Protein AF-0000000082725271 (afdb_homodimer)

Secondary structure (DSSP, 8-state):
-------------------EEEEEEEETT--EE-SS--SSEEEEEETTEEEEEEETTEEEE--GGGTTTEEE-TTT--EEE-S--GGG-EEEEEEE-SSS-EEEEEEEEEEPPPPPPEEEEEEE-SSEEEEEEEEEEEEEEEEEETTEE-S--EEEEEEEEEEEEGGGTTS-EEEEEE-SS-EEEEEE-HHHHSGGGG--------HHHHHHHHHHHHHHHHHHHHHHHHHHHHHHHHHHHGGGGGGG---------SS--/-------------------EEEEEEEETT--EE-SS--SSEEEEEETTEEEEEEETTEEEE--GGGTTTEEE-TTT--EEE-S--GGG-EEEEEEE-SSS-EEEEEEEEEEPPPPPPEEEEEEE-SSEEEEEEEEEEEEEEEEEETTEE-S--EEEEEEEEEEEEGGGTTS-EEEEEE-SS-EEEEEE-HHHHSGGGG--------HHHHHHHHHHHHHHHHHHHHHHHHHHHHHHHHHGGGTTS----------------

Radius of gyration: 61.78 Å; Cα contacts (8 Å, |Δi|>4): 944; chains: 2; bounding box: 122×246×111 Å

pLDDT: mean 82.09, std 22.72, range [20.94, 98.81]

InterPro domains:
  IPR007110 Immunoglobulin-like domain [PS50835] (128-193)
  IPR013783 Immunoglobulin-like fold [G3DSA:2.60.40.10] (15-120)
  IPR013783 Immunoglobulin-like fold [G3DSA:2.60.40.10] (121-195)
  IPR015631 CD2/SLAM family receptor [PTHR12080] (22-233)
  IPR036179 Immunoglobulin-like domain superfamily [SSF48726] (123-191)

Organism: NCBI:txid210632

Nearest PDB structures (foldseek):
  2ptv-assembly1_A  TM=8.432E-01  e=8.365E-06  Mus musculus
  2ptu-assembly4_D  TM=8.005E-01  e=1.359E-05  Mus musculus
  2edo-assembly1_A  TM=7.174E-01  e=5.737E-06  Homo sapiens
  2ptu-assembly3_C  TM=7.765E-01  e=5.820E-05  Mus musculus
  2ptu-assembly1_A  TM=7.687E-01  e=9.452E-05  Mus musculus

Structure (mmCIF, N/CA/C/O backbone):
data_AF-0000000082725271-model_v1
#
loop_
_entity.id
_entity.type
_entity.pdbx_description
1 polymer 'SLAM family member 7 isoform X3'
#
loop_
_atom_site.group_PDB
_atom_site.id
_atom_site.type_symbol
_atom_site.label_atom_id
_atom_site.label_alt_id
_atom_site.label_comp_id
_atom_site.label_asym_id
_atom_site.label_entity_id
_atom_site.label_seq_id
_atom_site.pdbx_PDB_ins_code
_atom_site.Cartn_x
_atom_site.Cartn_y
_atom_site.Cartn_z
_atom_site.occupancy
_atom_site.B_iso_or_equiv
_atom_site.auth_seq_id
_atom_site.auth_comp_id
_atom_site.auth_asym_id
_atom_site.auth_atom_id
_atom_site.pdbx_PDB_model_num
ATOM 1 N N . MET A 1 1 ? 41.562 20.375 -14.125 1 37.78 1 MET A N 1
ATOM 2 C CA . MET A 1 1 ? 40.469 19.5 -14.547 1 37.78 1 MET A CA 1
ATOM 3 C C . MET A 1 1 ? 39.656 19.047 -13.336 1 37.78 1 MET A C 1
ATOM 5 O O . MET A 1 1 ? 40.031 18.078 -12.672 1 37.78 1 MET A O 1
ATOM 9 N N . GLU A 1 2 ? 39.031 20 -12.602 1 44.66 2 GLU A N 1
ATOM 10 C CA . GLU A 1 2 ? 38.219 19.797 -11.398 1 44.66 2 GLU A CA 1
ATOM 11 C C . GLU A 1 2 ? 36.969 18.969 -11.711 1 44.66 2 GLU A C 1
ATOM 13 O O . GLU A 1 2 ? 36.188 19.328 -12.594 1 44.66 2 GLU A O 1
ATOM 18 N N . ALA A 1 3 ? 37 17.656 -11.531 1 45.19 3 ALA A N 1
ATOM 19 C CA . ALA A 1 3 ? 35.906 16.672 -11.562 1 45.19 3 ALA A CA 1
ATOM 20 C C . ALA A 1 3 ? 34.812 17.078 -10.602 1 45.19 3 ALA A C 1
ATOM 22 O O . ALA A 1 3 ? 35.031 17.234 -9.398 1 45.19 3 ALA A O 1
ATOM 23 N N . ARG A 1 4 ? 33.812 17.891 -11.062 1 49.19 4 ARG A N 1
ATOM 24 C CA . ARG A 1 4 ? 32.562 18.109 -10.328 1 49.19 4 ARG A CA 1
ATOM 25 C C . ARG A 1 4 ? 31.875 16.781 -10.023 1 49.19 4 ARG A C 1
ATOM 27 O O . ARG A 1 4 ? 31.562 16.016 -10.93 1 49.19 4 ARG A O 1
ATOM 34 N N . ILE A 1 5 ? 32.094 16.219 -8.828 1 44.34 5 ILE A N 1
ATOM 35 C CA . ILE A 1 5 ? 31.375 15.055 -8.312 1 44.34 5 ILE A CA 1
ATOM 36 C C . ILE A 1 5 ? 29.891 15.391 -8.156 1 44.34 5 ILE A C 1
ATOM 38 O O . ILE A 1 5 ? 29.531 16.312 -7.422 1 44.34 5 ILE A O 1
ATOM 42 N N . PHE A 1 6 ? 29.016 15.156 -9.133 1 45.38 6 PHE A N 1
ATOM 43 C CA . PHE A 1 6 ? 27.562 15.156 -9.008 1 45.38 6 PHE A CA 1
ATOM 44 C C . PHE A 1 6 ? 27.094 14.047 -8.07 1 45.38 6 PHE A C 1
ATOM 46 O O . PHE A 1 6 ? 27.266 12.867 -8.367 1 45.38 6 PHE A O 1
ATOM 53 N N . ILE A 1 7 ? 27 14.352 -6.766 1 43.16 7 ILE A N 1
ATOM 54 C CA . ILE A 1 7 ? 26.344 13.461 -5.809 1 43.16 7 ILE A CA 1
ATOM 55 C C . ILE A 1 7 ? 24.844 13.406 -6.086 1 43.16 7 ILE A C 1
ATOM 57 O O . ILE A 1 7 ? 24.156 14.414 -5.949 1 43.16 7 ILE A O 1
ATOM 61 N N . ILE A 1 8 ? 24.406 12.547 -6.926 1 43.41 8 ILE A N 1
ATOM 62 C CA . ILE A 1 8 ? 22.984 12.219 -7.066 1 43.41 8 ILE A CA 1
ATOM 63 C C . ILE A 1 8 ? 22.469 11.617 -5.766 1 43.41 8 ILE A C 1
ATOM 65 O O . ILE A 1 8 ? 22.875 10.516 -5.379 1 43.41 8 ILE A O 1
ATOM 69 N N . CYS A 1 9 ? 22.109 12.422 -4.77 1 40.38 9 CYS A N 1
ATOM 70 C CA . CYS A 1 9 ? 21.359 11.93 -3.615 1 40.38 9 CYS A CA 1
ATOM 71 C C . CYS A 1 9 ? 20.016 11.344 -4.039 1 40.38 9 CYS A C 1
ATOM 73 O O . CYS A 1 9 ? 19.109 12.078 -4.426 1 40.38 9 CYS A O 1
ATOM 75 N N . VAL A 1 10 ? 20.031 10.141 -4.52 1 41.25 10 VAL A N 1
ATOM 76 C CA . VAL A 1 10 ? 18.797 9.391 -4.703 1 41.25 10 VAL A CA 1
ATOM 77 C C . VAL A 1 10 ? 18.031 9.32 -3.381 1 41.25 10 VAL A C 1
ATOM 79 O O . VAL A 1 10 ? 18.5 8.695 -2.426 1 41.25 10 VAL A O 1
ATOM 82 N N . LEU A 1 11 ? 17.328 10.336 -2.984 1 36.19 11 LEU A N 1
ATOM 83 C CA . LEU A 1 11 ? 16.312 10.188 -1.947 1 36.19 11 LEU A CA 1
ATOM 84 C C . LEU A 1 11 ? 15.461 8.945 -2.191 1 36.19 11 LEU A C 1
ATOM 86 O O . LEU A 1 11 ? 14.633 8.922 -3.105 1 36.19 11 LEU A O 1
ATOM 90 N N . VAL A 1 12 ? 15.992 7.82 -1.857 1 39.41 12 VAL A N 1
ATOM 91 C CA . VAL A 1 12 ? 15.164 6.625 -1.754 1 39.41 12 VAL A CA 1
ATOM 92 C C . VAL A 1 12 ? 13.977 6.895 -0.828 1 39.41 12 VAL A C 1
ATOM 94 O O . VAL A 1 12 ? 14.156 7.137 0.367 1 39.41 12 VAL A O 1
ATOM 97 N N . MET A 1 13 ? 12.953 7.578 -1.275 1 37.12 13 MET A N 1
ATOM 98 C CA . MET A 1 13 ? 11.695 7.512 -0.536 1 37.12 13 MET A CA 1
ATOM 99 C C . MET A 1 13 ? 11.492 6.129 0.067 1 37.12 13 MET A C 1
ATOM 101 O O . MET A 1 13 ? 11.438 5.133 -0.657 1 37.12 13 MET A O 1
ATOM 105 N N . ARG A 1 14 ? 11.969 5.918 1.236 1 35.62 14 ARG A N 1
ATOM 106 C CA . ARG A 1 14 ? 11.562 4.734 1.989 1 35.62 14 ARG A CA 1
ATOM 107 C C . ARG A 1 14 ? 10.055 4.52 1.899 1 35.62 14 ARG A C 1
ATOM 109 O O . ARG A 1 14 ? 9.273 5.297 2.455 1 35.62 14 ARG A O 1
ATOM 116 N N . LEU A 1 15 ? 9.43 4.125 0.831 1 38.91 15 LEU A N 1
ATOM 117 C CA . LEU A 1 15 ? 8.125 3.496 0.996 1 38.91 15 LEU A CA 1
ATOM 118 C C . LEU A 1 15 ? 8.109 2.594 2.225 1 38.91 15 LEU A C 1
ATOM 120 O O . LEU A 1 15 ? 8.945 1.699 2.355 1 38.91 15 LEU A O 1
ATOM 124 N N . SER A 1 16 ? 7.859 3.09 3.326 1 41.34 16 SER A N 1
ATOM 125 C CA . SER A 1 16 ? 7.559 2.174 4.422 1 41.34 16 SER A CA 1
ATOM 126 C C . SER A 1 16 ? 6.871 0.911 3.914 1 41.34 16 SER A C 1
ATOM 128 O O . SER A 1 16 ? 5.734 0.967 3.439 1 41.34 16 SER A O 1
ATOM 130 N N . ALA A 1 17 ? 7.488 0.034 3.184 1 43.59 17 ALA A N 1
ATOM 131 C CA . ALA A 1 17 ? 7.051 -1.338 2.939 1 43.59 17 ALA A CA 1
ATOM 132 C C . ALA A 1 17 ? 6.422 -1.945 4.191 1 43.59 17 ALA A C 1
ATOM 134 O O . ALA A 1 17 ? 6.996 -1.865 5.281 1 43.59 17 ALA A O 1
ATOM 135 N N . GLU A 1 18 ? 5.137 -1.836 4.398 1 53.56 18 GLU A N 1
ATOM 136 C CA . GLU A 1 18 ? 4.637 -2.799 5.375 1 53.56 18 GLU A CA 1
ATOM 137 C C . GLU A 1 18 ? 5.523 -4.039 5.434 1 53.56 18 GLU A C 1
ATOM 139 O O . GLU A 1 18 ? 6.043 -4.484 4.406 1 53.56 18 GLU A O 1
ATOM 144 N N . ASP A 1 19 ? 6.285 -4.156 6.402 1 60.12 19 ASP A N 1
ATOM 145 C CA . ASP A 1 19 ? 7.145 -5.316 6.609 1 60.12 19 ASP A CA 1
ATOM 146 C C . ASP A 1 19 ? 6.527 -6.57 5.996 1 60.12 19 ASP A C 1
ATOM 148 O O . ASP A 1 19 ? 5.547 -7.109 6.516 1 60.12 19 ASP A O 1
ATOM 152 N N . LEU A 1 20 ? 6.551 -6.531 4.738 1 68.69 20 LEU A N 1
ATOM 153 C CA . LEU A 1 20 ? 6.168 -7.746 4.023 1 68.69 20 LEU A CA 1
ATOM 154 C C . LEU A 1 20 ? 6.867 -8.969 4.613 1 68.69 20 LEU A C 1
ATOM 156 O O . LEU A 1 20 ? 8.094 -8.992 4.715 1 68.69 20 LEU A O 1
ATOM 160 N N . LYS A 1 21 ? 6.121 -9.719 5.418 1 72.81 21 LYS A N 1
ATOM 161 C CA . LYS A 1 21 ? 6.691 -10.891 6.074 1 72.81 21 LYS A CA 1
ATOM 162 C C . LYS A 1 21 ? 7.211 -11.898 5.047 1 72.81 21 LYS A C 1
ATOM 164 O O . LYS A 1 21 ? 8.344 -12.375 5.156 1 72.81 21 LYS A O 1
ATOM 169 N N . GLU A 1 22 ? 6.387 -12.281 4.07 1 85.12 22 GLU A N 1
ATOM 170 C CA . GLU A 1 22 ? 6.762 -13.422 3.238 1 85.12 22 GLU A CA 1
ATOM 171 C C . GLU A 1 22 ? 6.219 -13.273 1.819 1 85.12 22 GLU A C 1
ATOM 173 O O . GLU A 1 22 ? 5.176 -12.648 1.612 1 85.12 22 GLU A O 1
ATOM 178 N N . LYS A 1 23 ? 7.016 -13.719 0.932 1 94.81 23 LYS A N 1
ATOM 179 C CA . LYS A 1 23 ? 6.578 -13.836 -0.456 1 94.81 23 LYS A CA 1
ATOM 180 C C . LYS A 1 23 ? 5.969 -15.211 -0.725 1 94.81 23 LYS A C 1
ATOM 182 O O . LYS A 1 23 ? 6.555 -16.234 -0.37 1 94.81 23 LYS A O 1
ATOM 187 N N . LEU A 1 24 ? 4.82 -15.148 -1.251 1 97.5 24 LEU A N 1
ATOM 188 C CA . LEU A 1 24 ? 4.117 -16.375 -1.607 1 97.5 24 LEU A CA 1
ATOM 189 C C . LEU A 1 24 ? 3.973 -16.5 -3.121 1 97.5 24 LEU A C 1
ATOM 191 O O . LEU A 1 24 ? 3.738 -15.508 -3.809 1 97.5 24 LEU A O 1
ATOM 195 N N . LYS A 1 25 ? 4.18 -17.703 -3.619 1 97.5 25 LYS A N 1
ATOM 196 C CA . LYS A 1 25 ? 4.055 -18 -5.047 1 97.5 25 LYS A CA 1
ATOM 197 C C . LYS A 1 25 ? 3.055 -19.125 -5.297 1 97.5 25 LYS A C 1
ATOM 199 O O . LYS A 1 25 ? 3.012 -20.094 -4.547 1 97.5 25 LYS A O 1
ATOM 204 N N . ALA A 1 26 ? 2.281 -18.922 -6.32 1 97.62 26 ALA A N 1
ATOM 205 C CA . ALA A 1 26 ? 1.303 -19.938 -6.699 1 97.62 26 ALA A CA 1
ATOM 206 C C . ALA A 1 26 ? 0.958 -19.828 -8.18 1 97.62 26 ALA A C 1
ATOM 208 O O . ALA A 1 26 ? 1.397 -18.906 -8.867 1 97.62 26 ALA A O 1
ATOM 209 N N . SER A 1 27 ? 0.262 -20.859 -8.703 1 96.38 27 SER A N 1
ATOM 210 C CA . SER A 1 27 ? -0.172 -20.875 -10.094 1 96.38 27 SER A CA 1
ATOM 211 C C . SER A 1 27 ? -1.684 -20.703 -10.203 1 96.38 27 SER A C 1
ATOM 213 O O . SER A 1 27 ? -2.426 -21.109 -9.305 1 96.38 27 SER A O 1
ATOM 215 N N . VAL A 1 28 ? -2.088 -20.25 -11.359 1 97.5 28 VAL A N 1
ATOM 216 C CA . VAL A 1 28 ? -3.51 -20.109 -11.656 1 97.5 28 VAL A CA 1
ATOM 217 C C . VAL A 1 28 ? -4.199 -21.469 -11.484 1 97.5 28 VAL A C 1
ATOM 219 O O . VAL A 1 28 ? -3.674 -22.5 -11.906 1 97.5 28 VAL A O 1
ATOM 222 N N . GLY A 1 29 ? -5.352 -21.391 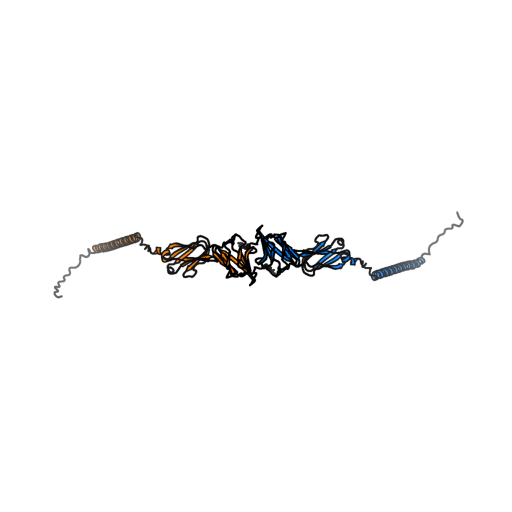-10.82 1 96.88 29 GLY A N 1
ATOM 223 C CA . GLY A 1 29 ? -6.113 -22.609 -10.594 1 96.88 29 GLY A CA 1
ATOM 224 C C . GLY A 1 29 ? -5.762 -23.297 -9.289 1 96.88 29 GLY A C 1
ATOM 225 O O . GLY A 1 29 ? -6.504 -24.156 -8.812 1 96.88 29 GLY A O 1
ATOM 226 N N . GLY A 1 30 ? -4.609 -22.938 -8.727 1 96.81 30 GLY A N 1
ATOM 227 C CA . GLY A 1 30 ? -4.184 -23.516 -7.465 1 96.81 30 GLY A CA 1
ATOM 228 C C . GLY A 1 30 ? -4.793 -22.828 -6.258 1 96.81 30 GLY A C 1
ATOM 229 O O . GLY A 1 30 ? -5.801 -22.125 -6.383 1 96.81 30 GLY A O 1
ATOM 230 N N . ASN A 1 31 ? -4.242 -23.141 -5.062 1 98 31 ASN A N 1
ATOM 231 C CA . ASN A 1 31 ? -4.672 -22.562 -3.797 1 98 31 ASN A CA 1
ATOM 232 C C . ASN A 1 31 ? -3.486 -22.078 -2.967 1 98 31 ASN A C 1
ATOM 234 O O . ASN A 1 31 ? -2.354 -22.516 -3.188 1 98 31 ASN A O 1
ATOM 238 N N . ILE A 1 32 ? -3.744 -21.172 -2.115 1 98 32 ILE A N 1
ATOM 239 C CA . ILE A 1 32 ? -2.721 -20.719 -1.181 1 98 32 ILE A CA 1
ATOM 240 C C . ILE A 1 32 ? -3.328 -20.562 0.21 1 98 32 ILE A C 1
ATOM 242 O O . ILE A 1 32 ? -4.48 -20.141 0.344 1 98 32 ILE A O 1
ATOM 246 N N . THR A 1 33 ? -2.594 -20.922 1.189 1 98.38 33 THR A N 1
ATOM 247 C CA . THR A 1 33 ? -2.965 -20.719 2.584 1 98.38 33 THR A CA 1
ATOM 248 C C . THR A 1 33 ? -2.029 -19.719 3.252 1 98.38 33 THR A C 1
ATOM 250 O O . THR A 1 33 ? -0.807 -19.875 3.193 1 98.38 33 THR A O 1
ATOM 253 N N . LEU A 1 34 ? -2.584 -18.703 3.812 1 97.81 34 LEU A N 1
ATOM 254 C CA . LEU A 1 34 ? -1.772 -17.703 4.5 1 97.81 34 LEU A CA 1
ATOM 255 C C . LEU A 1 34 ? -1.343 -18.203 5.875 1 97.81 34 LEU A C 1
ATOM 257 O O . LEU A 1 34 ? -2.164 -18.719 6.637 1 97.81 34 LEU A O 1
ATOM 261 N N . PRO A 1 35 ? -0.121 -18.062 6.242 1 95.75 35 PRO A N 1
ATOM 262 C CA . PRO A 1 35 ? 0.486 -18.797 7.348 1 95.75 35 PRO A CA 1
ATOM 263 C C . PRO A 1 35 ? 0.029 -18.297 8.719 1 95.75 35 PRO A C 1
ATOM 265 O O . PRO A 1 35 ? 0.138 -19.031 9.711 1 95.75 35 PRO A O 1
ATOM 268 N N . ASP A 1 36 ? -0.448 -17.141 8.93 1 96.56 36 ASP A N 1
ATOM 269 C CA . ASP A 1 36 ? -0.771 -16.625 10.258 1 96.56 36 ASP A CA 1
ATOM 270 C C . ASP A 1 36 ? -2.268 -16.734 10.547 1 96.56 36 ASP A C 1
ATOM 272 O O . ASP A 1 36 ? -3.092 -16.312 9.734 1 96.56 36 ASP A O 1
ATOM 276 N N . PRO A 1 37 ? -2.615 -17.266 11.711 1 97.38 37 PRO A N 1
ATOM 277 C CA . PRO A 1 37 ? -4.012 -17.609 11.992 1 97.38 37 PRO A CA 1
ATOM 278 C C . PRO A 1 37 ? -4.77 -16.469 12.664 1 97.38 37 PRO A C 1
ATOM 280 O O . PRO A 1 37 ? -4.18 -15.672 13.398 1 97.38 37 PRO A O 1
ATOM 283 N N . VAL A 1 38 ? -6.043 -16.359 12.375 1 98.06 38 VAL A N 1
ATOM 284 C CA . VAL A 1 38 ? -7.023 -15.594 13.125 1 98.06 38 VAL A CA 1
ATOM 285 C C . VAL A 1 38 ? -7.961 -16.547 13.875 1 98.06 38 VAL A C 1
ATOM 287 O O . VAL A 1 38 ? -8.773 -17.234 13.258 1 98.06 38 VAL A O 1
ATOM 290 N N . MET A 1 39 ? -7.91 -16.469 15.164 1 96.88 39 MET A N 1
ATOM 291 C CA . MET A 1 39 ? -8.641 -17.484 15.922 1 96.88 39 MET A CA 1
ATOM 292 C C . MET A 1 39 ? -10.016 -16.969 16.328 1 96.88 39 MET A C 1
ATOM 294 O O . MET A 1 39 ? -10.969 -17.734 16.422 1 96.88 39 MET A O 1
ATOM 298 N N . GLU A 1 40 ? -10.164 -15.719 16.562 1 96.62 40 GLU A N 1
ATOM 299 C CA . GLU A 1 40 ? -11.414 -15.219 17.141 1 96.62 40 GLU A CA 1
ATOM 300 C C . GLU A 1 40 ? -12.008 -14.102 16.297 1 96.62 40 GLU A C 1
ATOM 302 O O . GLU A 1 40 ? -13.133 -14.219 15.812 1 96.62 40 GLU A O 1
ATOM 307 N N . LEU A 1 41 ? -11.297 -13.062 16.203 1 98.25 41 LEU A N 1
ATOM 308 C CA . LEU A 1 41 ? -11.719 -11.883 15.461 1 98.25 41 LEU A CA 1
ATOM 309 C C . LEU A 1 41 ? -10.57 -11.344 14.609 1 98.25 41 LEU A C 1
ATOM 311 O O . LEU A 1 41 ? -9.461 -11.148 15.109 1 98.25 41 LEU A O 1
ATOM 315 N N . GLY A 1 42 ? -10.898 -11.172 13.344 1 98.56 42 GLY A N 1
ATOM 316 C CA . GLY A 1 42 ? -9.875 -10.609 12.469 1 98.56 42 GLY A CA 1
ATOM 317 C C . GLY A 1 42 ? -10.352 -10.422 11.047 1 98.56 42 GLY A C 1
ATOM 318 O O . GLY A 1 42 ? -11.523 -10.648 10.734 1 98.56 42 GLY A O 1
ATOM 319 N N . PHE A 1 43 ? -9.391 -9.906 10.266 1 98.81 43 PHE A N 1
ATOM 320 C CA . PHE A 1 43 ? -9.727 -9.5 8.906 1 98.81 43 PHE A CA 1
ATOM 321 C C . PHE A 1 43 ? -8.703 -10.039 7.914 1 98.81 43 PHE A C 1
ATOM 323 O O . PHE A 1 43 ? -7.555 -10.289 8.273 1 98.81 43 PHE A O 1
ATOM 330 N N . LEU A 1 44 ? -9.172 -10.359 6.746 1 98.81 44 LEU A N 1
ATOM 331 C CA . LEU A 1 44 ? -8.32 -10.531 5.574 1 98.81 44 LEU A CA 1
ATOM 332 C C . LEU A 1 44 ? -8.438 -9.336 4.641 1 98.81 44 LEU A C 1
ATOM 334 O O . LEU A 1 44 ? -9.531 -9.008 4.172 1 98.81 44 LEU A O 1
ATOM 338 N N . ASN A 1 45 ? -7.363 -8.695 4.402 1 98.69 45 ASN A N 1
ATOM 339 C CA . ASN A 1 45 ? -7.367 -7.492 3.58 1 98.69 45 ASN A CA 1
ATOM 340 C C . ASN A 1 45 ? -6.516 -7.664 2.324 1 98.69 45 ASN A C 1
ATOM 342 O O . ASN A 1 45 ? -5.473 -8.32 2.361 1 98.69 45 ASN A O 1
ATOM 346 N N . TYR A 1 46 ? -6.969 -7.188 1.276 1 97.94 46 TYR A N 1
ATOM 347 C CA . TYR A 1 46 ? -6.211 -7 0.042 1 97.94 46 TYR A CA 1
ATOM 348 C C . TYR A 1 46 ? -5.867 -5.527 -0.165 1 97.94 46 TYR A C 1
ATOM 350 O O . TYR A 1 46 ? -6.711 -4.738 -0.588 1 97.94 46 TYR A O 1
ATOM 358 N N . GLY A 1 47 ? -4.602 -5.242 0.068 1 95.81 47 GLY A N 1
ATOM 359 C CA . GLY A 1 47 ? -4.293 -3.826 0.176 1 95.81 47 GLY A CA 1
ATOM 360 C C . GLY A 1 47 ? -5.121 -3.113 1.229 1 95.81 47 GLY A C 1
ATOM 361 O O . GLY A 1 47 ? -5.172 -3.547 2.383 1 95.81 47 GLY A O 1
ATOM 362 N N . THR A 1 48 ? -5.75 -2.059 0.801 1 96.5 48 THR A N 1
ATOM 363 C CA . THR A 1 48 ? -6.559 -1.28 1.734 1 96.5 48 THR A CA 1
ATOM 364 C C . THR A 1 48 ? -8 -1.787 1.757 1 96.5 48 THR A C 1
ATOM 366 O O . THR A 1 48 ? -8.844 -1.229 2.455 1 96.5 48 THR A O 1
ATOM 369 N N . LYS A 1 49 ? -8.289 -2.713 1.008 1 97.81 49 LYS A N 1
ATOM 370 C CA . LYS A 1 49 ? -9.641 -3.252 0.885 1 97.81 49 LYS A CA 1
ATOM 371 C C . LYS A 1 49 ? -9.867 -4.387 1.879 1 97.81 49 LYS A C 1
ATOM 373 O O . LYS A 1 49 ? -9.062 -5.312 1.97 1 97.81 49 LYS A O 1
ATOM 378 N N . THR A 1 50 ? -10.883 -4.344 2.592 1 98.69 50 THR A N 1
ATOM 379 C CA . THR A 1 50 ? -11.273 -5.453 3.455 1 98.69 50 THR A CA 1
ATOM 380 C C . THR A 1 50 ? -12.039 -6.512 2.664 1 98.69 50 THR A C 1
ATOM 382 O O . THR A 1 50 ? -13.125 -6.242 2.15 1 98.69 50 THR A O 1
ATOM 385 N N . VAL A 1 51 ? -11.547 -7.664 2.635 1 98.5 51 VAL A N 1
ATOM 386 C CA . VAL A 1 51 ? -12.125 -8.703 1.792 1 98.5 51 VAL A CA 1
ATOM 387 C C . VAL A 1 51 ? -13 -9.633 2.637 1 98.5 51 VAL A C 1
ATOM 389 O O . VAL A 1 51 ? -14.062 -10.062 2.193 1 98.5 51 VAL A O 1
ATOM 392 N N . ALA A 1 52 ? -12.531 -9.906 3.902 1 98.69 52 ALA A N 1
ATOM 393 C CA . ALA A 1 52 ? -13.258 -10.836 4.754 1 98.69 52 ALA A CA 1
ATOM 394 C C . ALA A 1 52 ? -13.062 -10.5 6.23 1 98.69 52 ALA A C 1
ATOM 396 O O . ALA A 1 52 ? -12.086 -9.844 6.598 1 98.69 52 ALA A O 1
ATOM 397 N N . MET A 1 53 ? -13.969 -10.938 7.031 1 98.56 53 MET A N 1
ATOM 398 C CA . MET A 1 53 ? -13.906 -10.805 8.484 1 98.56 53 MET A CA 1
ATOM 399 C C . MET A 1 53 ? -14.297 -12.117 9.164 1 98.56 53 MET A C 1
ATOM 401 O O . MET A 1 53 ? -15.211 -12.805 8.711 1 98.56 53 MET A O 1
ATOM 405 N N . VAL A 1 54 ? -13.539 -12.406 10.125 1 98.38 54 VAL A N 1
ATOM 406 C CA . VAL A 1 54 ? -13.875 -13.523 11 1 98.38 54 VAL A CA 1
ATOM 407 C C . VAL A 1 54 ? -14.312 -13.008 12.367 1 98.38 54 VAL A C 1
ATOM 409 O O . VAL A 1 54 ? -13.641 -12.164 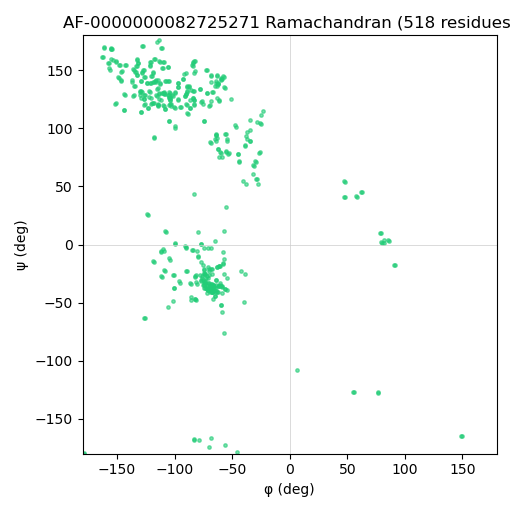12.961 1 98.38 54 VAL A O 1
ATOM 412 N N . ASN A 1 55 ? -15.398 -13.492 12.828 1 96.69 55 ASN A N 1
ATOM 413 C CA . ASN A 1 55 ? -15.922 -13.141 14.148 1 96.69 55 ASN A CA 1
ATOM 414 C C . ASN A 1 55 ? -16.75 -14.273 14.742 1 96.69 55 ASN A C 1
ATOM 416 O O . ASN A 1 55 ? -17.703 -14.742 14.125 1 96.69 55 ASN A O 1
ATOM 420 N N . ASN A 1 56 ? -16.312 -14.719 15.883 1 90.56 56 ASN A N 1
ATOM 421 C CA . ASN A 1 56 ? -17.062 -15.719 16.625 1 90.56 56 ASN A CA 1
ATOM 422 C C . ASN A 1 56 ? -17.281 -16.984 15.812 1 90.56 56 ASN A C 1
ATOM 424 O O . ASN A 1 56 ? -18.406 -17.484 15.727 1 90.56 56 ASN A O 1
ATOM 428 N N . GLY A 1 57 ? -16.312 -17.422 15.102 1 93.88 57 GLY A N 1
ATOM 429 C CA . GLY A 1 57 ? -16.344 -18.703 14.422 1 93.88 57 GLY A CA 1
ATOM 430 C C . GLY A 1 57 ? -16.984 -18.641 13.055 1 93.88 57 GLY A C 1
ATOM 431 O O . GLY A 1 57 ? -17.234 -19.672 12.43 1 93.88 57 GLY A O 1
ATOM 432 N N . LYS A 1 58 ? -17.359 -17.469 12.656 1 96.19 58 LYS A N 1
ATOM 433 C CA . LYS A 1 58 ? -17.984 -17.281 11.352 1 96.19 58 LYS A CA 1
ATOM 434 C C . LYS A 1 58 ? -17.156 -16.359 10.461 1 96.19 58 LYS A C 1
ATOM 436 O O . LYS A 1 58 ? -16.5 -15.445 10.961 1 96.19 58 LYS A O 1
ATOM 441 N N . ILE A 1 59 ? -17.25 -16.688 9.133 1 97.81 59 ILE A N 1
ATOM 442 C CA . ILE A 1 59 ? -16.547 -15.836 8.18 1 97.81 59 ILE A CA 1
ATOM 443 C C . ILE A 1 59 ? -17.547 -15.109 7.285 1 97.81 59 ILE A C 1
ATOM 445 O O . ILE A 1 59 ? -18.547 -15.695 6.855 1 97.81 59 ILE A O 1
ATOM 449 N N . ASP A 1 60 ? -17.344 -13.812 7.09 1 97.81 60 ASP A N 1
ATOM 450 C CA . ASP A 1 60 ? -18.078 -13.008 6.121 1 97.81 60 ASP A CA 1
ATOM 451 C C . ASP A 1 60 ? -17.172 -12.523 4.996 1 97.81 60 ASP A C 1
ATOM 453 O O . ASP A 1 60 ? -16.094 -11.977 5.258 1 97.81 60 ASP A O 1
ATOM 457 N N . ILE A 1 61 ? -17.625 -12.75 3.773 1 98.19 61 ILE A N 1
ATOM 458 C CA . ILE A 1 61 ? -16.891 -12.289 2.6 1 98.19 61 ILE A CA 1
ATOM 459 C C . ILE A 1 61 ? -17.562 -11.055 2.014 1 98.19 61 ILE A C 1
ATOM 461 O O . ILE A 1 61 ? -18.766 -11.07 1.748 1 98.19 61 ILE A O 1
ATOM 465 N N . TYR A 1 62 ? -16.812 -10.016 1.752 1 97.81 62 TYR A N 1
ATOM 466 C CA . TYR A 1 62 ? -17.406 -8.734 1.41 1 97.81 62 TYR A CA 1
ATOM 467 C C . TYR A 1 62 ? -17.188 -8.398 -0.059 1 97.81 62 TYR A C 1
ATOM 469 O O . TYR A 1 62 ? -17.672 -7.379 -0.553 1 97.81 62 TYR A O 1
ATOM 477 N N . VAL A 1 63 ? -16.469 -9.195 -0.698 1 96.5 63 VAL A N 1
ATOM 478 C CA . VAL A 1 63 ? -16.125 -8.961 -2.1 1 96.5 63 VAL A CA 1
ATOM 479 C C . VAL A 1 63 ? -16.625 -10.133 -2.947 1 96.5 63 VAL A C 1
ATOM 481 O O . VAL A 1 63 ? -16.203 -11.273 -2.746 1 96.5 63 VAL A O 1
ATOM 484 N N . ASP A 1 64 ? -17.344 -9.914 -3.91 1 95 64 ASP A N 1
ATOM 485 C CA . ASP A 1 64 ? -18.094 -10.922 -4.652 1 95 64 ASP A CA 1
ATOM 486 C C . ASP A 1 64 ? -17.156 -11.898 -5.355 1 95 64 ASP A C 1
ATOM 488 O O . ASP A 1 64 ? -17.406 -13.102 -5.383 1 95 64 ASP A O 1
ATOM 492 N N . ILE A 1 65 ? -16.141 -11.398 -5.965 1 95.12 65 ILE A N 1
ATOM 493 C CA . ILE A 1 65 ? -15.258 -12.242 -6.77 1 95.12 65 ILE A CA 1
ATOM 494 C C . ILE A 1 65 ? -14.617 -13.312 -5.891 1 95.12 65 ILE A C 1
ATOM 496 O O . ILE A 1 65 ? -14.117 -14.32 -6.395 1 95.12 65 ILE A O 1
ATOM 500 N N . TYR A 1 66 ? -14.641 -13.07 -4.598 1 97 66 TYR A N 1
ATOM 501 C CA . TYR A 1 66 ? -14 -14 -3.67 1 97 66 TYR A CA 1
ATOM 502 C C . TYR A 1 66 ? -15.023 -14.93 -3.033 1 97 66 TYR A C 1
ATOM 504 O O . TYR A 1 66 ? -14.664 -15.812 -2.244 1 97 66 TYR A O 1
ATOM 512 N N . ARG A 1 67 ? -16.203 -14.672 -3.488 1 94.19 67 ARG A N 1
ATOM 513 C CA . ARG A 1 67 ? -17.234 -15.523 -2.904 1 94.19 67 ARG A CA 1
ATOM 514 C C . ARG A 1 67 ? -16.969 -17 -3.225 1 94.19 67 ARG A C 1
ATOM 516 O O . ARG A 1 67 ? -16.719 -17.344 -4.379 1 94.19 67 ARG A O 1
ATOM 523 N N . ASN A 1 68 ? -16.859 -17.922 -2.379 1 96.06 68 ASN A N 1
ATOM 524 C CA . ASN A 1 68 ? -16.641 -19.359 -2.484 1 96.06 68 ASN A CA 1
ATOM 525 C C . ASN A 1 68 ? -15.172 -19.688 -2.744 1 96.06 68 ASN A C 1
ATOM 527 O O . ASN A 1 68 ? -14.828 -20.828 -3.078 1 96.06 68 ASN A O 1
ATOM 531 N N . ARG A 1 69 ? -14.375 -18.609 -2.781 1 98.38 69 ARG A N 1
ATOM 532 C CA . ARG A 1 69 ? -12.961 -18.859 -3.055 1 98.38 69 ARG A CA 1
ATOM 533 C C . ARG A 1 69 ? -12.109 -18.625 -1.81 1 98.38 69 ARG A C 1
ATOM 535 O O . ARG A 1 69 ? -10.961 -19.062 -1.741 1 98.38 69 ARG A O 1
ATOM 542 N N . ILE A 1 70 ? -12.609 -17.875 -0.918 1 98.69 70 ILE A N 1
ATOM 543 C CA . ILE A 1 70 ? -11.906 -17.672 0.345 1 98.69 70 ILE A CA 1
ATOM 544 C C . ILE A 1 70 ? -12.562 -18.516 1.438 1 98.69 70 ILE A C 1
ATOM 546 O O . ILE A 1 70 ? -13.781 -18.469 1.612 1 98.69 70 ILE A O 1
ATOM 550 N N . HIS A 1 71 ? -11.672 -19.234 2.074 1 98.44 71 HIS A N 1
ATOM 551 C CA . HIS A 1 71 ? -12.109 -20.094 3.162 1 98.44 71 HIS A CA 1
ATOM 552 C C . HIS A 1 71 ? -11.312 -19.844 4.434 1 98.44 71 HIS A C 1
ATOM 554 O O . HIS A 1 71 ? -10.156 -19.406 4.363 1 98.44 71 HIS A O 1
ATOM 560 N N . TRP A 1 72 ? -11.984 -20.078 5.531 1 98.56 72 TRP A N 1
ATOM 561 C CA . TRP A 1 72 ? -11.359 -20 6.848 1 98.56 72 TRP A CA 1
ATOM 562 C C . TRP A 1 72 ? -11.586 -21.281 7.641 1 98.56 72 TRP A C 1
ATOM 564 O O . TRP A 1 72 ? -12.719 -21.766 7.738 1 98.56 72 TRP A O 1
ATOM 574 N N . ASN A 1 73 ? -10.461 -21.812 8.062 1 98.06 73 ASN A N 1
ATOM 575 C CA . ASN A 1 73 ? -10.539 -23.031 8.859 1 98.06 73 ASN A CA 1
ATOM 576 C C . ASN A 1 73 ? -10.734 -22.719 10.336 1 98.06 73 ASN A C 1
ATOM 578 O O . ASN A 1 73 ? -9.859 -22.141 10.977 1 98.06 73 ASN A O 1
ATOM 582 N N . LYS A 1 74 ? -11.789 -23.125 10.891 1 96.62 74 LYS A N 1
ATOM 583 C CA . LYS A 1 74 ? -12.164 -22.797 12.266 1 96.62 74 LYS A CA 1
ATOM 584 C C . LYS A 1 74 ? -11.164 -23.375 13.266 1 96.62 74 LYS 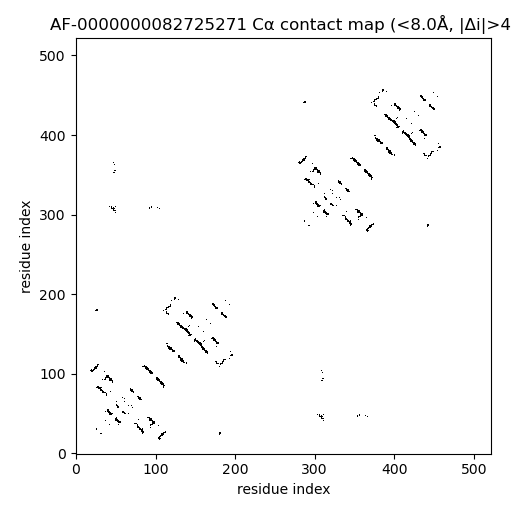A C 1
ATOM 586 O O . LYS A 1 74 ? -10.945 -22.797 14.328 1 96.62 74 LYS A O 1
ATOM 591 N N . ASN A 1 75 ? -10.57 -24.453 12.938 1 96.62 75 ASN A N 1
ATOM 592 C CA . ASN A 1 75 ? -9.641 -25.109 13.844 1 96.62 75 ASN A CA 1
ATOM 593 C C . ASN A 1 75 ? -8.25 -24.484 13.789 1 96.62 75 ASN A C 1
ATOM 595 O O . ASN A 1 75 ? -7.684 -24.125 14.82 1 96.62 75 ASN A O 1
ATOM 599 N N . SER A 1 76 ? -7.699 -24.234 12.602 1 96.81 76 SER A N 1
ATOM 600 C CA . SER A 1 76 ? -6.344 -23.703 12.461 1 96.81 76 SER A CA 1
ATOM 601 C C . SER A 1 76 ? -6.34 -22.188 12.445 1 96.81 76 SER A C 1
ATOM 603 O O . SER A 1 76 ? -5.316 -21.562 12.734 1 96.81 76 SER A O 1
ATOM 605 N N . GLY A 1 77 ? -7.469 -21.578 12.094 1 98.12 77 GLY A N 1
ATOM 606 C CA . GLY A 1 77 ? -7.566 -20.125 11.992 1 98.12 77 GLY A CA 1
ATOM 607 C C . GLY A 1 77 ? -6.973 -19.578 10.711 1 98.12 77 GLY A C 1
ATOM 608 O O . GLY A 1 77 ? -6.836 -18.359 10.555 1 98.12 77 GLY A O 1
ATOM 609 N N . LEU A 1 78 ? -6.617 -20.469 9.742 1 98.44 78 LEU A N 1
ATOM 610 C CA . LEU A 1 78 ? -5.883 -20.031 8.562 1 98.44 78 LEU A CA 1
ATOM 611 C C . LEU A 1 78 ? -6.836 -19.688 7.426 1 98.44 78 LEU A C 1
ATOM 613 O O . LEU A 1 78 ? -7.859 -20.344 7.246 1 98.44 78 LEU A O 1
ATOM 617 N N . PHE A 1 79 ? -6.512 -18.672 6.684 1 98.75 79 PHE A N 1
ATOM 618 C CA . PHE A 1 79 ? -7.223 -18.312 5.457 1 98.75 79 PHE A CA 1
ATOM 619 C C . PHE A 1 79 ? -6.645 -19.062 4.262 1 98.75 79 PHE A C 1
ATOM 621 O O . PHE A 1 79 ? -5.426 -19.172 4.121 1 98.75 79 PHE A O 1
ATOM 628 N N . THR A 1 80 ? -7.52 -19.578 3.406 1 98.75 80 THR A N 1
ATOM 629 C CA . THR A 1 80 ? -7.117 -20.219 2.158 1 98.75 80 THR A CA 1
ATOM 630 C C . THR A 1 80 ? -7.852 -19.594 0.973 1 98.75 80 THR A C 1
ATOM 632 O O . THR A 1 80 ? -9.07 -19.422 1.012 1 98.75 80 THR A O 1
ATOM 635 N N . ILE A 1 81 ? -7.172 -19.219 0.023 1 98.75 81 ILE A N 1
ATOM 636 C CA . ILE A 1 81 ? -7.738 -18.734 -1.233 1 98.75 81 ILE A CA 1
ATOM 637 C C . ILE A 1 81 ? -7.605 -19.812 -2.303 1 98.75 81 ILE A C 1
ATOM 639 O O . ILE A 1 81 ? -6.504 -20.297 -2.574 1 98.75 81 ILE A O 1
ATOM 643 N N . THR A 1 82 ? -8.648 -20.172 -2.871 1 98.62 82 THR A N 1
ATOM 644 C CA . THR A 1 82 ? -8.656 -21.25 -3.852 1 98.62 82 THR A CA 1
ATOM 645 C C . THR A 1 82 ? -8.945 -20.719 -5.25 1 98.62 82 THR A C 1
ATOM 647 O O . THR A 1 82 ? -9.289 -19.547 -5.41 1 98.62 82 THR A O 1
ATOM 650 N N . GLN A 1 83 ? -8.758 -21.562 -6.266 1 98.06 83 GLN A N 1
ATOM 651 C CA . GLN A 1 83 ? -9.016 -21.219 -7.656 1 98.06 83 GLN A CA 1
ATOM 652 C C . GLN A 1 83 ? -8.383 -19.859 -8.008 1 98.06 83 GLN A C 1
ATOM 654 O O . GLN A 1 83 ? -9.062 -18.969 -8.508 1 98.06 83 GLN A O 1
ATOM 659 N N . LEU A 1 84 ? -7.172 -19.797 -7.734 1 98.44 84 LEU A N 1
ATOM 660 C CA . LEU A 1 84 ? -6.426 -18.562 -7.891 1 98.44 84 LEU A CA 1
ATOM 661 C C . LEU A 1 84 ? -6.48 -18.062 -9.336 1 98.44 84 LEU A C 1
ATOM 663 O O . LEU A 1 84 ? -6.41 -18.875 -10.266 1 98.44 84 LEU A O 1
ATOM 667 N N . GLN A 1 85 ? -6.562 -16.766 -9.461 1 97.5 85 GLN A N 1
ATOM 668 C CA . GLN A 1 85 ? -6.469 -16.062 -10.742 1 97.5 85 GLN A CA 1
ATOM 669 C C . GLN A 1 85 ? -5.25 -15.141 -10.773 1 97.5 85 GLN A C 1
ATOM 671 O O . GLN A 1 85 ? -4.719 -14.773 -9.727 1 97.5 85 GLN A O 1
ATOM 676 N N . ARG A 1 86 ? -4.875 -14.828 -12 1 96.62 86 ARG A N 1
ATOM 677 C CA . ARG A 1 86 ? -3.709 -13.961 -12.148 1 96.62 86 ARG A CA 1
ATOM 678 C C . ARG A 1 86 ? -3.896 -12.656 -11.383 1 96.62 86 ARG A C 1
ATOM 680 O O . ARG A 1 86 ? -2.959 -12.156 -10.758 1 96.62 86 ARG A O 1
ATOM 687 N N . ASN A 1 87 ? -5.113 -12.102 -11.391 1 96.56 87 ASN A N 1
ATOM 688 C CA . ASN A 1 87 ? -5.406 -10.805 -10.781 1 96.56 87 ASN A CA 1
ATOM 689 C C . ASN A 1 87 ? -5.508 -10.914 -9.258 1 96.56 87 ASN A C 1
ATOM 691 O O . ASN A 1 87 ? -5.695 -9.906 -8.57 1 96.56 87 ASN A O 1
ATOM 695 N N . ASP A 1 88 ? -5.305 -12.117 -8.75 1 98.06 88 ASP A N 1
ATOM 696 C CA . ASP A 1 88 ? -5.25 -12.281 -7.301 1 98.06 88 ASP A CA 1
ATOM 697 C C . ASP A 1 88 ? -3.885 -11.867 -6.758 1 98.06 88 ASP A C 1
ATOM 699 O O . ASP A 1 88 ? -3.699 -11.766 -5.543 1 98.06 88 ASP A O 1
ATOM 703 N N . SER A 1 89 ? -2.945 -11.648 -7.648 1 98 89 SER A N 1
ATOM 704 C CA . SER A 1 89 ? -1.637 -11.188 -7.195 1 98 89 SER A CA 1
ATOM 705 C C . SER A 1 89 ? -1.742 -9.859 -6.453 1 98 89 SER A C 1
ATOM 707 O O . SER A 1 89 ? -2.529 -8.992 -6.836 1 98 89 SER A O 1
ATOM 709 N N . GLY A 1 90 ? -0.939 -9.758 -5.422 1 97.06 90 GLY A N 1
ATOM 710 C CA . GLY A 1 90 ? -0.938 -8.539 -4.629 1 97.06 90 GLY A CA 1
ATOM 711 C C . GLY A 1 90 ? -0.593 -8.781 -3.17 1 97.06 90 GLY A C 1
ATOM 712 O O . GLY A 1 90 ? -0.077 -9.844 -2.814 1 97.06 90 GLY A O 1
ATOM 713 N N . ILE A 1 91 ? -0.874 -7.797 -2.363 1 97.06 91 ILE A N 1
ATOM 714 C CA . ILE A 1 91 ? -0.542 -7.871 -0.944 1 97.06 91 ILE A CA 1
ATOM 715 C C . ILE A 1 91 ? -1.787 -8.242 -0.143 1 97.06 91 ILE A C 1
ATOM 717 O O . ILE A 1 91 ? -2.787 -7.523 -0.167 1 97.06 91 ILE A O 1
ATOM 721 N N . TYR A 1 92 ? -1.727 -9.32 0.491 1 97.94 92 TYR A N 1
ATOM 722 C CA . TYR A 1 92 ? -2.758 -9.758 1.424 1 97.94 92 TYR A CA 1
ATOM 723 C C . TYR A 1 92 ? -2.289 -9.609 2.867 1 97.94 92 TYR A C 1
ATOM 725 O O . TYR A 1 92 ? -1.132 -9.891 3.184 1 97.94 92 TYR A O 1
ATOM 733 N N . ALA A 1 93 ? -3.146 -9.195 3.723 1 98.19 93 ALA A N 1
ATOM 734 C CA . ALA A 1 93 ? -2.775 -9.023 5.125 1 98.19 93 ALA A CA 1
ATOM 735 C C . ALA A 1 93 ? -3.781 -9.719 6.043 1 98.19 93 ALA A C 1
ATOM 737 O O . ALA A 1 93 ? -4.992 -9.609 5.84 1 98.19 93 ALA A O 1
ATOM 738 N N . VAL A 1 94 ? -3.246 -10.445 6.922 1 98.25 94 VAL A N 1
ATOM 739 C CA . VAL A 1 94 ? -4.031 -11.023 8.008 1 98.25 94 VAL A CA 1
ATOM 740 C C . VAL A 1 94 ? -3.951 -10.117 9.234 1 98.25 94 VAL A C 1
ATOM 742 O O . VAL A 1 94 ? -2.861 -9.844 9.742 1 98.25 94 VAL A O 1
ATOM 745 N N . ASP A 1 95 ? -5.098 -9.641 9.617 1 98.44 95 ASP A N 1
ATOM 746 C CA . ASP A 1 95 ? -5.195 -8.641 10.68 1 98.44 95 ASP A CA 1
ATOM 747 C C . ASP A 1 95 ? -5.992 -9.18 11.867 1 98.44 95 ASP A C 1
ATOM 749 O O . ASP A 1 95 ? -7.215 -9.031 11.914 1 98.44 95 ASP A O 1
ATOM 753 N N . SER A 1 96 ? -5.289 -9.766 12.836 1 98.31 96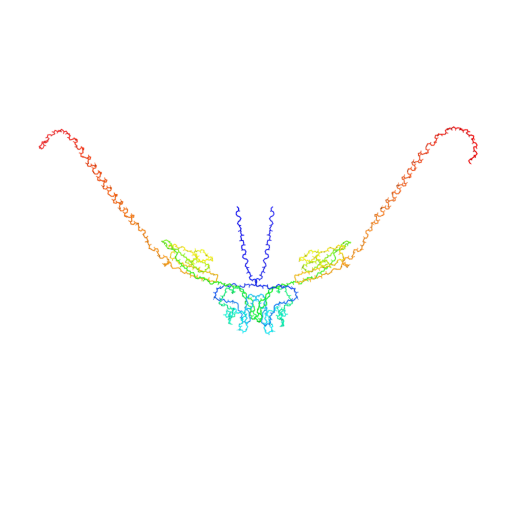 SER A N 1
ATOM 754 C CA . SER A 1 96 ? -5.91 -10.359 14.016 1 98.31 96 SER A CA 1
ATOM 755 C C . SER A 1 96 ? -6.184 -9.312 15.094 1 98.31 96 SER A C 1
ATOM 757 O O . SER A 1 96 ? -5.305 -8.523 15.43 1 98.31 96 SER A O 1
ATOM 759 N N . LYS A 1 97 ? -7.402 -9.305 15.664 1 98.19 97 LYS A N 1
ATOM 760 C CA . LYS A 1 97 ? -7.797 -8.227 16.578 1 98.19 97 LYS A CA 1
ATOM 761 C C . LYS A 1 97 ? -8.102 -8.766 17.969 1 98.19 97 LYS A C 1
ATOM 763 O O . LYS A 1 97 ? -8.258 -7.996 18.922 1 98.19 97 LYS A O 1
ATOM 768 N N . LYS A 1 98 ? -8.25 -9.992 18.125 1 96.62 98 LYS A N 1
ATOM 769 C CA . LYS A 1 98 ? -8.516 -10.625 19.406 1 96.62 98 LYS A CA 1
ATOM 770 C C . LYS A 1 98 ? -7.637 -11.852 19.609 1 96.62 98 LYS A C 1
ATOM 772 O O . LYS A 1 98 ? -7.324 -12.562 18.656 1 96.62 98 LYS A O 1
ATOM 777 N N . GLY A 1 99 ? -7.277 -12.148 20.828 1 94.06 99 GLY A N 1
ATOM 778 C CA . GLY A 1 99 ? -6.25 -13.148 21.078 1 94.06 99 GLY A CA 1
ATOM 779 C C . GLY A 1 99 ? -4.848 -12.641 20.812 1 94.06 99 GLY A C 1
ATOM 780 O O . GLY A 1 99 ? -4.445 -11.602 21.344 1 94.06 99 GLY A O 1
ATOM 781 N N . ARG A 1 100 ? -4.184 -13.414 20.016 1 93.88 100 ARG A N 1
ATOM 782 C CA . ARG A 1 100 ? -2.906 -12.875 19.562 1 93.88 100 ARG A CA 1
ATOM 783 C C . ARG A 1 100 ? -3.117 -11.773 18.516 1 93.88 100 ARG A C 1
ATOM 785 O O . ARG A 1 100 ? -3.535 -12.047 17.391 1 93.88 100 ARG A O 1
ATOM 792 N N . ILE A 1 101 ? -2.889 -10.594 18.984 1 95.88 101 ILE A N 1
ATOM 793 C CA . ILE A 1 101 ? -3.113 -9.438 18.109 1 95.88 101 ILE A CA 1
ATOM 794 C C . ILE A 1 101 ? -1.893 -9.219 17.219 1 95.88 101 ILE A C 1
ATOM 796 O O . ILE A 1 101 ? -0.766 -9.125 17.719 1 95.88 101 ILE A O 1
ATOM 800 N N . PHE A 1 102 ? -2.1 -9.188 15.891 1 96.25 102 PHE A N 1
ATOM 801 C CA . PHE A 1 102 ? -0.99 -8.953 14.977 1 96.25 102 PHE A CA 1
ATOM 802 C C . PHE A 1 102 ? -1.5 -8.547 13.602 1 96.25 102 PHE A C 1
ATOM 804 O O . PHE A 1 102 ? -2.691 -8.672 13.305 1 96.25 102 PHE A O 1
ATOM 811 N N . LEU A 1 103 ? -0.624 -7.969 12.859 1 96.81 103 LEU A N 1
ATOM 812 C CA . LEU A 1 103 ? -0.796 -7.684 11.438 1 96.81 103 LEU A CA 1
ATOM 813 C C . LEU A 1 103 ? 0.324 -8.32 10.617 1 96.81 103 LEU A C 1
ATOM 815 O O . LEU A 1 103 ? 1.502 -8.023 10.836 1 96.81 103 LEU A O 1
ATOM 819 N N . SER A 1 104 ? -0.039 -9.258 9.711 1 96.38 104 SER A N 1
ATOM 820 C CA . SER A 1 104 ? 0.923 -9.891 8.812 1 96.38 104 SER A CA 1
ATOM 821 C C . SER A 1 104 ? 0.549 -9.68 7.352 1 96.38 104 SER A C 1
ATOM 823 O O . SER A 1 104 ? -0.593 -9.922 6.957 1 96.38 104 SER A O 1
ATOM 825 N N . ALA A 1 105 ? 1.509 -9.281 6.602 1 96.31 105 ALA A N 1
ATOM 826 C CA . ALA A 1 105 ? 1.263 -9.023 5.188 1 96.31 105 ALA A CA 1
ATOM 827 C C . ALA A 1 105 ? 2.086 -9.961 4.309 1 96.31 105 ALA A C 1
ATOM 829 O O . ALA A 1 105 ? 3.248 -10.242 4.609 1 96.31 105 ALA A O 1
ATOM 830 N N . TYR A 1 106 ? 1.51 -10.422 3.258 1 97.25 106 TYR A N 1
ATOM 831 C CA . TYR A 1 106 ? 2.121 -11.352 2.314 1 97.25 106 TYR A CA 1
ATOM 832 C C . TYR A 1 106 ? 1.979 -10.852 0.883 1 97.25 106 TYR A C 1
ATOM 834 O O . TYR A 1 106 ? 0.892 -10.445 0.466 1 97.25 106 TYR A O 1
ATOM 842 N N . LYS A 1 107 ? 3.045 -10.875 0.168 1 97.62 107 LYS A N 1
ATOM 843 C CA . LYS A 1 107 ? 2.965 -10.609 -1.266 1 97.62 107 LYS A CA 1
ATOM 844 C C . LYS A 1 107 ? 2.713 -11.898 -2.049 1 97.62 107 LYS A C 1
ATOM 846 O O . LYS A 1 107 ? 3.588 -12.766 -2.133 1 97.62 107 LYS A O 1
ATOM 851 N N . LEU A 1 108 ? 1.588 -11.945 -2.604 1 97.94 108 LEU A N 1
ATOM 852 C CA . LEU A 1 108 ? 1.227 -13.102 -3.416 1 97.94 108 LEU A CA 1
ATOM 853 C C . LEU A 1 108 ? 1.471 -12.82 -4.895 1 97.94 108 LEU A C 1
ATOM 855 O O . LEU A 1 108 ? 1.041 -11.789 -5.418 1 97.94 108 LEU A O 1
ATOM 859 N N . THR A 1 109 ? 2.232 -13.664 -5.496 1 97.75 109 THR A N 1
ATOM 860 C CA . THR A 1 109 ? 2.387 -13.633 -6.945 1 97.75 109 THR A CA 1
ATOM 861 C C . THR A 1 109 ? 1.803 -14.891 -7.582 1 97.75 109 THR A C 1
ATOM 863 O O . THR A 1 109 ? 2.207 -16 -7.25 1 97.75 109 THR A O 1
ATOM 866 N N . VAL A 1 110 ? 0.824 -14.664 -8.438 1 98 110 VAL A N 1
ATOM 867 C CA . VAL A 1 110 ? 0.167 -15.773 -9.109 1 98 110 VAL A CA 1
ATOM 868 C C . VAL A 1 110 ? 0.653 -15.867 -10.555 1 98 110 VAL A C 1
ATOM 870 O O . VAL A 1 110 ? 0.529 -14.906 -11.32 1 98 110 VAL A O 1
ATOM 873 N N . TYR A 1 111 ? 1.147 -17.062 -10.977 1 96.19 111 TYR A N 1
ATOM 874 C CA . TYR A 1 111 ? 1.699 -17.297 -12.305 1 96.19 111 TYR A CA 1
ATOM 875 C C . TYR A 1 111 ? 0.741 -18.109 -13.164 1 96.19 111 TYR A C 1
ATOM 877 O O . TYR A 1 111 ? -0.059 -18.891 -12.641 1 96.19 111 TYR A O 1
ATOM 885 N N . ASP A 1 112 ? 0.865 -17.891 -14.438 1 94.81 112 ASP A N 1
ATOM 886 C CA . ASP A 1 112 ? 0.176 -18.812 -15.328 1 94.81 112 ASP A CA 1
ATOM 887 C C . ASP A 1 112 ? 0.728 -20.234 -15.18 1 94.81 112 ASP A C 1
ATOM 889 O O . ASP A 1 112 ? 1.923 -20.406 -14.945 1 94.81 112 ASP A O 1
ATOM 893 N N . PRO A 1 113 ? -0.161 -21.203 -15.32 1 94.69 113 PRO A N 1
ATOM 894 C CA . PRO A 1 113 ? 0.336 -22.578 -15.234 1 94.69 113 PRO A CA 1
ATOM 895 C C . PRO A 1 113 ? 1.432 -22.875 -16.25 1 94.69 113 PRO A C 1
ATOM 897 O O . PRO A 1 113 ? 1.393 -22.359 -17.375 1 94.69 113 PRO A O 1
ATOM 900 N N . VAL A 1 114 ? 2.334 -23.656 -15.82 1 94.31 114 VAL A N 1
ATOM 901 C CA . VAL A 1 114 ? 3.422 -24.047 -16.719 1 94.31 114 VAL A CA 1
ATOM 902 C C . VAL A 1 114 ? 2.902 -25 -17.781 1 94.31 114 VAL A C 1
ATOM 904 O O . VAL A 1 114 ? 2.176 -25.953 -17.469 1 94.31 114 VAL A O 1
ATOM 907 N N . PRO A 1 115 ? 3.25 -24.656 -19.078 1 95 115 PRO A N 1
ATOM 908 C CA . PRO A 1 115 ? 2.852 -25.609 -20.109 1 95 115 PRO A CA 1
ATOM 909 C C . PRO A 1 115 ? 3.625 -26.922 -20.031 1 95 115 PRO A C 1
ATOM 911 O O . PRO A 1 115 ? 4.793 -26.938 -19.625 1 95 115 PRO A O 1
ATOM 914 N N . GLY A 1 116 ? 2.939 -28 -20.359 1 95.88 116 GLY A N 1
ATOM 915 C CA . GLY A 1 116 ? 3.613 -29.281 -20.422 1 95.88 116 GLY A CA 1
ATOM 916 C C . GLY A 1 116 ? 4.586 -29.391 -21.578 1 95.88 116 GLY A C 1
ATOM 917 O O . GLY A 1 116 ? 4.203 -29.234 -22.734 1 95.88 116 GLY A O 1
ATOM 918 N N . PRO A 1 117 ? 5.801 -29.609 -21.234 1 97.25 117 PRO A N 1
ATOM 919 C CA . PRO A 1 117 ? 6.75 -29.75 -22.344 1 97.25 117 PRO A CA 1
ATOM 920 C C . PRO A 1 117 ? 6.594 -31.062 -23.094 1 97.25 117 PRO A C 1
ATOM 922 O O . PRO A 1 117 ? 6.113 -32.062 -22.531 1 97.25 117 PRO A O 1
ATOM 925 N N . ALA A 1 118 ? 6.945 -30.953 -24.422 1 96.56 118 ALA A N 1
ATOM 926 C CA . ALA A 1 118 ? 7.004 -32.125 -25.297 1 96.56 118 ALA A CA 1
ATOM 927 C C . ALA A 1 118 ? 8.359 -32.25 -25.984 1 96.56 118 ALA A C 1
ATOM 929 O O . ALA A 1 118 ? 8.984 -31.234 -26.297 1 96.56 118 ALA A O 1
ATOM 930 N N . VAL A 1 119 ? 8.727 -33.5 -26.109 1 96.81 119 VAL A N 1
ATOM 931 C CA . VAL A 1 119 ? 10.008 -33.688 -26.781 1 96.81 119 VAL A CA 1
ATOM 932 C C . VAL A 1 119 ? 9.797 -34.438 -28.094 1 96.81 119 VAL A C 1
ATOM 934 O O . VAL A 1 119 ? 9.062 -35.406 -28.156 1 96.81 119 VAL A O 1
ATOM 937 N N . SER A 1 120 ? 10.352 -33.844 -29.156 1 95.88 120 SER A N 1
ATOM 938 C CA . SER A 1 120 ? 10.328 -34.5 -30.469 1 95.88 120 SER A CA 1
ATOM 939 C C . SER A 1 120 ? 11.734 -34.719 -31 1 95.88 120 SER A C 1
ATOM 941 O O . SER A 1 120 ? 12.672 -34 -30.625 1 95.88 120 SER A O 1
ATOM 943 N N . THR A 1 121 ? 11.805 -35.688 -31.812 1 95.69 121 THR A N 1
ATOM 944 C CA . THR A 1 121 ? 13.078 -35.969 -32.5 1 95.69 121 THR A CA 1
ATOM 945 C C . THR A 1 121 ? 13.164 -35.188 -33.812 1 95.69 121 THR A C 1
ATOM 947 O O . THR A 1 121 ? 12.297 -35.344 -34.656 1 95.69 121 THR A O 1
ATOM 950 N N . VAL A 1 122 ? 14.172 -34.375 -33.844 1 95.56 122 VAL A N 1
ATOM 951 C CA . VAL A 1 122 ? 14.352 -33.562 -35.062 1 95.56 122 VAL A CA 1
ATOM 952 C C . VAL A 1 122 ? 15.125 -34.344 -36.094 1 95.56 122 VAL A C 1
ATOM 954 O O . VAL A 1 122 ? 14.734 -34.375 -37.281 1 95.56 122 VAL A O 1
ATOM 957 N N . SER A 1 123 ? 16.219 -35 -35.656 1 93.81 123 SER A N 1
ATOM 958 C CA . SER A 1 123 ? 17.016 -35.812 -36.594 1 93.81 123 SER A CA 1
ATOM 959 C C . SER A 1 123 ? 17.812 -36.875 -35.844 1 93.81 123 SER A C 1
ATOM 961 O O . SER A 1 123 ? 18.125 -36.719 -34.656 1 93.81 123 SER A O 1
ATOM 963 N N . VAL A 1 124 ? 18.031 -37.969 -36.625 1 92.19 124 VAL A N 1
ATOM 964 C CA . VAL A 1 124 ? 18.859 -39.031 -36.094 1 92.19 124 VAL A CA 1
ATOM 965 C C . VAL A 1 124 ? 19.984 -39.344 -37.062 1 92.19 124 VAL A C 1
ATOM 967 O O . VAL A 1 124 ? 19.75 -39.531 -38.25 1 92.19 124 VAL A O 1
ATOM 970 N N . SER A 1 125 ? 21.094 -39.188 -36.594 1 89.12 125 SER A N 1
ATOM 971 C CA . SER A 1 125 ? 22.266 -39.594 -37.344 1 89.12 125 SER A CA 1
ATOM 972 C C . SER A 1 125 ? 23 -40.75 -36.688 1 89.12 125 SER A C 1
ATOM 974 O O . SER A 1 125 ? 22.594 -41.219 -35.625 1 89.12 125 SER A O 1
ATOM 976 N N . TYR A 1 126 ? 24.031 -41.25 -37.344 1 86.5 126 TYR A N 1
ATOM 977 C CA . TYR A 1 126 ? 24.812 -42.375 -36.812 1 86.5 126 TYR A CA 1
ATOM 978 C C . TYR A 1 126 ? 25.453 -42 -35.5 1 86.5 126 TYR A C 1
ATOM 980 O O . TYR A 1 126 ? 25.484 -42.812 -34.562 1 86.5 126 TYR A O 1
ATOM 988 N N . ASP A 1 127 ? 25.859 -40.75 -35.406 1 90.75 127 ASP A N 1
ATOM 989 C CA . ASP A 1 127 ? 26.688 -40.406 -34.25 1 90.75 127 ASP A CA 1
ATOM 990 C C . ASP A 1 127 ? 25.922 -39.469 -33.312 1 90.75 127 ASP A C 1
ATOM 992 O O . ASP A 1 127 ? 26.438 -39.062 -32.25 1 90.75 127 ASP A O 1
ATOM 996 N N . SER A 1 128 ? 24.75 -39.062 -33.75 1 94 128 SER A N 1
ATOM 997 C CA . SER A 1 128 ? 24.094 -38.094 -32.875 1 94 128 SER A CA 1
ATOM 998 C C . SER A 1 128 ? 22.578 -38.125 -33.062 1 94 128 SER A C 1
ATOM 1000 O O . SER A 1 128 ? 22.078 -38.719 -34.031 1 94 128 SER A O 1
ATOM 1002 N N . CYS A 1 129 ? 21.938 -37.656 -32.125 1 94.81 129 CYS A N 1
ATOM 1003 C CA . CYS A 1 129 ? 20.484 -37.531 -32.094 1 94.81 129 CYS A CA 1
ATOM 1004 C C . CYS A 1 129 ? 20.078 -36.094 -31.703 1 94.81 129 CYS A C 1
ATOM 1006 O O . CYS A 1 129 ? 20.531 -35.594 -30.672 1 94.81 129 CYS A O 1
ATOM 1008 N N . SER A 1 130 ? 19.25 -35.438 -32.5 1 95.44 130 SER A N 1
ATOM 1009 C CA . SER A 1 130 ? 18.797 -34.094 -32.219 1 95.44 130 SER A CA 1
ATOM 1010 C C . SER A 1 130 ? 17.359 -34.062 -31.672 1 95.44 130 SER A C 1
ATOM 1012 O O . SER A 1 130 ? 16.453 -34.562 -32.344 1 95.44 130 SER A O 1
ATOM 1014 N N . LEU A 1 131 ? 17.25 -33.562 -30.5 1 96.06 131 LEU A N 1
ATOM 1015 C CA . LEU A 1 131 ? 15.961 -33.469 -29.828 1 96.06 131 LEU A CA 1
ATOM 1016 C C . LEU A 1 131 ? 15.484 -32.031 -29.719 1 96.06 131 LEU A C 1
ATOM 1018 O O . LEU A 1 131 ? 16.297 -31.109 -29.688 1 96.06 131 LEU A O 1
ATOM 1022 N N . LEU A 1 132 ? 14.18 -31.859 -29.688 1 97 132 LEU A N 1
ATOM 1023 C CA . LEU A 1 132 ? 13.57 -30.547 -29.516 1 97 132 LEU A CA 1
ATOM 1024 C C . LEU A 1 132 ? 12.531 -30.562 -28.406 1 97 132 LEU A C 1
ATOM 1026 O O . LEU A 1 132 ? 11.57 -31.328 -28.469 1 97 132 LEU A O 1
ATOM 1030 N N . CYS A 1 133 ? 12.828 -29.875 -27.422 1 97.25 133 CYS A N 1
ATOM 1031 C CA . CYS A 1 133 ? 11.852 -29.625 -26.375 1 97.25 133 CYS A CA 1
ATOM 1032 C C . CYS A 1 133 ? 10.953 -28.453 -26.719 1 97.25 133 CYS A C 1
ATOM 1034 O O . CYS A 1 133 ? 11.438 -27.359 -27 1 97.25 133 CYS A O 1
ATOM 1036 N N . SER A 1 134 ? 9.68 -28.625 -26.688 1 97.19 134 SER A N 1
ATOM 1037 C CA . SER A 1 134 ? 8.766 -27.547 -27.094 1 97.19 134 SER A CA 1
ATOM 1038 C C . SER A 1 134 ? 7.602 -27.422 -26.109 1 97.19 134 SER A C 1
ATOM 1040 O O . SER A 1 134 ? 7.219 -28.391 -25.469 1 97.19 134 SER A O 1
ATOM 1042 N N . VAL A 1 135 ? 7.113 -26.156 -26.031 1 97.12 135 VAL A N 1
ATOM 1043 C CA . VAL A 1 135 ? 5.938 -25.828 -25.219 1 97.12 135 VAL A CA 1
ATOM 1044 C C . VAL A 1 135 ? 4.98 -24.953 -26.016 1 97.12 135 VAL A C 1
ATOM 1046 O O . VAL A 1 135 ? 5.387 -24.297 -26.984 1 97.12 135 VAL A O 1
ATOM 1049 N N . ASP A 1 136 ? 3.682 -25.062 -25.625 1 95.06 136 ASP A N 1
ATOM 1050 C CA . ASP A 1 136 ? 2.656 -24.312 -26.359 1 95.06 136 ASP A CA 1
ATOM 1051 C C . ASP A 1 136 ? 2.721 -22.828 -26.031 1 95.06 136 ASP A C 1
ATOM 1053 O O . ASP A 1 136 ? 2.258 -22 -26.812 1 95.06 136 ASP A O 1
ATOM 1057 N N . GLN A 1 137 ? 3.221 -22.469 -24.906 1 94.56 137 GLN A N 1
ATOM 1058 C CA . GLN A 1 137 ? 3.404 -21.094 -24.469 1 94.56 137 GLN A CA 1
ATOM 1059 C C . GLN A 1 137 ? 4.801 -20.875 -23.891 1 94.56 137 GLN A C 1
ATOM 1061 O O . GLN A 1 137 ? 5.414 -21.812 -23.375 1 94.56 137 GLN A O 1
ATOM 1066 N N . GLU A 1 138 ? 5.191 -19.625 -23.891 1 94.12 138 GLU A N 1
ATOM 1067 C CA . GLU A 1 138 ? 6.547 -19.328 -23.438 1 94.12 138 GLU A CA 1
ATOM 1068 C C . GLU A 1 138 ? 6.738 -19.703 -21.969 1 94.12 138 GLU A C 1
ATOM 1070 O O . GLU A 1 138 ? 5.844 -19.5 -21.156 1 94.12 138 GLU A O 1
ATOM 1075 N N . ALA A 1 139 ? 7.875 -20.312 -21.75 1 95.38 139 ALA A N 1
ATOM 1076 C CA . ALA A 1 139 ? 8.266 -20.719 -20.391 1 95.38 139 ALA A CA 1
ATOM 1077 C C . ALA A 1 139 ? 9.789 -20.828 -20.281 1 95.38 139 ALA A C 1
ATOM 1079 O O . ALA A 1 139 ? 10.508 -20.578 -21.25 1 95.38 139 ALA A O 1
ATOM 1080 N N . THR A 1 140 ? 10.234 -20.938 -19.109 1 95.88 140 THR A N 1
ATOM 1081 C CA . THR A 1 140 ? 11.648 -21.266 -18.922 1 95.88 140 THR A CA 1
ATOM 1082 C C . THR A 1 140 ? 11.898 -22.75 -19.203 1 95.88 140 THR A C 1
ATOM 1084 O O . THR A 1 140 ? 11.258 -23.625 -18.609 1 95.88 140 THR A O 1
ATOM 1087 N N . LEU A 1 141 ? 12.766 -23.047 -20.078 1 97.38 141 LEU A N 1
ATOM 1088 C CA . LEU A 1 141 ? 13.062 -24.422 -20.469 1 97.38 141 LEU A CA 1
ATOM 1089 C C . LEU A 1 141 ? 14.492 -24.797 -20.109 1 97.38 141 LEU A C 1
ATOM 1091 O O . LEU A 1 141 ? 15.398 -23.984 -20.219 1 97.38 141 LEU A O 1
ATOM 1095 N N . CYS A 1 142 ? 14.602 -26.047 -19.672 1 96.75 142 CYS A N 1
ATOM 1096 C CA . CYS A 1 142 ? 15.922 -26.562 -19.328 1 96.75 142 CYS A CA 1
ATOM 1097 C C . CYS A 1 142 ? 16.031 -28.047 -19.641 1 96.75 142 CYS A C 1
ATOM 1099 O O . CYS A 1 142 ? 15.086 -28.797 -19.406 1 96.75 142 CYS A O 1
ATOM 1101 N N . TRP A 1 143 ? 17.219 -28.453 -20.156 1 97 143 TRP A N 1
ATOM 1102 C CA . TRP A 1 143 ? 17.531 -29.875 -20.344 1 97 143 TRP A CA 1
ATOM 1103 C C . TRP A 1 143 ? 18.344 -30.406 -19.172 1 97 143 TRP A C 1
ATOM 1105 O O . TRP A 1 143 ? 19.25 -29.734 -18.672 1 97 143 TRP A O 1
ATOM 1115 N N . TYR A 1 144 ? 17.984 -31.562 -18.797 1 96.62 144 TYR A N 1
ATOM 1116 C CA . TYR A 1 144 ? 18.734 -32.25 -17.766 1 96.62 144 TYR A CA 1
ATOM 1117 C C . TYR A 1 144 ? 19.281 -33.594 -18.297 1 96.62 144 TYR A C 1
ATOM 1119 O O . TYR A 1 144 ? 18.578 -34.312 -19.031 1 96.62 144 TYR A O 1
ATOM 1127 N N . ARG A 1 145 ? 20.484 -33.875 -17.922 1 95.12 145 ARG A N 1
ATOM 1128 C CA . ARG A 1 145 ? 21.125 -35.188 -18.125 1 95.12 145 ARG A CA 1
ATOM 1129 C C . ARG A 1 145 ? 21.531 -35.812 -16.797 1 95.12 145 ARG A C 1
ATOM 1131 O O . ARG A 1 145 ? 22.312 -35.219 -16.031 1 95.12 145 ARG A O 1
ATOM 1138 N N . ASP A 1 146 ? 21.047 -36.906 -16.531 1 93.94 146 ASP A N 1
ATOM 1139 C CA . ASP A 1 146 ? 21.328 -37.594 -15.258 1 93.94 146 ASP A CA 1
ATOM 1140 C C . ASP A 1 146 ? 21.156 -36.625 -14.078 1 93.94 146 ASP A C 1
ATOM 1142 O O . ASP A 1 146 ? 22.047 -36.5 -13.234 1 93.94 146 ASP A O 1
ATOM 1146 N N . GLN A 1 147 ? 20.172 -35.844 -14.133 1 91.62 147 GLN A N 1
ATOM 1147 C CA . GLN A 1 147 ? 19.703 -34.969 -13.062 1 91.62 147 GLN A CA 1
ATOM 1148 C C . GLN A 1 147 ? 20.531 -33.688 -13.023 1 91.62 147 GLN A C 1
ATOM 1150 O O . GLN A 1 147 ? 20.328 -32.844 -12.141 1 91.62 147 GLN A O 1
ATOM 1155 N N . GLU A 1 148 ? 21.469 -33.5 -13.953 1 93.31 148 GLU A N 1
ATOM 1156 C CA . GLU A 1 148 ? 22.25 -32.281 -14.039 1 93.31 148 GLU A CA 1
ATOM 1157 C C . GLU A 1 148 ? 21.844 -31.453 -15.25 1 93.31 148 GLU A C 1
ATOM 1159 O O . GLU A 1 148 ? 21.594 -31.984 -16.328 1 93.31 148 GLU A O 1
ATOM 1164 N N . GLU A 1 149 ? 21.828 -30.25 -15.016 1 93.31 149 GLU A N 1
ATOM 1165 C CA . GLU A 1 149 ? 21.516 -29.359 -16.125 1 93.31 149 GLU A CA 1
ATOM 1166 C C . GLU A 1 149 ? 22.609 -29.375 -17.188 1 93.31 149 GLU A C 1
ATOM 1168 O O . GLU A 1 149 ? 23.797 -29.297 -16.859 1 93.31 149 GLU A O 1
ATOM 1173 N N . VAL A 1 150 ? 22.297 -29.531 -18.438 1 88.06 150 VAL A N 1
ATOM 1174 C CA . VAL A 1 150 ? 23.312 -29.688 -19.469 1 88.06 150 VAL A CA 1
ATOM 1175 C C . VAL A 1 150 ? 23.344 -28.469 -20.375 1 88.06 150 VAL A C 1
ATOM 1177 O O . VAL A 1 150 ? 24.328 -28.219 -21.078 1 88.06 150 VAL A O 1
ATOM 1180 N N . LEU A 1 151 ? 22.25 -27.75 -20.547 1 82 151 LEU A N 1
ATOM 1181 C CA . LEU A 1 151 ? 22.188 -26.531 -21.344 1 82 151 LEU A CA 1
ATOM 1182 C C . LEU A 1 151 ? 21.734 -25.344 -20.484 1 82 151 LEU A C 1
ATOM 1184 O O . LEU A 1 151 ? 21.125 -25.531 -19.438 1 82 151 LEU A O 1
ATOM 1188 N N . ASN A 1 152 ? 22.156 -24.25 -21.062 1 84.5 152 ASN A N 1
ATOM 1189 C CA . ASN A 1 152 ? 21.672 -23.031 -20.406 1 84.5 152 ASN A CA 1
ATOM 1190 C C . ASN A 1 152 ? 20.141 -22.938 -20.469 1 84.5 152 ASN A C 1
ATOM 1192 O O . ASN A 1 152 ? 19.531 -23.312 -21.469 1 84.5 152 ASN A O 1
ATOM 1196 N N . ARG A 1 153 ? 19.688 -22.531 -19.422 1 89.25 153 ARG A N 1
ATOM 1197 C CA . ARG A 1 153 ? 18.25 -22.312 -19.344 1 89.25 153 ARG A CA 1
ATOM 1198 C C . ARG A 1 153 ? 17.812 -21.219 -20.297 1 89.25 153 ARG A C 1
ATOM 1200 O O . ARG A 1 153 ? 18.547 -20.25 -20.516 1 89.25 153 ARG A O 1
ATOM 1207 N N . SER A 1 154 ? 16.688 -21.438 -20.906 1 89.69 154 SER A N 1
ATOM 1208 C CA . SER A 1 154 ? 16.078 -20.406 -21.734 1 89.69 154 SER A CA 1
ATOM 1209 C C . SER A 1 154 ? 14.812 -19.859 -21.094 1 89.69 154 SER A C 1
ATOM 1211 O O . SER A 1 154 ? 13.836 -20.578 -20.891 1 89.69 154 SER A O 1
ATOM 1213 N N . SER A 1 155 ? 14.945 -18.578 -20.891 1 91.44 155 SER A N 1
ATOM 1214 C CA . SER A 1 155 ? 13.773 -17.922 -20.328 1 91.44 155 SER A CA 1
ATOM 1215 C C . SER A 1 155 ? 12.828 -17.422 -21.406 1 91.44 155 SER A C 1
ATOM 1217 O O . SER A 1 155 ? 13.273 -16.984 -22.469 1 91.44 155 SER A O 1
ATOM 1219 N N . HIS A 1 156 ? 11.688 -17.609 -21.266 1 91.5 156 HIS A N 1
ATOM 1220 C CA . HIS A 1 156 ? 10.641 -17.125 -22.156 1 91.5 156 HIS A CA 1
ATOM 1221 C C . HIS A 1 156 ? 10.789 -17.719 -23.547 1 91.5 156 HIS A C 1
ATOM 1223 O O . HIS A 1 156 ? 10.805 -16.984 -24.547 1 91.5 156 HIS A O 1
ATOM 1229 N N . ALA A 1 157 ? 11.023 -18.969 -23.594 1 93.19 157 ALA A N 1
ATOM 1230 C CA . ALA A 1 157 ? 11.195 -19.656 -24.875 1 93.19 157 ALA A CA 1
ATOM 1231 C C . ALA A 1 157 ? 10.055 -20.641 -25.125 1 93.19 157 ALA A C 1
ATOM 1233 O O . ALA A 1 157 ? 9.406 -21.109 -24.188 1 93.19 157 ALA A O 1
ATOM 1234 N N . VAL A 1 158 ? 9.914 -20.922 -26.453 1 96.44 158 VAL A N 1
ATOM 1235 C CA . VAL A 1 158 ? 8.891 -21.891 -26.812 1 96.44 158 VAL A CA 1
ATOM 1236 C C . VAL A 1 158 ? 9.539 -23.219 -27.172 1 96.44 158 VAL A C 1
ATOM 1238 O O . VAL A 1 158 ? 8.867 -24.25 -27.234 1 96.44 158 VAL A O 1
ATOM 1241 N N . SER A 1 159 ? 10.758 -23.219 -27.328 1 97 159 SER A N 1
ATOM 1242 C CA . SER A 1 159 ? 11.438 -24.469 -27.625 1 97 159 SER A CA 1
ATOM 1243 C C . SER A 1 159 ? 12.922 -24.391 -27.25 1 97 159 SER A C 1
ATOM 1245 O O . SER A 1 159 ? 13.469 -23.297 -27.109 1 97 159 SER A O 1
ATOM 1247 N N . LEU A 1 160 ? 13.508 -25.453 -27.016 1 97 160 LEU A N 1
ATOM 1248 C CA . LEU A 1 160 ? 14.922 -25.594 -26.688 1 97 160 LEU A CA 1
ATOM 1249 C C . LEU A 1 160 ? 15.5 -26.859 -27.297 1 97 160 LEU A C 1
ATOM 1251 O O . LEU A 1 160 ? 15.102 -27.969 -26.938 1 97 160 LEU A O 1
ATOM 1255 N N . PRO A 1 161 ? 16.453 -26.703 -28.219 1 96.69 161 PRO A N 1
ATOM 1256 C CA . PRO A 1 161 ? 17.047 -27.891 -28.859 1 96.69 161 PRO A CA 1
ATOM 1257 C C . PRO A 1 161 ? 18.188 -28.5 -28.047 1 96.69 161 PRO A C 1
ATOM 1259 O O . PRO A 1 161 ? 18.828 -27.797 -27.25 1 96.69 161 PRO A O 1
ATOM 1262 N N . LEU A 1 162 ? 18.375 -29.781 -28.266 1 96.12 162 LEU A N 1
ATOM 1263 C CA . LEU A 1 162 ? 19.484 -30.531 -27.672 1 96.12 162 LEU A CA 1
ATOM 1264 C C . LEU A 1 162 ? 20.031 -31.578 -28.641 1 96.12 162 LEU A C 1
ATOM 1266 O O . LEU A 1 162 ? 19.25 -32.344 -29.234 1 96.12 162 LEU A O 1
ATOM 1270 N N . THR A 1 163 ? 21.234 -31.562 -28.828 1 95.31 163 THR A N 1
ATOM 1271 C CA . THR A 1 163 ? 21.891 -32.625 -29.594 1 95.31 163 THR A CA 1
ATOM 1272 C C . THR A 1 163 ? 22.641 -33.562 -28.672 1 95.31 163 THR A C 1
ATOM 1274 O O . THR A 1 163 ? 23.469 -33.125 -27.859 1 95.31 163 THR A O 1
ATOM 1277 N N . VAL A 1 164 ? 22.359 -34.844 -28.812 1 94.75 164 VAL A N 1
ATOM 1278 C CA . VAL A 1 164 ? 23 -35.875 -27.984 1 94.75 164 VAL A CA 1
ATOM 1279 C C . VAL A 1 164 ? 23.953 -36.719 -28.828 1 94.75 164 VAL A C 1
ATOM 1281 O O . VAL A 1 164 ? 23.562 -37.219 -29.875 1 94.75 164 VAL A O 1
ATOM 1284 N N . LEU A 1 165 ? 25.062 -36.812 -28.297 1 93.81 165 LEU A N 1
ATOM 1285 C CA . LEU A 1 165 ? 26.031 -37.656 -28.984 1 93.81 165 LEU A CA 1
ATOM 1286 C C . LEU A 1 165 ? 25.828 -39.125 -28.594 1 93.81 165 LEU A C 1
ATOM 1288 O O . LEU A 1 165 ? 25.359 -39.438 -27.5 1 93.81 165 LEU A O 1
ATOM 1292 N N . ARG A 1 166 ? 26.297 -40 -29.469 1 89.88 166 ARG A N 1
ATOM 1293 C CA . ARG A 1 166 ? 26.094 -41.438 -29.281 1 89.88 166 ARG A CA 1
ATOM 1294 C C . ARG A 1 166 ? 26.703 -41.906 -27.969 1 89.88 166 ARG A C 1
ATOM 1296 O O . ARG A 1 166 ? 26.141 -42.781 -27.297 1 89.88 166 ARG A O 1
ATOM 1303 N N . LYS A 1 167 ? 27.812 -41.375 -27.578 1 90.81 167 LYS A N 1
ATOM 1304 C CA . LYS A 1 167 ? 28.5 -41.781 -26.359 1 90.81 167 LYS A CA 1
ATOM 1305 C C . LYS A 1 167 ? 27.641 -41.5 -25.125 1 90.81 167 LYS A C 1
ATOM 1307 O O . LYS A 1 167 ? 27.844 -42.094 -24.078 1 90.81 167 LYS A O 1
ATOM 1312 N N . ASP A 1 168 ? 26.719 -40.656 -25.312 1 92.31 168 ASP A N 1
ATOM 1313 C CA . ASP A 1 168 ? 25.922 -40.219 -24.172 1 92.31 168 ASP A CA 1
ATOM 1314 C C . ASP A 1 168 ? 24.516 -40.812 -24.234 1 92.31 168 ASP A C 1
ATOM 1316 O O . ASP A 1 168 ? 23.625 -40.375 -23.484 1 92.31 168 ASP A O 1
ATOM 1320 N N . PHE A 1 169 ? 24.234 -41.719 -25.047 1 90.94 169 PHE A N 1
ATOM 1321 C CA . PHE A 1 169 ? 22.906 -42.281 -25.266 1 90.94 169 PHE A CA 1
ATOM 1322 C C . PHE A 1 169 ? 22.438 -43.062 -24.047 1 90.94 169 PHE A C 1
ATOM 1324 O O . PHE A 1 169 ? 21.234 -43.312 -23.875 1 90.94 169 PHE A O 1
ATOM 1331 N N . ASN A 1 170 ? 23.281 -43.469 -23.25 1 90.56 170 ASN A N 1
ATOM 1332 C CA . ASN A 1 170 ? 22.922 -44.281 -22.094 1 90.56 170 ASN A CA 1
ATOM 1333 C C . ASN A 1 170 ? 22.5 -43.438 -20.906 1 90.56 170 ASN A C 1
ATOM 1335 O O . ASN A 1 170 ? 22.047 -43.969 -19.891 1 90.56 170 ASN A O 1
ATOM 1339 N N . SER A 1 171 ? 22.594 -42.188 -21.031 1 92.31 171 SER A N 1
ATOM 1340 C CA . SER A 1 171 ? 22.188 -41.281 -19.969 1 92.31 171 SER A CA 1
ATOM 1341 C C . SER A 1 171 ? 20.688 -41.031 -20 1 92.31 171 SER A C 1
ATOM 1343 O O . SER A 1 171 ? 20.031 -41.312 -21 1 92.31 171 SER A O 1
ATOM 1345 N N . SER A 1 172 ? 20.188 -40.625 -18.859 1 94.56 172 SER A N 1
ATOM 1346 C CA . SER A 1 172 ? 18.797 -40.219 -18.797 1 94.56 172 SER A CA 1
ATOM 1347 C C . SER A 1 172 ? 18.625 -38.719 -19.094 1 94.56 172 SER A C 1
ATOM 1349 O O . SER A 1 172 ? 19.391 -37.906 -18.578 1 94.56 172 SER A O 1
ATOM 1351 N N . TYR A 1 173 ? 17.688 -38.469 -19.984 1 96.12 173 TYR A N 1
ATOM 1352 C CA . TYR A 1 173 ? 17.438 -37.062 -20.344 1 96.12 173 TYR A CA 1
ATOM 1353 C C . TYR A 1 173 ? 16 -36.656 -20.031 1 96.12 173 TYR A C 1
ATOM 1355 O O . TYR A 1 173 ? 15.086 -37.5 -20.109 1 96.12 173 TYR A O 1
ATOM 1363 N N . LYS A 1 174 ? 15.828 -35.438 -19.625 1 97.19 174 LYS A N 1
ATOM 1364 C CA . LYS A 1 174 ? 14.5 -34.875 -19.438 1 97.19 174 LYS A CA 1
ATOM 1365 C C . LYS A 1 174 ? 14.492 -33.375 -19.781 1 97.19 174 LYS A C 1
ATOM 1367 O O . LYS A 1 174 ? 15.516 -32.719 -19.641 1 97.19 174 LYS A O 1
ATOM 1372 N N . CYS A 1 175 ? 13.406 -32.938 -20.25 1 97.38 175 CYS A N 1
ATOM 1373 C CA . CYS A 1 175 ? 13.141 -31.531 -20.469 1 97.38 175 CYS A CA 1
ATOM 1374 C C . CYS A 1 175 ? 12.188 -30.969 -19.406 1 97.38 175 CYS A C 1
ATOM 1376 O O . CYS A 1 175 ? 11.141 -31.562 -19.141 1 97.38 175 CYS A O 1
ATOM 1378 N N . VAL A 1 176 ? 12.594 -29.875 -18.797 1 97.31 176 VAL A N 1
ATOM 1379 C CA . VAL A 1 176 ? 11.805 -29.297 -17.719 1 97.31 176 VAL A CA 1
ATOM 1380 C C . VAL A 1 176 ? 11.344 -27.891 -18.109 1 97.31 176 VAL A C 1
ATOM 1382 O O . VAL A 1 176 ? 12.156 -27.047 -18.484 1 97.31 176 VAL A O 1
ATOM 1385 N N . ALA A 1 177 ? 10.039 -27.672 -18.109 1 96.88 177 ALA A N 1
ATOM 1386 C CA . ALA A 1 177 ? 9.445 -26.344 -18.172 1 96.88 177 ALA A CA 1
ATOM 1387 C C . ALA A 1 177 ? 9.078 -25.828 -16.781 1 96.88 177 ALA A C 1
ATOM 1389 O O . ALA A 1 177 ? 8.5 -26.562 -15.977 1 96.88 177 ALA A O 1
ATOM 1390 N N . SER A 1 178 ? 9.422 -24.516 -16.531 1 95.5 178 SER A N 1
ATOM 1391 C CA . SER A 1 178 ? 9.195 -24.078 -15.156 1 95.5 178 SER A CA 1
ATOM 1392 C C . SER A 1 178 ? 8.828 -22.609 -15.102 1 95.5 178 SER A C 1
ATOM 1394 O O . SER A 1 178 ? 9.078 -21.859 -16.062 1 95.5 178 SER A O 1
ATOM 1396 N N . ASN A 1 179 ? 8.133 -22.25 -14.062 1 94 179 ASN A N 1
ATOM 1397 C CA . ASN A 1 179 ? 8 -20.906 -13.531 1 94 179 ASN A CA 1
ATOM 1398 C C . ASN A 1 179 ? 8.328 -20.859 -12.039 1 94 179 ASN A C 1
ATOM 1400 O O . ASN A 1 179 ? 8.648 -21.875 -11.438 1 94 179 ASN A O 1
ATOM 1404 N N . PRO A 1 180 ? 8.422 -19.719 -11.469 1 93.88 180 PRO A N 1
ATOM 1405 C CA . PRO A 1 180 ? 8.828 -19.656 -10.062 1 93.88 180 PRO A CA 1
ATOM 1406 C C . PRO A 1 180 ? 7.906 -20.453 -9.148 1 93.88 180 PRO A C 1
ATOM 1408 O O . PRO A 1 180 ? 8.297 -20.797 -8.023 1 93.88 180 PRO A O 1
ATOM 1411 N N . ALA A 1 181 ? 6.727 -20.828 -9.547 1 95.56 181 ALA A N 1
ATOM 1412 C CA . ALA A 1 181 ? 5.742 -21.469 -8.672 1 95.56 181 ALA A CA 1
ATOM 1413 C C . ALA A 1 181 ? 5.707 -22.969 -8.883 1 95.56 181 ALA A C 1
ATOM 1415 O O . ALA A 1 181 ? 5.312 -23.734 -7.992 1 95.56 181 ALA A O 1
ATOM 1416 N N . GLU A 1 182 ? 6.082 -23.391 -10.062 1 96 182 GLU A N 1
ATOM 1417 C CA . GLU A 1 182 ? 5.957 -24.812 -10.352 1 96 182 GLU A CA 1
ATOM 1418 C C . GLU A 1 182 ? 6.828 -25.219 -11.539 1 96 182 GLU A C 1
ATOM 1420 O O . GLU A 1 182 ? 7.445 -24.359 -12.18 1 96 182 GLU A O 1
ATOM 1425 N N . ASN A 1 183 ? 6.961 -26.562 -11.758 1 96.38 183 ASN A N 1
ATOM 1426 C CA . ASN A 1 183 ? 7.621 -27.109 -12.945 1 96.38 183 ASN A CA 1
ATOM 1427 C C . ASN A 1 183 ? 6.926 -28.359 -13.461 1 96.38 183 ASN A C 1
ATOM 1429 O O . ASN A 1 183 ? 6.168 -29 -12.719 1 96.38 183 ASN A O 1
ATOM 1433 N N . LYS A 1 184 ? 7.09 -28.609 -14.773 1 97.12 184 LYS A N 1
ATOM 1434 C CA . LYS A 1 184 ? 6.648 -29.828 -15.445 1 97.12 184 LYS A CA 1
ATOM 1435 C C . LYS A 1 184 ? 7.789 -30.453 -16.25 1 97.12 184 LYS A C 1
ATOM 1437 O O . LYS A 1 184 ? 8.641 -29.734 -16.797 1 97.12 184 LYS A O 1
ATOM 1442 N N . THR A 1 185 ? 7.703 -31.734 -16.312 1 97.25 185 THR A N 1
ATOM 1443 C CA . THR A 1 185 ? 8.844 -32.438 -16.891 1 97.25 185 THR A CA 1
ATOM 1444 C C . THR A 1 185 ? 8.398 -33.406 -17.969 1 97.25 185 THR A C 1
ATOM 1446 O O . THR A 1 185 ? 7.336 -34.031 -17.859 1 97.25 185 THR A O 1
ATOM 1449 N N . ALA A 1 186 ? 9.172 -33.5 -19.047 1 97.06 186 ALA A N 1
ATOM 1450 C CA . ALA A 1 186 ? 9.039 -34.531 -20.062 1 97.06 186 ALA A CA 1
ATOM 1451 C C . ALA A 1 186 ? 10.273 -35.438 -20.094 1 97.06 186 ALA A C 1
ATOM 1453 O O . ALA A 1 186 ? 11.383 -34.969 -20.375 1 97.06 186 ALA A O 1
ATOM 1454 N N . GLN A 1 187 ? 10.055 -36.625 -19.859 1 96.19 187 GLN A N 1
ATOM 1455 C CA . GLN A 1 187 ? 11.156 -37.562 -19.906 1 96.19 187 GLN A CA 1
ATOM 1456 C C . GLN A 1 187 ? 11.445 -38 -21.344 1 96.19 187 GLN A C 1
ATOM 1458 O O . GLN A 1 187 ? 10.531 -38.156 -22.156 1 96.19 187 GLN A O 1
ATOM 1463 N N . VAL A 1 188 ? 12.688 -38.281 -21.562 1 95.12 188 VAL A N 1
ATOM 1464 C CA . VAL A 1 188 ? 13.094 -38.75 -22.875 1 95.12 188 VAL A CA 1
ATOM 1465 C C . VAL A 1 188 ? 13.469 -40.25 -22.797 1 95.12 188 VAL A C 1
ATOM 1467 O O . VAL A 1 188 ? 14.242 -40.656 -21.922 1 95.12 188 VAL A O 1
ATOM 1470 N N . HIS A 1 189 ? 12.898 -40.969 -23.672 1 90.19 189 HIS A N 1
ATOM 1471 C CA . HIS A 1 189 ? 13.328 -42.344 -23.875 1 90.19 189 HIS A CA 1
ATOM 1472 C C . HIS A 1 189 ? 14.25 -42.469 -25.078 1 90.19 189 HIS A C 1
ATOM 1474 O O . HIS A 1 189 ? 13.781 -42.562 -26.219 1 90.19 189 HIS A O 1
ATOM 1480 N N . MET A 1 190 ? 15.477 -42.562 -24.812 1 89.56 190 MET A N 1
ATOM 1481 C CA . MET A 1 190 ? 16.5 -42.5 -25.859 1 89.56 190 MET A CA 1
ATOM 1482 C C . MET A 1 190 ? 16.344 -43.656 -26.828 1 89.56 190 MET A C 1
ATOM 1484 O O . MET A 1 190 ? 16.562 -43.5 -28.031 1 89.56 190 MET A O 1
ATOM 1488 N N . GLU A 1 191 ? 15.961 -44.812 -26.375 1 87.12 191 GLU A N 1
ATOM 1489 C CA . GLU A 1 191 ? 15.82 -45.969 -27.234 1 87.12 191 GLU A CA 1
ATOM 1490 C C . GLU A 1 191 ? 14.734 -45.781 -28.281 1 87.12 191 GLU A C 1
ATOM 1492 O O . GLU A 1 191 ? 14.898 -46.188 -29.438 1 87.12 191 GLU A O 1
ATOM 1497 N N . THR A 1 192 ? 13.711 -45.188 -27.906 1 86.75 192 THR A N 1
ATOM 1498 C CA . THR A 1 192 ? 12.594 -44.969 -28.828 1 86.75 192 THR A CA 1
ATOM 1499 C C . THR A 1 192 ? 12.789 -43.688 -29.641 1 86.75 192 THR A C 1
ATOM 1501 O O . THR A 1 192 ? 12.477 -43.656 -30.844 1 86.75 192 THR A O 1
ATOM 1504 N N . SER A 1 193 ? 13.391 -42.719 -29.078 1 89.5 193 SER A N 1
ATOM 1505 C CA . SER A 1 193 ? 13.516 -41.406 -29.734 1 89.5 193 SER A CA 1
ATOM 1506 C C . SER A 1 193 ? 14.688 -41.406 -30.719 1 89.5 193 SER A C 1
ATOM 1508 O O . SER A 1 193 ? 14.648 -40.688 -31.719 1 89.5 193 SER A O 1
ATOM 1510 N N . CYS A 1 194 ? 15.703 -42.188 -30.516 1 87.88 194 CYS A N 1
ATOM 1511 C CA . CYS A 1 194 ? 16.906 -42.156 -31.328 1 87.88 194 CYS A CA 1
ATOM 1512 C C . CYS A 1 194 ? 17.203 -43.5 -31.938 1 87.88 194 CYS A C 1
ATOM 1514 O O . CYS A 1 194 ? 18.359 -43.812 -32.281 1 87.88 194 CYS A O 1
ATOM 1516 N N . SER A 1 195 ? 16.266 -44.469 -32.188 1 80.38 195 SER A N 1
ATOM 1517 C CA . SER A 1 195 ? 16.5 -45.812 -32.719 1 80.38 195 SER A CA 1
ATOM 1518 C C . SER A 1 195 ? 16.797 -45.75 -34.219 1 80.38 195 SER A C 1
ATOM 1520 O O . SER A 1 195 ? 17.406 -46.656 -34.75 1 80.38 195 SER A O 1
ATOM 1522 N N . GLY A 1 196 ? 16.438 -44.844 -35.031 1 62.22 196 GLY A N 1
ATOM 1523 C CA . GLY A 1 196 ? 16.484 -44.969 -36.469 1 62.22 196 GLY A CA 1
ATOM 1524 C C . GLY A 1 196 ? 17.844 -45.344 -37 1 62.22 196 GLY A C 1
ATOM 1525 O O . GLY A 1 196 ? 18.016 -45.594 -38.188 1 62.22 196 GLY A O 1
ATOM 1526 N N . THR A 1 197 ? 18.906 -45 -36.344 1 54.25 197 THR A N 1
ATOM 1527 C CA . THR A 1 197 ? 20.141 -45.094 -37.125 1 54.25 197 THR A CA 1
ATOM 1528 C C . THR A 1 197 ? 20.5 -46.562 -37.375 1 54.25 197 THR A C 1
ATOM 1530 O O . THR A 1 197 ? 21.516 -46.844 -38.031 1 54.25 197 THR A O 1
ATOM 1533 N N . SER A 1 198 ? 19.969 -47.5 -36.594 1 48.53 198 SER A N 1
ATOM 1534 C CA . SER A 1 198 ? 20.75 -48.688 -36.969 1 48.53 198 SER A CA 1
ATOM 1535 C C . SER A 1 198 ? 20.656 -48.969 -38.438 1 48.53 198 SER A C 1
ATOM 1537 O O . SER A 1 198 ? 21.047 -50.062 -38.906 1 48.53 198 SER A O 1
ATOM 1539 N N . LYS A 1 199 ? 19.75 -48.344 -39.188 1 46.31 199 LYS A N 1
ATOM 1540 C CA . LYS A 1 199 ? 20 -48.75 -40.562 1 46.31 199 LYS A CA 1
ATOM 1541 C C . LYS A 1 199 ? 21.422 -48.375 -41 1 46.31 199 LYS A C 1
ATOM 1543 O O . LYS A 1 199 ? 21.781 -47.188 -41.031 1 46.31 199 LYS A O 1
ATOM 1548 N N . HIS A 1 200 ? 22.375 -49.125 -40.531 1 42.72 200 HIS A N 1
ATOM 1549 C CA . HIS A 1 200 ? 23.609 -49.188 -41.312 1 42.72 200 HIS A CA 1
ATOM 1550 C C . HIS A 1 200 ? 23.359 -48.938 -42.781 1 42.72 200 HIS A C 1
ATOM 1552 O O . HIS A 1 200 ? 22.812 -49.781 -43.469 1 42.72 200 HIS A O 1
ATOM 1558 N N . GLN A 1 201 ? 22.734 -47.938 -43.219 1 40.69 201 GLN A N 1
ATOM 1559 C CA . GLN A 1 201 ? 22.969 -47.75 -44.656 1 40.69 201 GLN A CA 1
ATOM 1560 C C . GLN A 1 201 ? 24.406 -48.062 -45 1 40.69 201 GLN A C 1
ATOM 1562 O O . GLN A 1 201 ? 25.328 -47.281 -44.688 1 40.69 201 GLN A O 1
ATOM 1567 N N . GLY A 1 202 ? 24.938 -49.219 -44.625 1 41.38 202 GLY A N 1
ATOM 1568 C CA . GLY A 1 202 ? 26.141 -49.688 -45.281 1 41.38 202 GLY A CA 1
ATOM 1569 C C . GLY A 1 202 ? 26.297 -49.156 -46.688 1 41.38 202 GLY A C 1
ATOM 1570 O O . GLY A 1 202 ? 25.406 -49.344 -47.531 1 41.38 202 GLY A O 1
ATOM 1571 N N . GLN A 1 203 ? 26.734 -47.938 -46.781 1 42.94 203 GLN A N 1
ATOM 1572 C CA . GLN A 1 203 ? 27.188 -47.438 -48.062 1 42.94 203 GLN A CA 1
ATOM 1573 C C . GLN A 1 203 ? 27.734 -48.562 -48.938 1 42.94 203 GLN A C 1
ATOM 1575 O O . GLN A 1 203 ? 28.844 -49.062 -48.688 1 42.94 203 GLN A O 1
ATOM 1580 N N . ASP A 1 204 ? 26.953 -49.562 -49.188 1 46.19 204 ASP A N 1
ATOM 1581 C CA . ASP A 1 204 ? 27.359 -50.5 -50.219 1 46.19 204 ASP A CA 1
ATOM 1582 C C . ASP A 1 204 ? 28.094 -49.812 -51.344 1 46.19 204 ASP A C 1
ATOM 1584 O O . ASP A 1 204 ? 27.719 -48.688 -51.781 1 46.19 204 ASP A O 1
ATOM 1588 N N . MET A 1 205 ? 29.422 -49.906 -51.25 1 52.06 205 MET A N 1
ATOM 1589 C CA . MET A 1 205 ? 30.141 -49.438 -52.438 1 52.06 205 MET A CA 1
ATOM 1590 C C . MET A 1 205 ? 29.234 -49.531 -53.688 1 52.06 205 MET A C 1
ATOM 1592 O O . MET A 1 205 ? 28.516 -50.5 -53.875 1 52.06 205 MET A O 1
ATOM 1596 N N . ASP A 1 206 ? 28.875 -48.406 -54.188 1 57.94 206 ASP A N 1
ATOM 1597 C CA . ASP A 1 206 ? 28.078 -48.406 -55.406 1 57.94 206 ASP A CA 1
ATOM 1598 C C . ASP A 1 206 ? 28.359 -49.625 -56.25 1 57.94 206 ASP A C 1
ATOM 1600 O O . ASP A 1 206 ? 29.516 -49.938 -56.562 1 57.94 206 ASP A O 1
ATOM 1604 N N . PRO A 1 207 ? 27.438 -50.562 -56.25 1 61.31 207 PRO A N 1
ATOM 1605 C CA . PRO A 1 207 ? 27.656 -51.75 -57.062 1 61.31 207 PRO A CA 1
ATOM 1606 C C . PRO A 1 207 ? 28.312 -51.438 -58.406 1 61.31 207 PRO A C 1
ATOM 1608 O O . PRO A 1 207 ? 29.047 -52.281 -58.938 1 61.31 207 PRO A O 1
ATOM 1611 N N . ARG A 1 208 ? 28.109 -50.219 -58.844 1 65.56 208 ARG A N 1
ATOM 1612 C CA . ARG A 1 208 ? 28.734 -49.812 -60.094 1 65.56 208 ARG A CA 1
ATOM 1613 C C . ARG A 1 208 ? 30.25 -49.688 -59.969 1 65.56 208 ARG A C 1
ATOM 1615 O O . ARG A 1 208 ? 30.984 -50.062 -60.875 1 65.56 208 ARG A O 1
ATOM 1622 N N . LEU A 1 209 ? 30.594 -49.125 -58.719 1 68.25 209 LEU A N 1
ATOM 1623 C CA . LEU A 1 209 ? 32.031 -49 -58.469 1 68.25 209 LEU A CA 1
ATOM 1624 C C . LEU A 1 209 ? 32.688 -50.344 -58.281 1 68.25 209 LEU A C 1
ATOM 1626 O O . LEU A 1 209 ? 33.812 -50.562 -58.75 1 68.25 209 LEU A O 1
ATOM 1630 N N . ARG A 1 210 ? 32.031 -51.344 -57.656 1 71 210 ARG A N 1
ATOM 1631 C CA . ARG A 1 210 ? 32.594 -52.688 -57.5 1 71 210 ARG A CA 1
ATOM 1632 C C . ARG A 1 210 ? 32.688 -53.375 -58.844 1 71 210 ARG A C 1
ATOM 1634 O O . ARG A 1 210 ? 33.688 -54.062 -59.125 1 71 210 ARG A O 1
ATOM 1641 N N . ILE A 1 211 ? 31.609 -53.188 -59.781 1 73.12 211 ILE A N 1
ATOM 1642 C CA . ILE A 1 211 ? 31.641 -53.75 -61.125 1 73.12 211 ILE A CA 1
ATOM 1643 C C . ILE A 1 211 ? 32.781 -53.125 -61.938 1 73.12 211 ILE A C 1
ATOM 1645 O O . ILE A 1 211 ? 33.531 -53.812 -62.625 1 73.12 211 ILE A O 1
ATOM 1649 N N . GLY A 1 212 ? 32.969 -51.656 -61.75 1 70.75 212 GLY A N 1
ATOM 1650 C CA . GLY A 1 212 ? 34.094 -51 -62.406 1 70.75 212 GLY A CA 1
ATOM 1651 C C . GLY A 1 212 ? 35.438 -51.531 -62 1 70.75 212 GLY A C 1
ATOM 1652 O O . GLY A 1 212 ? 36.312 -51.75 -62.844 1 70.75 212 GLY A O 1
ATOM 1653 N N . LEU A 1 213 ? 35.562 -51.906 -60.719 1 78.94 213 LEU A N 1
ATOM 1654 C CA . LEU A 1 213 ? 36.812 -52.406 -60.219 1 78.94 213 LEU A CA 1
ATOM 1655 C C . LEU A 1 213 ? 37.062 -53.844 -60.719 1 78.94 213 LEU A C 1
ATOM 1657 O O . LEU A 1 213 ? 38.188 -54.156 -61.094 1 78.94 213 LEU A O 1
ATOM 1661 N N . TYR A 1 214 ? 36 -54.688 -60.812 1 79.56 214 TYR A N 1
ATOM 1662 C CA . TYR A 1 214 ? 36.156 -56.031 -61.344 1 79.56 214 TYR A CA 1
ATOM 1663 C C . TYR A 1 214 ? 36.5 -55.969 -62.844 1 79.56 214 TYR A C 1
ATOM 1665 O O . TYR A 1 214 ? 37.344 -56.75 -63.312 1 79.56 214 TYR A O 1
ATOM 1673 N N . VAL A 1 215 ? 35.938 -55 -63.656 1 80.06 215 VAL A N 1
ATOM 1674 C CA . VAL A 1 215 ? 36.219 -54.844 -65.062 1 80.06 215 VAL A CA 1
ATOM 1675 C C . VAL A 1 215 ? 37.625 -54.312 -65.25 1 80.06 215 VAL A C 1
ATOM 1677 O O . VAL A 1 215 ? 38.375 -54.844 -66.125 1 80.06 215 VAL A O 1
ATOM 1680 N N . LEU A 1 216 ? 38.094 -53.406 -64.375 1 83.25 216 LEU A N 1
ATOM 1681 C CA . LEU A 1 216 ? 39.438 -52.906 -64.438 1 83.25 216 LEU A CA 1
ATOM 1682 C C . LEU A 1 216 ? 40.469 -54 -64.125 1 83.25 216 LEU A C 1
ATOM 1684 O O . LEU A 1 216 ? 41.469 -54.125 -64.812 1 83.25 216 LEU A O 1
ATOM 1688 N N . MET A 1 217 ? 40.156 -54.844 -63.125 1 81.06 217 MET A N 1
ATOM 1689 C CA . MET A 1 217 ? 41.031 -55.969 -62.781 1 81.06 217 MET A CA 1
ATOM 1690 C C . MET A 1 217 ? 41.062 -56.969 -63.906 1 81.06 217 MET A C 1
ATOM 1692 O O . MET A 1 217 ? 42.125 -57.531 -64.188 1 81.06 217 MET A O 1
ATOM 1696 N N . SER A 1 218 ? 39.938 -57.219 -64.625 1 82.75 218 SER A N 1
ATOM 1697 C CA . SER A 1 218 ? 39.906 -58.156 -65.75 1 82.75 218 SER A CA 1
ATOM 1698 C C . SER A 1 218 ? 40.688 -57.625 -66.938 1 82.75 218 SER A C 1
ATOM 1700 O O . SER A 1 218 ? 41.438 -58.375 -67.562 1 82.75 218 SER A O 1
ATOM 1702 N N . ILE A 1 219 ? 40.594 -56.281 -67.188 1 84 219 ILE A N 1
ATOM 1703 C CA . ILE A 1 219 ? 41.312 -55.625 -68.312 1 84 219 ILE A CA 1
ATOM 1704 C C . ILE A 1 219 ? 42.812 -55.688 -68 1 84 219 ILE A C 1
ATOM 1706 O O . ILE A 1 219 ? 43.625 -56 -68.875 1 84 219 ILE A O 1
ATOM 1710 N N . LEU A 1 220 ? 43.156 -55.531 -66.688 1 85.31 220 LEU A N 1
ATOM 1711 C CA . LEU A 1 220 ? 44.562 -55.562 -66.25 1 85.31 220 LEU A CA 1
ATOM 1712 C C . LEU A 1 220 ? 45.125 -56.969 -66.438 1 85.31 220 LEU A C 1
ATOM 1714 O O . LEU A 1 220 ? 46.25 -57.156 -66.875 1 85.31 220 LEU A O 1
ATOM 1718 N N . THR A 1 221 ? 44.344 -58.031 -66.125 1 84.94 221 THR A N 1
ATOM 1719 C CA . THR A 1 221 ? 44.781 -59.406 -66.25 1 84.94 221 THR A CA 1
ATOM 1720 C C . THR A 1 221 ? 44.969 -59.75 -67.75 1 84.94 221 THR A C 1
ATOM 1722 O O . THR A 1 221 ? 45.938 -60.406 -68.125 1 84.94 221 THR A O 1
ATOM 1725 N N . VAL A 1 222 ? 44.031 -59.281 -68.688 1 85.94 222 VAL A N 1
ATOM 1726 C CA . VAL A 1 222 ? 44.125 -59.531 -70.062 1 85.94 222 VAL A CA 1
ATOM 1727 C C . VAL A 1 222 ? 45.344 -58.812 -70.688 1 85.94 222 VAL A C 1
ATOM 1729 O O . VAL A 1 222 ? 46.094 -59.375 -71.438 1 85.94 222 VAL A O 1
ATOM 1732 N N . ALA A 1 223 ? 45.656 -57.625 -70.188 1 85.5 223 ALA A N 1
ATOM 1733 C CA . ALA A 1 223 ? 46.812 -56.844 -70.625 1 85.5 223 ALA A CA 1
ATOM 1734 C C . ALA A 1 223 ? 48.125 -57.5 -70.25 1 85.5 223 ALA A C 1
ATOM 1736 O O . ALA A 1 223 ? 49.062 -57.562 -71 1 85.5 223 ALA A O 1
ATOM 1737 N N . ILE A 1 224 ? 48.094 -58.125 -69.062 1 85.38 224 ILE A N 1
ATOM 1738 C CA . ILE A 1 224 ? 49.281 -58.812 -68.562 1 85.38 224 ILE A CA 1
ATOM 1739 C C . ILE A 1 224 ? 49.5 -60.094 -69.312 1 85.38 224 ILE A C 1
ATOM 1741 O O . ILE A 1 224 ? 50.625 -60.375 -69.75 1 85.38 224 ILE A O 1
ATOM 1745 N N . VAL A 1 225 ? 48.406 -60.844 -69.688 1 85.94 225 VAL A N 1
ATOM 1746 C CA . VAL A 1 225 ? 48.531 -62.062 -70.5 1 85.94 225 VAL A CA 1
ATOM 1747 C C . VAL A 1 225 ? 49 -61.75 -71.875 1 85.94 225 VAL A C 1
ATOM 1749 O O . VAL A 1 225 ? 49.875 -62.406 -72.438 1 85.94 225 VAL A O 1
ATOM 1752 N N . LEU A 1 226 ? 48.594 -60.625 -72.438 1 85.25 226 LEU A N 1
ATOM 1753 C CA . LEU A 1 226 ? 49 -60.219 -73.812 1 85.25 226 LEU A CA 1
ATOM 1754 C C . LEU A 1 226 ? 50.438 -59.719 -73.812 1 85.25 226 LEU A C 1
ATOM 1756 O O . LEU A 1 226 ? 51.188 -60.031 -74.688 1 85.25 226 LEU A O 1
ATOM 1760 N N . PHE A 1 227 ? 50.812 -59.156 -72.688 1 84.94 227 PHE A N 1
ATOM 1761 C CA . PHE A 1 227 ? 52.188 -58.688 -72.562 1 84.94 227 PHE A CA 1
ATOM 1762 C C . PHE A 1 227 ? 53.156 -59.875 -72.438 1 84.94 227 PHE A C 1
ATOM 1764 O O . PHE A 1 227 ? 54.188 -59.938 -73.062 1 84.94 227 PHE A O 1
ATOM 1771 N N . VAL A 1 228 ? 52.781 -60.844 -71.688 1 84.38 228 VAL A N 1
ATOM 1772 C CA . VAL A 1 228 ? 53.594 -62.031 -71.5 1 84.38 228 VAL A CA 1
ATOM 1773 C C . VAL A 1 228 ? 53.656 -62.812 -72.875 1 84.38 228 VAL A C 1
ATOM 1775 O O . VAL A 1 228 ? 54.719 -63.25 -73.25 1 84.38 228 VAL A O 1
ATOM 1778 N N . PHE A 1 229 ? 52.562 -62.875 -73.625 1 82.25 229 PHE A N 1
ATOM 1779 C CA . PHE A 1 229 ? 52.5 -63.5 -74.938 1 82.25 229 PHE A CA 1
ATOM 1780 C C . PHE A 1 229 ? 53.406 -62.781 -75.875 1 82.25 229 PHE A C 1
ATOM 1782 O O . PHE A 1 229 ? 54.156 -63.406 -76.688 1 82.25 229 PHE A O 1
ATOM 1789 N N . PHE A 1 230 ? 53.438 -61.469 -75.812 1 83.88 230 PHE A N 1
ATOM 1790 C CA . PHE A 1 230 ? 54.281 -60.688 -76.688 1 83.88 230 PHE A CA 1
ATOM 1791 C C . PHE A 1 230 ? 55.75 -60.844 -76.375 1 83.88 230 PHE A C 1
ATOM 1793 O O . PHE A 1 230 ? 56.594 -60.969 -77.25 1 83.88 230 PHE A O 1
ATOM 1800 N N . VAL A 1 231 ? 56.062 -61.031 -75.125 1 84.12 231 VAL A N 1
ATOM 1801 C CA . VAL A 1 231 ? 57.438 -61.188 -74.688 1 84.12 231 VAL A CA 1
ATOM 1802 C C . VAL A 1 231 ? 57.906 -62.594 -75.062 1 84.12 231 VAL A C 1
ATOM 1804 O O . VAL A 1 231 ? 59.031 -62.75 -75.562 1 84.12 231 VAL A O 1
ATOM 1807 N N . ILE A 1 232 ? 57 -63.625 -75 1 83.25 232 ILE A N 1
ATOM 1808 C CA . ILE A 1 232 ? 57.375 -65 -75.312 1 83.25 232 ILE A CA 1
ATOM 1809 C C . ILE A 1 232 ? 57.531 -65.125 -76.875 1 83.25 232 ILE A C 1
ATOM 1811 O O . ILE A 1 232 ? 58.5 -65.688 -77.312 1 83.25 232 ILE A O 1
ATOM 1815 N N . LYS A 1 233 ? 56.688 -64.375 -77.625 1 82.56 233 LYS A N 1
ATOM 1816 C CA . LYS A 1 233 ? 56.781 -64.375 -79.125 1 82.56 233 LYS A CA 1
ATOM 1817 C C . LYS A 1 233 ? 58.031 -63.688 -79.562 1 82.56 233 LYS A C 1
ATOM 1819 O O . LYS A 1 233 ? 58.688 -64.125 -80.5 1 82.56 233 LYS A O 1
ATOM 1824 N N . ARG A 1 234 ? 58.406 -62.656 -78.812 1 78.69 234 ARG A N 1
ATOM 1825 C CA . ARG A 1 234 ? 59.594 -61.906 -79.188 1 78.69 234 ARG A CA 1
ATOM 1826 C C . ARG A 1 234 ? 60.875 -62.688 -78.875 1 78.69 234 ARG A C 1
ATOM 1828 O O . ARG A 1 234 ? 61.844 -62.688 -79.625 1 78.69 234 ARG A O 1
ATOM 1835 N N . ARG A 1 235 ? 60.75 -63.5 -77.75 1 77.06 235 ARG A N 1
ATOM 1836 C CA . ARG A 1 235 ? 61.906 -64.312 -77.375 1 77.06 235 ARG A CA 1
ATOM 1837 C C . ARG A 1 235 ? 62.062 -65.5 -78.25 1 77.06 235 ARG A C 1
ATOM 1839 O O . ARG A 1 235 ? 63.156 -65.938 -78.562 1 77.06 235 ARG A O 1
ATOM 1846 N N . TYR A 1 236 ? 60.938 -66.062 -78.875 1 76.12 236 TYR A N 1
ATOM 1847 C CA . TYR A 1 236 ? 60.969 -67.188 -79.75 1 76.12 236 TYR A CA 1
ATOM 1848 C C . TYR A 1 236 ? 61.406 -66.812 -81.188 1 76.12 236 TYR A C 1
ATOM 1850 O O . TYR A 1 236 ? 62.094 -67.625 -81.875 1 76.12 236 TYR A O 1
ATOM 1858 N N . VAL A 1 237 ? 61.094 -65.688 -81.688 1 72 237 VAL A N 1
ATOM 1859 C CA . VAL A 1 237 ? 61.469 -65.25 -83 1 72 237 VAL A CA 1
ATOM 1860 C C . VAL A 1 237 ? 62.969 -64.938 -83.062 1 72 237 VAL A C 1
ATOM 1862 O O . VAL A 1 237 ? 63.656 -65.25 -84.062 1 72 237 VAL A O 1
ATOM 1865 N N . ASP A 1 238 ? 63.531 -64.438 -81.938 1 63.97 238 ASP A N 1
ATOM 1866 C CA . ASP A 1 238 ? 64.938 -64.062 -82 1 63.97 238 ASP A CA 1
ATOM 1867 C C . ASP A 1 238 ? 65.812 -65.312 -81.938 1 63.97 238 ASP A C 1
ATOM 1869 O O . ASP A 1 238 ? 67 -65.25 -82.312 1 63.97 238 ASP A O 1
ATOM 1873 N N . GLN A 1 239 ? 65.375 -66.375 -81.25 1 59.78 239 GLN A N 1
ATOM 1874 C CA . GLN A 1 239 ? 66.25 -67.5 -81.125 1 59.78 239 GLN A CA 1
ATOM 1875 C C . GLN A 1 239 ? 66.438 -68.25 -82.438 1 59.78 239 GLN A C 1
ATOM 1877 O O . GLN A 1 239 ? 67.312 -69.062 -82.562 1 59.78 239 GLN A O 1
ATOM 1882 N N . GLN A 1 240 ? 65.438 -68.125 -83.438 1 55.47 240 GLN A N 1
ATOM 1883 C CA . GLN A 1 240 ? 65.625 -69 -84.625 1 55.47 240 GLN A CA 1
ATOM 1884 C C . GLN A 1 240 ? 66.75 -68.5 -85.5 1 55.47 240 GLN A C 1
ATOM 1886 O O . GLN A 1 240 ? 67.188 -69.188 -86.375 1 55.47 240 GLN A O 1
ATOM 1891 N N . THR A 1 241 ? 66.938 -67.125 -85.5 1 51.72 241 THR A N 1
ATOM 1892 C CA . THR A 1 241 ? 67.875 -66.688 -86.562 1 51.72 241 THR A CA 1
ATOM 1893 C C . THR A 1 241 ? 69.312 -67.062 -86.25 1 51.72 241 THR A C 1
ATOM 1895 O O . THR A 1 241 ? 70.188 -67 -87.062 1 51.72 241 THR A O 1
ATOM 1898 N N . THR A 1 242 ? 69.562 -67.125 -84.938 1 44.81 242 THR A N 1
ATOM 1899 C CA . THR A 1 242 ? 71 -67.062 -84.75 1 44.81 242 THR A CA 1
ATOM 1900 C C . THR A 1 242 ? 71.625 -68.375 -85.125 1 44.81 242 THR A C 1
ATOM 1902 O O . THR A 1 242 ? 72.812 -68.562 -85 1 44.81 242 THR A O 1
ATOM 1905 N N . THR A 1 243 ? 70.688 -69.5 -85.188 1 43.25 243 THR A N 1
ATOM 1906 C CA . THR A 1 243 ? 71.5 -70.75 -85.062 1 43.25 243 THR A CA 1
ATOM 1907 C C . THR A 1 243 ? 72.25 -71 -86.375 1 43.25 243 THR A C 1
ATOM 1909 O O . THR A 1 243 ? 72.75 -72.062 -86.562 1 43.25 243 THR A O 1
ATOM 1912 N N . THR A 1 244 ? 71.938 -70 -87.438 1 38.88 244 THR A N 1
ATOM 1913 C CA . THR A 1 244 ? 72.5 -70.562 -88.625 1 38.88 244 THR A CA 1
ATOM 1914 C C . THR A 1 244 ? 74 -70.812 -88.5 1 38.88 244 THR A C 1
ATOM 1916 O O . THR A 1 244 ? 74.625 -71.562 -89.25 1 38.88 244 THR A O 1
ATOM 1919 N N . ARG A 1 245 ? 74.562 -69.625 -87.812 1 30.36 245 ARG A N 1
ATOM 1920 C CA . ARG A 1 245 ? 75.875 -69.438 -88.438 1 30.36 245 ARG A CA 1
ATOM 1921 C C . ARG A 1 245 ? 76.75 -70.688 -88.25 1 30.36 245 ARG A C 1
ATOM 1923 O O . ARG A 1 245 ? 77.5 -71.062 -89.125 1 30.36 245 ARG A O 1
ATOM 1930 N N . GLN A 1 246 ? 76.875 -70.938 -86.938 1 31.47 246 GLN A N 1
ATOM 1931 C CA . GLN A 1 246 ? 78.312 -71.125 -86.625 1 31.47 246 GLN A CA 1
ATOM 1932 C C . GLN A 1 246 ? 78.75 -72.5 -87 1 31.47 246 GLN A C 1
ATOM 1934 O O . GLN A 1 246 ? 79.75 -73.062 -86.438 1 31.47 246 GLN A O 1
ATOM 1939 N N . THR A 1 247 ? 77.938 -73.312 -87.75 1 31.92 247 THR A N 1
ATOM 1940 C CA . THR A 1 247 ? 78.312 -74.688 -87.625 1 31.92 247 THR A CA 1
ATOM 1941 C C . THR A 1 247 ? 79.688 -74.938 -88.188 1 31.92 247 THR A C 1
ATOM 1943 O O . THR A 1 247 ? 80.062 -76.062 -88.375 1 31.92 247 THR A O 1
ATOM 1946 N N . GLN A 1 248 ? 80.438 -73.875 -88.688 1 28.95 248 GLN A N 1
ATOM 1947 C CA . GLN A 1 248 ? 81.438 -74.438 -89.562 1 28.95 248 GLN A CA 1
ATOM 1948 C C . GLN A 1 248 ? 82.5 -75.188 -88.812 1 28.95 248 GLN A C 1
ATOM 1950 O O . GLN A 1 248 ? 83.5 -75.625 -89.375 1 28.95 248 GLN A O 1
ATOM 1955 N N . GLY A 1 249 ? 82.438 -75.188 -87.438 1 24.84 249 GLY A N 1
ATOM 1956 C CA . GLY A 1 249 ? 83.75 -75.438 -86.875 1 24.84 249 GLY A CA 1
ATOM 1957 C C . GLY A 1 249 ? 84.375 -76.75 -87.375 1 24.84 249 GLY A C 1
ATOM 1958 O O . GLY A 1 249 ? 83.688 -77.562 -88 1 24.84 249 GLY A O 1
ATOM 1959 N N . ARG A 1 250 ? 85.562 -77.062 -86.688 1 27.45 250 ARG A N 1
ATOM 1960 C CA . ARG A 1 250 ? 86.875 -77.562 -86.875 1 27.45 250 ARG A CA 1
ATOM 1961 C C . ARG A 1 250 ? 86.875 -79.062 -87 1 27.45 250 ARG A C 1
ATOM 1963 O O . ARG A 1 250 ? 85.938 -79.75 -86.562 1 27.45 250 ARG A O 1
ATOM 1970 N N . LEU A 1 251 ? 88.062 -79.625 -86.938 1 25.39 251 LEU A N 1
ATOM 1971 C CA . LEU A 1 251 ? 89.125 -80.5 -87.5 1 25.39 251 LEU A CA 1
ATOM 1972 C C . LEU A 1 251 ? 89.188 -81.812 -86.75 1 25.39 251 LEU A C 1
ATOM 1974 O O . LEU A 1 251 ? 89.375 -82.875 -87.438 1 25.39 251 LEU A O 1
ATOM 1978 N N . PRO A 1 252 ? 89.312 -81.875 -85.438 1 29.2 252 PRO A N 1
ATOM 1979 C CA . PRO A 1 252 ? 90.5 -82.688 -85.125 1 29.2 252 PRO A CA 1
ATOM 1980 C C . PRO A 1 252 ? 90.312 -84.188 -85.438 1 29.2 252 PRO A C 1
ATOM 1982 O O . PRO A 1 252 ? 89.188 -84.625 -85.562 1 29.2 252 PRO A O 1
ATOM 1985 N N . GLY A 1 253 ? 91.312 -85 -85.062 1 23.45 253 GLY A N 1
ATOM 1986 C CA . GLY A 1 253 ? 92.25 -86.125 -85.375 1 23.45 253 GLY A CA 1
ATOM 1987 C C . GLY A 1 253 ? 91.812 -87.438 -84.75 1 23.45 253 GLY A C 1
ATOM 1988 O O . GLY A 1 253 ? 92.375 -88.5 -85.062 1 23.45 253 GLY A O 1
ATOM 1989 N N . SER A 1 254 ? 91.5 -87.375 -83.5 1 26.52 254 SER A N 1
ATOM 1990 C CA . SER A 1 254 ? 92.125 -88.438 -82.75 1 26.52 254 SER A CA 1
ATOM 1991 C C . SER A 1 254 ? 91.562 -89.812 -83.25 1 26.52 254 SER A C 1
ATOM 1993 O O . SER A 1 254 ? 90.438 -89.875 -83.75 1 26.52 254 SER A O 1
ATOM 1995 N N . ARG A 1 255 ? 92.375 -90.75 -83.375 1 27.77 255 ARG A N 1
ATOM 1996 C CA . ARG A 1 255 ? 92.5 -92.188 -83.688 1 27.77 255 ARG A CA 1
ATOM 1997 C C . ARG A 1 255 ? 91.75 -93.062 -82.688 1 27.77 255 ARG A C 1
ATOM 1999 O O . ARG A 1 255 ? 91.812 -94.25 -82.688 1 27.77 255 ARG A O 1
ATOM 2006 N N . ARG A 1 256 ? 91.375 -92.625 -81.5 1 22.8 256 ARG A N 1
ATOM 2007 C CA . ARG A 1 256 ? 91.375 -93.75 -80.625 1 22.8 256 ARG A CA 1
ATOM 2008 C C . ARG A 1 256 ? 90.625 -94.938 -81.125 1 22.8 256 ARG A C 1
ATOM 2010 O O . ARG A 1 256 ? 89.562 -94.812 -81.688 1 22.8 256 ARG A O 1
ATOM 2017 N N . ARG A 1 257 ? 90.812 -96 -81.312 1 22.45 257 ARG A N 1
ATOM 2018 C CA . ARG A 1 257 ? 89.625 -96.875 -81.438 1 22.45 257 ARG A CA 1
ATOM 2019 C C . ARG A 1 257 ? 88.625 -96.625 -80.375 1 22.45 257 ARG A C 1
ATOM 2021 O O . ARG A 1 257 ? 88.938 -96 -79.312 1 22.45 257 ARG A O 1
ATOM 2028 N N . CYS A 1 258 ? 87.125 -97.438 -80.125 1 23.09 258 CYS A N 1
ATOM 2029 C CA . CYS A 1 258 ? 87.125 -98.875 -79.812 1 23.09 258 CYS A CA 1
ATOM 2030 C C . CYS A 1 258 ? 88.5 -99.375 -79.625 1 23.09 258 CYS A C 1
ATOM 2032 O O . CYS A 1 258 ? 88.75 -100.438 -79.062 1 23.09 258 CYS A O 1
ATOM 2034 N N . ASN A 1 259 ? 89.562 -100.062 -80 1 21.53 259 ASN A N 1
ATOM 2035 C CA . ASN A 1 259 ? 90.438 -100.812 -79.125 1 21.53 259 ASN A CA 1
ATOM 2036 C C . ASN A 1 259 ? 91.438 -99.875 -78.5 1 21.53 259 ASN A C 1
ATOM 2038 O O . ASN A 1 259 ? 92.188 -100.312 -77.562 1 21.53 259 ASN A O 1
ATOM 2042 N N . LEU A 1 260 ? 92.125 -99 -79 1 20.94 260 LEU A N 1
ATOM 2043 C CA . LEU A 1 260 ? 93.562 -99.062 -78.812 1 20.94 260 LEU A CA 1
ATOM 2044 C C . LEU A 1 260 ? 94 -98.375 -77.5 1 20.94 260 LEU A C 1
ATOM 2046 O O . LEU A 1 260 ? 93.562 -97.25 -77.25 1 20.94 260 LEU A O 1
ATOM 2050 N N . TYR A 1 261 ? 94.812 -99.062 -76.438 1 21 261 TYR A N 1
ATOM 2051 C CA . TYR A 1 261 ? 95.375 -98.812 -75.062 1 21 261 TYR A CA 1
ATOM 2052 C C . TYR A 1 261 ? 96 -97.438 -74.938 1 21 261 TYR A C 1
ATOM 2054 O O . TYR A 1 261 ? 96.625 -96.938 -75.875 1 21 261 TYR A O 1
ATOM 2062 N N . MET B 1 1 ? 32.031 6.602 -36.125 1 38.69 1 MET B N 1
ATOM 2063 C CA . MET B 1 1 ? 31.766 6.91 -34.75 1 38.69 1 MET B CA 1
ATOM 2064 C C . MET B 1 1 ? 30.312 6.633 -34.375 1 38.69 1 MET B C 1
ATOM 2066 O O . MET B 1 1 ? 29.453 7.48 -34.594 1 38.69 1 MET B O 1
ATOM 2070 N N . GLU B 1 2 ? 29.875 5.363 -34.531 1 44.81 2 GLU B N 1
ATOM 2071 C CA . GLU B 1 2 ? 28.516 4.887 -34.281 1 44.81 2 GLU B CA 1
ATOM 2072 C C . GLU B 1 2 ? 28.156 5.027 -32.781 1 44.81 2 GLU B C 1
ATOM 2074 O O . GLU B 1 2 ? 28.875 4.523 -31.922 1 44.81 2 GLU B O 1
ATOM 2079 N N . ALA B 1 3 ? 27.5 6.117 -32.375 1 45.75 3 ALA B N 1
ATOM 2080 C CA . ALA B 1 3 ? 26.875 6.395 -31.078 1 45.75 3 ALA B CA 1
ATOM 2081 C C . ALA B 1 3 ? 25.891 5.289 -30.7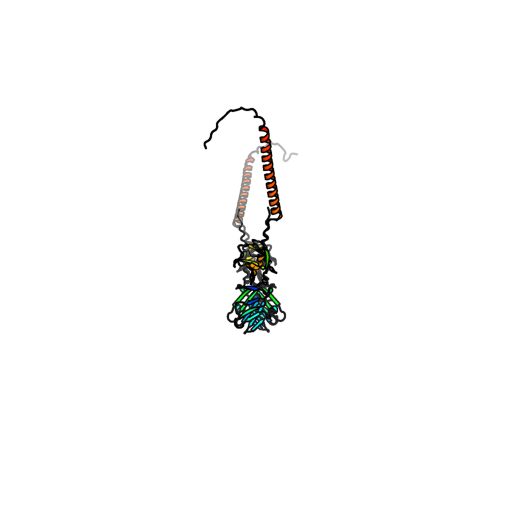03 1 45.75 3 ALA B C 1
ATOM 2083 O O . ALA B 1 3 ? 24.953 5 -31.438 1 45.75 3 ALA B O 1
ATOM 2084 N N . ARG B 1 4 ? 26.359 4.23 -29.969 1 50.44 4 ARG B N 1
ATOM 2085 C CA . ARG B 1 4 ? 25.484 3.256 -29.328 1 50.44 4 ARG B CA 1
ATOM 2086 C C . ARG B 1 4 ? 24.5 3.941 -28.391 1 50.44 4 ARG B C 1
ATOM 2088 O O . ARG B 1 4 ? 24.906 4.641 -27.453 1 50.44 4 ARG B O 1
ATOM 2095 N N . ILE B 1 5 ? 23.281 4.234 -28.859 1 45.44 5 ILE B N 1
ATOM 2096 C CA . ILE B 1 5 ? 22.188 4.73 -28.031 1 45.44 5 ILE B CA 1
ATOM 2097 C C . ILE B 1 5 ? 21.797 3.666 -27.016 1 45.44 5 ILE B C 1
ATOM 2099 O O . ILE B 1 5 ? 21.422 2.549 -27.375 1 45.44 5 ILE B O 1
ATOM 2103 N N . PHE B 1 6 ? 22.312 3.67 -25.781 1 46.09 6 PHE B N 1
ATOM 2104 C CA . PHE B 1 6 ? 21.828 2.908 -24.641 1 46.09 6 PHE B CA 1
ATOM 2105 C C . PHE B 1 6 ? 20.438 3.365 -24.234 1 46.09 6 PHE B C 1
ATOM 2107 O O . PHE B 1 6 ? 20.25 4.5 -23.797 1 46.09 6 PHE B O 1
ATOM 2114 N N . ILE B 1 7 ? 19.391 2.736 -24.797 1 44.16 7 ILE B N 1
ATOM 2115 C CA . ILE B 1 7 ? 18.016 2.914 -24.328 1 44.16 7 ILE B CA 1
ATOM 2116 C C . ILE B 1 7 ? 17.859 2.26 -22.953 1 44.16 7 ILE B C 1
ATOM 2118 O O . ILE B 1 7 ? 17.984 1.038 -22.828 1 44.16 7 ILE B O 1
ATOM 2122 N N . ILE B 1 8 ? 18.125 2.961 -21.922 1 43.75 8 ILE B N 1
ATOM 2123 C CA . ILE B 1 8 ? 17.75 2.545 -20.562 1 43.75 8 ILE B CA 1
ATOM 2124 C C . ILE B 1 8 ? 16.234 2.457 -20.469 1 43.75 8 ILE B C 1
ATOM 2126 O O . ILE B 1 8 ? 15.531 3.475 -20.531 1 43.75 8 ILE B O 1
ATOM 2130 N N . CYS B 1 9 ? 15.602 1.374 -20.906 1 40.66 9 CYS B N 1
ATOM 2131 C CA . CYS B 1 9 ? 14.195 1.111 -20.594 1 40.66 9 CYS B CA 1
ATOM 2132 C C . CYS B 1 9 ? 13.984 1.008 -19.094 1 40.66 9 CYS B C 1
ATOM 2134 O O . CYS B 1 9 ? 14.359 0.008 -18.469 1 40.66 9 CYS B O 1
ATOM 2136 N N . VAL B 1 10 ? 13.93 2.133 -18.438 1 41.44 10 VAL B N 1
ATOM 2137 C CA . VAL B 1 10 ? 13.461 2.154 -17.047 1 41.44 10 VAL B CA 1
ATOM 2138 C C . VAL B 1 10 ? 12.078 1.51 -16.969 1 41.44 10 VAL B C 1
ATOM 2140 O O . VAL B 1 10 ? 11.102 2.051 -17.484 1 41.44 10 VAL B O 1
ATOM 2143 N N . LEU B 1 11 ? 11.961 0.208 -16.938 1 36.66 11 LEU B N 1
ATOM 2144 C CA . LEU B 1 11 ? 10.734 -0.435 -16.484 1 36.66 11 LEU B CA 1
ATOM 2145 C C . LEU B 1 11 ? 10.211 0.216 -15.211 1 36.66 11 LEU B C 1
ATOM 2147 O O . LEU B 1 11 ? 10.781 0.019 -14.133 1 36.66 11 LEU B O 1
ATOM 2151 N N . VAL B 1 12 ? 9.594 1.329 -15.344 1 39.38 12 VAL B N 1
ATOM 2152 C CA . VAL B 1 12 ? 8.789 1.859 -14.242 1 39.38 12 VAL B CA 1
ATOM 2153 C C . VAL B 1 12 ? 7.805 0.797 -13.766 1 39.38 12 VAL B C 1
ATOM 2155 O O . VAL B 1 12 ? 6.914 0.387 -14.508 1 39.38 12 VAL B O 1
ATOM 2158 N N . MET B 1 13 ? 8.234 -0.166 -12.977 1 37.44 13 MET B N 1
ATOM 2159 C CA . MET B 1 13 ? 7.254 -0.94 -12.227 1 37.44 13 MET B CA 1
ATOM 2160 C C . MET B 1 13 ? 6.078 -0.066 -11.805 1 37.44 13 MET B C 1
ATOM 2162 O O . MET B 1 13 ? 6.258 0.915 -11.078 1 37.44 13 MET B O 1
ATOM 2166 N N . ARG B 1 14 ? 5.082 0.032 -12.609 1 35.91 14 ARG B N 1
ATOM 2167 C CA . ARG B 1 14 ? 3.805 0.593 -12.18 1 35.91 14 ARG B CA 1
ATOM 2168 C C . ARG B 1 14 ? 3.396 0.044 -10.812 1 35.91 14 ARG B C 1
ATOM 2170 O O . ARG B 1 14 ? 3.086 -1.142 -10.688 1 35.91 14 ARG B O 1
ATOM 2177 N N . LEU B 1 15 ? 3.975 0.368 -9.688 1 38.78 15 LEU B N 1
ATOM 2178 C CA . LEU B 1 15 ? 3.215 0.194 -8.453 1 38.78 15 LEU B CA 1
ATOM 2179 C C . LEU B 1 15 ? 1.756 0.586 -8.656 1 38.78 15 LEU B C 1
ATOM 2181 O O . LEU B 1 15 ? 1.462 1.701 -9.094 1 38.78 15 LEU B O 1
ATOM 2185 N N . SER B 1 16 ? 0.968 -0.234 -9.102 1 41.19 16 SER B N 1
ATOM 2186 C CA . SER B 1 16 ? -0.457 0.068 -9.008 1 41.19 16 SER B CA 1
ATOM 2187 C C . SER B 1 16 ? -0.765 0.904 -7.773 1 41.19 16 SER B C 1
ATOM 2189 O O . SER B 1 16 ? -0.661 0.415 -6.645 1 41.19 16 SER B O 1
ATOM 2191 N N . ALA B 1 17 ? -0.353 2.145 -7.648 1 44 17 ALA B N 1
ATOM 2192 C CA . ALA B 1 17 ? -0.894 3.119 -6.703 1 44 17 ALA B CA 1
ATOM 2193 C C . ALA B 1 17 ? -2.404 2.965 -6.559 1 44 17 ALA B C 1
ATOM 2195 O O . ALA B 1 17 ? -3.119 2.84 -7.559 1 44 17 ALA B O 1
ATOM 2196 N N . GLU B 1 18 ? -2.881 2.207 -5.609 1 53.62 18 GLU B N 1
ATOM 2197 C CA . GLU B 1 18 ? -4.285 2.48 -5.324 1 53.62 18 GLU B CA 1
ATOM 2198 C C . GLU B 1 18 ? -4.66 3.91 -5.711 1 53.62 18 GLU B C 1
ATOM 2200 O O . GLU B 1 18 ? -3.867 4.836 -5.52 1 53.62 18 GLU B O 1
ATOM 2205 N N . ASP B 1 19 ? -5.305 4.07 -6.754 1 60.44 19 ASP B N 1
ATOM 2206 C CA . ASP B 1 19 ? -5.785 5.375 -7.199 1 60.44 19 ASP B CA 1
ATOM 2207 C C . ASP B 1 19 ? -6.066 6.289 -6.012 1 60.44 19 ASP B C 1
ATOM 2209 O O . ASP B 1 19 ? -7.039 6.09 -5.285 1 60.44 19 ASP B O 1
ATOM 2213 N N . LEU B 1 20 ? -5.012 6.684 -5.453 1 68.69 20 LEU B N 1
ATOM 2214 C CA . LEU B 1 20 ? -5.129 7.707 -4.422 1 68.69 20 LEU B CA 1
ATOM 2215 C C . LEU B 1 20 ? -6.016 8.852 -4.895 1 68.69 20 LEU B C 1
ATOM 2217 O O . LEU B 1 20 ? -5.77 9.445 -5.953 1 68.69 20 LEU B O 1
ATOM 2221 N N . LYS B 1 21 ? -7.242 8.859 -4.406 1 72.94 21 LYS B N 1
ATOM 2222 C CA . LYS B 1 21 ? -8.195 9.891 -4.816 1 72.94 21 LYS B CA 1
ATOM 2223 C C . LYS B 1 21 ? -7.684 11.281 -4.461 1 72.94 21 LYS B C 1
ATOM 2225 O O . LYS B 1 21 ? -7.699 12.188 -5.301 1 72.94 21 LYS B O 1
ATOM 2230 N N . GLU B 1 22 ? -7.289 11.508 -3.211 1 85.25 22 GLU B N 1
ATOM 2231 C CA . GLU B 1 22 ? -7.035 12.875 -2.779 1 85.25 22 GLU B CA 1
ATOM 2232 C C . GLU B 1 22 ? -5.941 12.93 -1.718 1 85.25 22 GLU B C 1
ATOM 2234 O O . GLU B 1 22 ? -5.766 11.977 -0.952 1 85.25 22 GLU B O 1
ATOM 2239 N N . LYS B 1 23 ? -5.199 13.969 -1.819 1 94.81 23 LYS B N 1
ATOM 2240 C CA . LYS B 1 23 ? -4.23 14.281 -0.772 1 94.81 23 LYS B CA 1
ATOM 2241 C C . LYS B 1 23 ? -4.84 15.195 0.286 1 94.81 23 LYS B C 1
ATOM 2243 O O . LYS B 1 23 ? -5.461 16.203 -0.046 1 94.81 23 LYS B O 1
ATOM 2248 N N . LEU B 1 24 ? -4.707 14.766 1.467 1 97.5 24 LEU B N 1
ATOM 2249 C CA . LEU B 1 24 ? -5.203 15.539 2.598 1 97.5 24 LEU B CA 1
ATOM 2250 C C . LEU B 1 24 ? -4.051 16.047 3.455 1 97.5 24 LEU B C 1
ATOM 2252 O O . LEU B 1 24 ? -3.059 15.344 3.648 1 97.5 24 LEU B O 1
ATOM 2256 N N . LYS B 1 25 ? -4.164 17.281 3.896 1 97.56 25 LYS B N 1
ATOM 2257 C CA . LYS B 1 25 ? -3.158 17.906 4.754 1 97.56 25 LYS B CA 1
ATOM 2258 C C . LYS B 1 25 ? -3.777 18.422 6.051 1 97.56 25 LYS B C 1
ATOM 2260 O O . LYS B 1 25 ? -4.887 18.969 6.043 1 97.56 25 LYS B O 1
ATOM 2265 N N . ALA B 1 26 ? -3.055 18.203 7.105 1 97.62 26 ALA B N 1
ATOM 2266 C CA . ALA B 1 26 ? -3.51 18.672 8.414 1 97.62 26 ALA B CA 1
ATOM 2267 C C . ALA B 1 26 ? -2.332 18.891 9.359 1 97.62 26 ALA B C 1
ATOM 2269 O O . ALA B 1 26 ? -1.191 18.562 9.023 1 97.62 26 ALA B O 1
ATOM 2270 N N . SER B 1 27 ? -2.596 19.547 10.492 1 96.38 27 SER B N 1
ATOM 2271 C CA . SER B 1 27 ? -1.573 19.781 11.508 1 96.38 27 SER B CA 1
ATOM 2272 C C . SER B 1 27 ? -1.836 18.953 12.758 1 96.38 27 SER B C 1
ATOM 2274 O O . SER B 1 27 ? -2.986 18.656 13.078 1 96.38 27 SER B O 1
ATOM 2276 N N . VAL B 1 28 ? -0.77 18.734 13.5 1 97.5 28 VAL B N 1
ATOM 2277 C CA . VAL B 1 28 ? -0.865 18.031 14.773 1 97.5 28 VAL B CA 1
ATOM 2278 C C . VAL B 1 28 ? -1.857 18.75 15.688 1 97.5 28 VAL B C 1
ATOM 2280 O O . VAL B 1 28 ? -1.857 19.984 15.766 1 97.5 28 VAL B O 1
ATOM 2283 N N . GLY B 1 29 ? -2.699 17.938 16.297 1 96.88 29 GLY B N 1
ATOM 2284 C CA . GLY B 1 29 ? -3.693 18.484 17.203 1 96.88 29 GLY B CA 1
ATOM 2285 C C . GLY B 1 29 ? -5.004 18.812 16.516 1 96.88 29 GLY B C 1
ATOM 2286 O O . GLY B 1 29 ? -6.027 19.016 17.172 1 96.88 29 GLY B O 1
ATOM 2287 N N . GLY B 1 30 ? -4.957 18.906 15.188 1 96.81 30 GLY B N 1
ATOM 2288 C CA . GLY B 1 30 ? -6.16 19.188 14.422 1 96.81 30 GLY B CA 1
ATOM 2289 C C . GLY B 1 30 ? -7 17.953 14.148 1 96.81 30 GLY B C 1
ATOM 2290 O O . GLY B 1 30 ? -6.844 16.938 14.82 1 96.81 30 GLY B O 1
ATOM 2291 N N . ASN B 1 31 ? -7.996 18.109 13.234 1 98.06 31 ASN B N 1
ATOM 2292 C CA . ASN B 1 31 ? -8.883 17.031 12.82 1 98.06 31 ASN B CA 1
ATOM 2293 C C . ASN B 1 31 ? -9 16.953 11.297 1 98.06 31 ASN B C 1
ATOM 2295 O O . ASN B 1 31 ? -8.703 17.922 10.602 1 98.06 31 ASN B O 1
ATOM 2299 N N . ILE B 1 32 ? -9.336 15.805 10.82 1 98 32 ILE B N 1
ATOM 2300 C CA . ILE B 1 32 ? -9.602 15.641 9.398 1 98 32 ILE B CA 1
ATOM 2301 C C . ILE B 1 32 ? -10.844 14.773 9.203 1 98 32 ILE B C 1
ATOM 2303 O O . ILE B 1 32 ? -11.086 13.844 9.977 1 98 32 ILE B O 1
ATOM 2307 N N . THR B 1 33 ? -11.633 15.141 8.258 1 98.38 33 THR B N 1
ATOM 2308 C CA . THR B 1 33 ? -12.797 14.359 7.852 1 98.38 33 THR B CA 1
ATOM 2309 C C . THR B 1 33 ? -12.594 13.781 6.453 1 98.38 33 THR B C 1
ATOM 2311 O O . THR B 1 33 ? -12.273 14.508 5.512 1 98.38 33 THR B O 1
ATOM 2314 N N . LEU B 1 34 ? -12.719 12.484 6.336 1 97.81 34 LEU B N 1
ATOM 2315 C CA . LEU B 1 34 ? -12.578 11.852 5.031 1 97.81 34 LEU B CA 1
ATOM 2316 C C . LEU B 1 34 ? -13.836 12.039 4.191 1 97.81 34 LEU B C 1
ATOM 2318 O O . LEU B 1 34 ? -14.945 11.82 4.676 1 97.81 34 LEU B O 1
ATOM 2322 N N . PRO B 1 35 ? -13.719 12.406 2.963 1 95.75 35 PRO B N 1
ATOM 2323 C CA . PRO B 1 35 ? -14.828 12.961 2.176 1 95.75 35 PRO B CA 1
ATOM 2324 C C . PRO B 1 35 ? -15.844 11.906 1.759 1 95.75 35 PRO B C 1
ATOM 2326 O O . PRO B 1 35 ? -16.984 12.242 1.423 1 95.75 35 PRO B O 1
ATOM 2329 N N . ASP B 1 36 ? -15.594 10.672 1.698 1 96.56 36 ASP B N 1
ATOM 2330 C CA . ASP B 1 36 ? -16.531 9.672 1.186 1 96.56 36 ASP B CA 1
ATOM 2331 C C . ASP B 1 36 ? -17.25 8.953 2.326 1 96.56 36 ASP B C 1
ATOM 2333 O O . ASP B 1 36 ? -16.609 8.453 3.252 1 96.56 36 ASP B O 1
ATOM 2337 N N . PRO B 1 37 ? -18.578 8.867 2.236 1 97.31 37 PRO B N 1
ATOM 2338 C CA . PRO B 1 37 ? -19.375 8.375 3.365 1 97.31 37 PRO B CA 1
ATOM 2339 C C . PRO B 1 37 ? -19.578 6.863 3.324 1 97.31 37 PRO B C 1
ATOM 2341 O O . PRO B 1 37 ? -19.656 6.277 2.24 1 97.31 37 PRO B O 1
ATOM 2344 N N . VAL B 1 38 ? -19.656 6.25 4.477 1 98.06 38 VAL B N 1
ATOM 2345 C CA . VAL B 1 38 ? -20.188 4.906 4.699 1 98.06 38 VAL B CA 1
ATOM 2346 C C . VAL B 1 38 ? -21.531 4.996 5.414 1 98.06 38 VAL B C 1
ATOM 2348 O O . VAL B 1 38 ? -21.594 5.363 6.59 1 98.06 38 VAL B O 1
ATOM 2351 N N . MET B 1 39 ? -22.547 4.559 4.758 1 96.88 39 MET B N 1
ATOM 2352 C CA . MET B 1 39 ? -23.875 4.789 5.316 1 96.88 39 MET B CA 1
ATOM 2353 C C . MET B 1 39 ? -24.344 3.574 6.109 1 96.88 39 MET B C 1
ATOM 2355 O O . MET B 1 39 ? -25.078 3.715 7.094 1 96.88 39 MET B O 1
ATOM 2359 N N . GLU B 1 40 ? -23.984 2.402 5.727 1 96.62 40 GLU B N 1
ATOM 2360 C CA . GLU B 1 40 ? -24.578 1.215 6.332 1 96.62 40 GLU B CA 1
ATOM 2361 C C . GLU B 1 40 ? -23.5 0.274 6.871 1 96.62 40 GLU B C 1
ATOM 2363 O O . GLU B 1 40 ? -23.469 -0.021 8.07 1 96.62 40 GLU B O 1
ATOM 2368 N N . LEU B 1 41 ? -22.719 -0.205 6.008 1 98.25 41 LEU B N 1
ATOM 2369 C CA . LEU B 1 41 ? -21.641 -1.136 6.34 1 98.25 41 LEU B CA 1
ATOM 2370 C C . LEU B 1 41 ? -20.344 -0.752 5.621 1 98.25 41 LEU B C 1
ATOM 2372 O O . LEU B 1 41 ? -20.359 -0.524 4.41 1 98.25 41 LEU B O 1
ATOM 2376 N N . GLY B 1 42 ? -19.312 -0.663 6.43 1 98.56 42 GLY B N 1
ATOM 2377 C CA . GLY B 1 42 ? -18.031 -0.35 5.816 1 98.56 42 GLY B CA 1
ATOM 2378 C C . GLY B 1 42 ? -16.891 -0.292 6.816 1 98.56 42 GLY B C 1
ATOM 2379 O O . GLY B 1 42 ? -17.078 -0.586 7.996 1 98.56 42 GLY B O 1
ATOM 2380 N N . PHE B 1 43 ? -15.734 0.001 6.23 1 98.81 43 PHE B N 1
ATOM 2381 C CA . PHE B 1 43 ? -14.508 -0.065 7.016 1 98.81 43 PHE B CA 1
ATOM 2382 C C . PHE B 1 43 ? -13.656 1.183 6.801 1 98.81 43 PHE B C 1
ATOM 2384 O O . PHE B 1 43 ? -13.75 1.829 5.754 1 98.81 43 PHE B O 1
ATOM 2391 N N . LEU B 1 44 ? -12.992 1.587 7.824 1 98.81 44 LEU B N 1
ATOM 2392 C CA . LEU B 1 44 ? -11.859 2.504 7.719 1 98.81 44 LEU B CA 1
ATOM 2393 C C . LEU B 1 44 ? -10.539 1.759 7.875 1 98.81 44 LEU B C 1
ATOM 2395 O O . LEU B 1 44 ? -10.305 1.107 8.891 1 98.81 44 LEU B O 1
ATOM 2399 N N . ASN B 1 45 ? -9.727 1.839 6.898 1 98.69 45 ASN B N 1
ATOM 2400 C CA . ASN B 1 45 ? -8.461 1.109 6.91 1 98.69 45 ASN B CA 1
ATOM 2401 C C . ASN B 1 45 ? -7.266 2.057 6.848 1 98.69 45 ASN B C 1
ATOM 2403 O O . ASN B 1 45 ? -7.32 3.086 6.176 1 98.69 45 ASN B O 1
ATOM 2407 N N . TYR B 1 46 ? -6.293 1.774 7.566 1 98 46 TYR B N 1
ATOM 2408 C CA . TYR B 1 46 ? -4.965 2.371 7.457 1 98 46 TYR B CA 1
ATOM 2409 C C . TYR B 1 46 ? -3.982 1.402 6.809 1 98 46 TYR B C 1
ATOM 2411 O O . TYR B 1 46 ? -3.49 0.478 7.461 1 98 46 TYR B O 1
ATOM 2419 N N . GLY B 1 47 ? -3.67 1.714 5.562 1 95.88 47 GLY B N 1
ATOM 2420 C CA . GLY B 1 47 ? -2.984 0.67 4.816 1 95.88 47 GLY B CA 1
ATOM 2421 C C . GLY B 1 47 ? -3.746 -0.642 4.793 1 95.88 47 GLY B C 1
ATOM 2422 O O . GLY B 1 47 ? -4.926 -0.676 4.438 1 95.88 47 GLY B O 1
ATOM 2423 N N . THR B 1 48 ? -3.064 -1.68 5.18 1 96.5 48 THR B N 1
ATOM 2424 C CA . THR B 1 48 ? -3.688 -2.998 5.172 1 96.5 48 THR B CA 1
ATOM 2425 C C . THR B 1 48 ? -4.359 -3.291 6.508 1 96.5 48 THR B C 1
ATOM 2427 O O . THR B 1 48 ? -4.918 -4.371 6.707 1 96.5 48 THR B O 1
ATOM 2430 N N . LYS B 1 49 ? -4.27 -2.445 7.395 1 97.81 49 LYS B N 1
ATOM 2431 C CA . LYS B 1 49 ? -4.816 -2.621 8.742 1 97.81 49 LYS B CA 1
ATOM 2432 C C . LYS B 1 49 ? -6.254 -2.117 8.82 1 97.81 49 LYS B C 1
ATOM 2434 O O . LYS B 1 49 ? -6.551 -1 8.391 1 97.81 49 LYS B O 1
ATOM 2439 N N . THR B 1 50 ? -7.109 -2.865 9.312 1 98.69 50 THR B N 1
ATOM 2440 C CA . THR B 1 50 ? -8.477 -2.414 9.57 1 98.69 50 THR B CA 1
ATOM 2441 C C . THR B 1 50 ? -8.555 -1.674 10.906 1 98.69 50 THR B C 1
ATOM 2443 O O . THR B 1 50 ? -8.305 -2.26 11.961 1 98.69 50 THR B O 1
ATOM 2446 N N . VAL B 1 51 ? -8.953 -0.482 10.875 1 98.5 51 VAL B N 1
ATOM 2447 C CA . VAL B 1 51 ? -8.922 0.355 12.07 1 98.5 51 VAL B CA 1
ATOM 2448 C C . VAL B 1 51 ? -10.32 0.423 12.688 1 98.5 51 VAL B C 1
ATOM 2450 O O . VAL B 1 51 ? -10.469 0.396 13.906 1 98.5 51 VAL B O 1
ATOM 2453 N N . ALA B 1 52 ? -11.367 0.479 11.789 1 98.69 52 ALA B N 1
ATOM 2454 C CA . ALA B 1 52 ? -12.734 0.622 12.289 1 98.69 52 ALA B CA 1
ATOM 2455 C C . ALA B 1 52 ? -13.734 -0.02 11.328 1 98.69 52 ALA B C 1
ATOM 2457 O O . ALA B 1 52 ? -13.445 -0.195 10.148 1 98.69 52 ALA B O 1
ATOM 2458 N N . MET B 1 53 ? -14.852 -0.356 11.844 1 98.56 53 MET B N 1
ATOM 2459 C CA . MET B 1 53 ? -15.977 -0.888 11.078 1 98.56 53 MET B CA 1
ATOM 2460 C C . MET B 1 53 ? -17.281 -0.222 11.492 1 98.56 53 MET B C 1
ATOM 2462 O O . MET B 1 53 ? -17.5 0.038 12.68 1 98.56 53 MET B O 1
ATOM 2466 N N . VAL B 1 54 ? -18.016 0.085 10.5 1 98.44 54 VAL B N 1
ATOM 2467 C CA . VAL B 1 54 ? -19.375 0.566 10.719 1 98.44 54 VAL B CA 1
ATOM 2468 C C . VAL B 1 54 ? -20.375 -0.499 10.281 1 98.44 54 VAL B C 1
ATOM 2470 O O . VAL B 1 54 ? -20.266 -1.044 9.18 1 98.44 54 VAL B O 1
ATOM 2473 N N . ASN B 1 55 ? -21.297 -0.787 11.117 1 96.69 55 ASN B N 1
ATOM 2474 C CA . ASN B 1 55 ? -22.359 -1.739 10.82 1 96.69 55 ASN B CA 1
ATOM 2475 C C . ASN B 1 55 ? -23.641 -1.404 11.586 1 96.69 55 ASN B C 1
ATOM 2477 O O . ASN B 1 55 ? -23.625 -1.291 12.812 1 96.69 55 ASN B O 1
ATOM 2481 N N . ASN B 1 56 ? -24.688 -1.193 10.844 1 90.62 56 ASN B N 1
ATOM 2482 C CA . ASN B 1 56 ? -26 -0.979 11.43 1 90.62 56 ASN B CA 1
ATOM 2483 C C . ASN B 1 56 ? -26 0.211 12.383 1 90.62 56 ASN B C 1
ATOM 2485 O O . ASN B 1 56 ? -26.484 0.107 13.516 1 90.62 56 ASN B O 1
ATOM 2489 N N . GLY B 1 57 ? -25.359 1.262 12.039 1 93.94 57 GLY B N 1
ATOM 2490 C CA . GLY B 1 57 ? -25.422 2.512 12.773 1 93.94 57 GLY B CA 1
ATOM 2491 C C . GLY B 1 57 ? -24.438 2.576 13.93 1 93.94 57 GLY B C 1
ATOM 2492 O O . GLY B 1 57 ? -24.5 3.498 14.75 1 93.94 57 GLY B O 1
ATOM 2493 N N . LYS B 1 58 ? -23.641 1.557 14.055 1 96.25 58 LYS B N 1
ATOM 2494 C CA . LYS B 1 58 ? -22.641 1.521 15.125 1 96.25 58 LYS B CA 1
ATOM 2495 C C . LYS B 1 58 ? -21.234 1.457 14.562 1 96.25 58 LYS B C 1
ATOM 2497 O O . LYS B 1 58 ? -21 0.859 13.508 1 96.25 58 LYS B O 1
ATOM 2502 N N . ILE B 1 59 ? -20.312 2.08 15.367 1 97.81 59 ILE B N 1
ATOM 2503 C CA . ILE B 1 59 ? -18.922 2.039 14.961 1 97.81 59 ILE B CA 1
ATOM 2504 C C . ILE B 1 59 ? -18.109 1.239 15.984 1 97.81 59 ILE B C 1
ATOM 2506 O O . ILE B 1 59 ? -18.312 1.372 17.188 1 97.81 59 ILE B O 1
ATOM 2510 N N . ASP B 1 60 ? -17.266 0.351 15.5 1 97.81 60 ASP B N 1
ATOM 2511 C CA . ASP B 1 60 ? -16.281 -0.361 16.312 1 97.81 60 ASP B CA 1
ATOM 2512 C C . ASP B 1 60 ? -14.867 0.036 15.93 1 97.81 60 ASP B C 1
ATOM 2514 O O . ASP B 1 60 ? -14.508 0.025 14.75 1 97.81 60 ASP B O 1
ATOM 2518 N N . ILE B 1 61 ? -14.086 0.368 16.953 1 98.25 61 ILE B N 1
ATOM 2519 C CA . ILE B 1 61 ? -12.688 0.719 16.75 1 98.25 61 ILE B CA 1
ATOM 2520 C C . ILE B 1 61 ? -11.797 -0.435 17.203 1 98.25 61 ILE B C 1
ATOM 2522 O O . ILE B 1 61 ? -11.922 -0.918 18.328 1 98.25 61 ILE B O 1
ATOM 2526 N N . TYR B 1 62 ? -10.852 -0.837 16.375 1 97.81 62 TYR B N 1
ATOM 2527 C CA . TYR B 1 62 ? -10.117 -2.07 16.625 1 97.81 62 TYR B CA 1
ATOM 2528 C C . TYR B 1 62 ? -8.672 -1.771 17.016 1 97.81 62 TYR B C 1
ATOM 2530 O O . TYR B 1 62 ? -7.91 -2.686 17.344 1 97.81 62 TYR B O 1
ATOM 2538 N N . VAL B 1 63 ? -8.336 -0.575 16.984 1 96.56 63 VAL B N 1
ATOM 2539 C CA . VAL B 1 63 ? -6.969 -0.163 17.297 1 96.56 63 VAL B CA 1
ATOM 2540 C C . VAL B 1 63 ? -6.977 0.825 18.453 1 96.56 63 VAL B C 1
ATOM 2542 O O . VAL B 1 63 ? -7.57 1.9 18.359 1 96.56 63 VAL B O 1
ATOM 2545 N N . ASP B 1 64 ? -6.273 0.6 19.422 1 95.12 64 ASP B N 1
ATOM 2546 C CA . ASP B 1 64 ? -6.363 1.297 20.703 1 95.12 64 ASP B CA 1
ATOM 2547 C C . ASP B 1 64 ? -5.988 2.77 20.562 1 95.12 64 ASP B C 1
ATOM 2549 O O . ASP B 1 64 ? -6.621 3.643 21.156 1 95.12 64 ASP B O 1
ATOM 2553 N N . ILE B 1 65 ? -4.941 3.037 19.844 1 95.12 65 ILE B N 1
ATOM 2554 C CA . ILE B 1 65 ? -4.438 4.402 19.75 1 95.12 65 ILE B CA 1
ATOM 2555 C C . ILE B 1 65 ? -5.504 5.309 19.141 1 95.12 65 ILE B C 1
ATOM 2557 O O . ILE B 1 65 ? -5.438 6.535 19.281 1 95.12 65 ILE B O 1
ATOM 2561 N N . TYR B 1 66 ? -6.473 4.707 18.484 1 97.06 66 TYR B N 1
ATOM 2562 C CA . TYR B 1 66 ? -7.504 5.484 17.812 1 97.06 66 TYR B CA 1
ATOM 2563 C C . TYR B 1 66 ? -8.773 5.555 18.641 1 97.06 66 TYR B C 1
ATOM 2565 O O . TYR B 1 66 ? -9.75 6.191 18.25 1 97.06 66 TYR B O 1
ATOM 2573 N N . ARG B 1 67 ? -8.609 4.91 19.766 1 94.25 67 ARG B N 1
ATOM 2574 C CA . ARG B 1 67 ? -9.797 4.926 20.609 1 94.25 67 ARG B CA 1
ATOM 2575 C C . ARG B 1 67 ? -10.172 6.352 21 1 94.25 67 ARG B C 1
ATOM 2577 O O . ARG B 1 67 ? -9.32 7.125 21.438 1 94.25 67 ARG B O 1
ATOM 2584 N N . ASN B 1 68 ? -11.281 6.91 20.797 1 96.06 68 ASN B N 1
ATOM 2585 C CA . ASN B 1 68 ? -11.828 8.227 21.109 1 96.06 68 ASN B CA 1
ATOM 2586 C C . ASN B 1 68 ? -11.359 9.281 20.109 1 96.06 68 ASN B C 1
ATOM 2588 O O . ASN B 1 68 ? -11.531 10.477 20.344 1 96.06 68 ASN B O 1
ATOM 2592 N N . ARG B 1 69 ? -10.57 8.789 19.141 1 98.38 69 ARG B N 1
ATOM 2593 C CA . ARG B 1 69 ? -10.07 9.766 18.172 1 98.38 69 ARG B CA 1
ATOM 2594 C C . ARG B 1 69 ? -10.75 9.586 16.812 1 98.38 69 ARG B C 1
ATOM 2596 O O . ARG B 1 69 ? -10.695 10.484 15.969 1 98.38 69 ARG B O 1
ATOM 2603 N N . ILE B 1 70 ? -11.25 8.453 16.578 1 98.69 70 ILE B N 1
ATOM 2604 C CA . ILE B 1 70 ? -12 8.227 15.344 1 98.69 70 ILE B CA 1
ATOM 2605 C C . ILE B 1 70 ? -13.5 8.258 15.641 1 98.69 70 ILE B C 1
ATOM 2607 O O . ILE B 1 70 ? -13.969 7.586 16.562 1 98.69 70 ILE B O 1
ATOM 2611 N N . HIS B 1 71 ? -14.125 9.078 14.844 1 98.44 71 HIS B N 1
ATOM 2612 C CA . HIS B 1 71 ? -15.57 9.242 14.977 1 98.44 71 HIS B CA 1
ATOM 2613 C C . HIS B 1 71 ? -16.266 9.016 13.633 1 98.44 71 HIS B C 1
ATOM 2615 O O . HIS B 1 71 ? -15.672 9.242 12.578 1 98.44 71 HIS B O 1
ATOM 2621 N N . TRP B 1 72 ? -17.484 8.539 13.758 1 98.56 72 TRP B N 1
ATOM 2622 C CA . TRP B 1 72 ? -18.359 8.359 12.602 1 98.56 72 TRP B CA 1
ATOM 2623 C C . TRP B 1 72 ? -19.703 9.047 12.82 1 98.56 72 TRP B C 1
ATOM 2625 O O . TRP B 1 72 ? -20.328 8.867 13.859 1 98.56 72 TRP B O 1
ATOM 2635 N N . ASN B 1 73 ? -19.984 9.898 11.852 1 98.06 73 ASN B N 1
ATOM 2636 C CA . ASN B 1 73 ? -21.25 10.609 11.93 1 98.06 73 ASN B CA 1
ATOM 2637 C C . ASN B 1 73 ? -22.391 9.797 11.305 1 98.06 73 ASN B C 1
ATOM 2639 O O . ASN B 1 73 ? -22.391 9.547 10.094 1 98.06 73 ASN B O 1
ATOM 2643 N N . LYS B 1 74 ? -23.344 9.438 12.039 1 96.62 74 LYS B N 1
ATOM 2644 C CA . LYS B 1 74 ? -24.422 8.555 11.609 1 96.62 74 LYS B CA 1
ATOM 2645 C C . LYS B 1 74 ? -25.25 9.203 10.492 1 96.62 74 LYS B C 1
ATOM 2647 O O . LYS B 1 74 ? -25.797 8.508 9.633 1 96.62 74 LYS B O 1
ATOM 2652 N N . ASN B 1 75 ? -25.344 10.477 10.492 1 96.62 75 ASN B N 1
ATOM 2653 C CA . ASN B 1 75 ? -26.141 11.188 9.5 1 96.62 75 ASN B CA 1
ATOM 2654 C C . ASN B 1 75 ? -25.391 11.359 8.188 1 96.62 75 ASN B C 1
ATOM 2656 O O . ASN B 1 75 ? -25.922 11.023 7.121 1 96.62 75 ASN B O 1
ATOM 2660 N N . SER B 1 76 ? -24.141 11.805 8.203 1 96.81 76 SER B N 1
ATOM 2661 C CA . SER B 1 76 ? -23.391 12.07 6.98 1 96.81 76 SER B CA 1
ATOM 2662 C C . SER B 1 76 ? -22.641 10.836 6.508 1 96.81 76 SER B C 1
ATOM 2664 O O . SER B 1 76 ? -22.281 10.727 5.332 1 96.81 76 SER B O 1
ATOM 2666 N N . GLY B 1 77 ? -22.359 9.906 7.418 1 98.12 77 GLY B N 1
ATOM 2667 C CA . GLY B 1 77 ? -21.594 8.703 7.094 1 98.12 77 GLY B CA 1
ATOM 2668 C C . GLY B 1 77 ? -20.109 8.938 7.027 1 98.12 77 GLY B C 1
ATOM 2669 O O . GLY B 1 77 ? -19.344 8.055 6.605 1 98.12 77 GLY B O 1
ATOM 2670 N N . LEU B 1 78 ? -19.641 10.141 7.465 1 98.44 78 LEU B N 1
ATOM 2671 C CA . LEU B 1 78 ? -18.25 10.508 7.27 1 98.44 78 LEU B CA 1
ATOM 2672 C C . LEU B 1 78 ? -17.406 10.125 8.484 1 98.44 78 LEU B C 1
ATOM 2674 O O . LEU B 1 78 ? -17.875 10.219 9.625 1 98.44 78 LEU B O 1
ATOM 2678 N N . PHE B 1 79 ? -16.203 9.68 8.25 1 98.75 79 PHE B N 1
ATOM 2679 C CA . PHE B 1 79 ? -15.219 9.43 9.289 1 98.75 79 PHE B CA 1
ATOM 2680 C C . PHE B 1 79 ? -14.43 10.688 9.602 1 98.75 79 PHE B C 1
ATOM 2682 O O . PHE B 1 79 ? -14.023 11.414 8.695 1 98.75 79 PHE B O 1
ATOM 2689 N N . THR B 1 80 ? -14.227 10.961 10.898 1 98.75 80 THR B N 1
ATOM 2690 C CA . THR B 1 80 ? -13.383 12.062 11.344 1 98.75 80 THR B CA 1
ATOM 2691 C C . THR B 1 80 ? -12.305 11.57 12.312 1 98.75 80 THR B C 1
ATOM 2693 O O . THR B 1 80 ? -12.602 10.828 13.25 1 98.75 80 THR B O 1
ATOM 2696 N N . ILE B 1 81 ? -11.148 11.891 12.07 1 98.75 81 ILE B N 1
ATOM 2697 C CA . ILE B 1 81 ? -10.039 11.617 12.977 1 98.75 81 ILE B CA 1
ATOM 2698 C C . ILE B 1 81 ? -9.633 12.898 13.703 1 98.75 81 ILE B C 1
ATOM 2700 O O . ILE B 1 81 ? -9.336 13.914 13.07 1 98.75 81 ILE B O 1
ATOM 2704 N N . THR B 1 82 ? -9.633 12.867 14.945 1 98.62 82 THR B N 1
ATOM 2705 C CA . THR B 1 82 ? -9.344 14.055 15.742 1 98.62 82 THR B CA 1
ATOM 2706 C C . THR B 1 82 ? -8.008 13.914 16.469 1 98.62 82 THR B C 1
ATOM 2708 O O . THR B 1 82 ? -7.398 12.836 16.453 1 98.62 82 THR B O 1
ATOM 2711 N N . GLN B 1 83 ? -7.531 15.008 17.047 1 98.06 83 GLN B N 1
ATOM 2712 C CA . GLN B 1 83 ? -6.277 15.031 17.797 1 98.06 83 GLN B CA 1
ATOM 2713 C C . GLN B 1 83 ? -5.16 14.336 17.031 1 98.06 83 GLN B C 1
ATOM 2715 O O . GLN B 1 83 ? -4.504 13.43 17.547 1 98.06 83 GLN B O 1
ATOM 2720 N N . LEU B 1 84 ? -5.004 14.797 15.875 1 98.44 84 LEU B N 1
ATOM 2721 C CA . LEU B 1 84 ? -4.062 14.188 14.945 1 98.44 84 LEU B CA 1
ATOM 2722 C C . LEU B 1 84 ? -2.646 14.211 15.516 1 98.44 84 LEU B C 1
ATOM 2724 O O . LEU B 1 84 ? -2.242 15.188 16.141 1 98.44 84 LEU B O 1
ATOM 2728 N N . GLN B 1 85 ? -1.933 13.148 15.227 1 97.56 85 GLN B N 1
ATOM 2729 C CA . GLN B 1 85 ? -0.511 13.016 15.523 1 97.56 85 GLN B CA 1
ATOM 2730 C C . GLN B 1 85 ? 0.308 12.859 14.25 1 97.56 85 GLN B C 1
ATOM 2732 O O . GLN B 1 85 ? -0.228 12.492 13.203 1 97.56 85 GLN B O 1
ATOM 2737 N N . ARG B 1 86 ? 1.588 13.156 14.414 1 96.62 86 ARG B N 1
ATOM 2738 C CA . ARG B 1 86 ? 2.463 13.055 13.25 1 96.62 86 ARG B CA 1
ATOM 2739 C C . ARG B 1 86 ? 2.404 11.656 12.641 1 96.62 86 ARG B C 1
ATOM 2741 O O . ARG B 1 86 ? 2.393 11.508 11.414 1 96.62 86 ARG B O 1
ATOM 2748 N N . ASN B 1 87 ? 2.33 10.625 13.477 1 96.69 87 ASN B N 1
ATOM 2749 C CA . ASN B 1 87 ? 2.365 9.234 13.031 1 96.69 87 ASN B CA 1
ATOM 2750 C C . ASN B 1 87 ? 1.026 8.805 12.438 1 96.69 87 ASN B C 1
ATOM 2752 O O . ASN B 1 87 ? 0.891 7.676 11.961 1 96.69 87 ASN B O 1
ATOM 2756 N N . ASP B 1 88 ? 0.085 9.734 12.414 1 98.12 88 ASP B N 1
ATOM 2757 C CA . ASP B 1 88 ? -1.176 9.438 11.734 1 98.12 88 ASP B CA 1
ATOM 2758 C C . ASP B 1 88 ? -1.037 9.594 10.227 1 98.12 88 ASP B C 1
ATOM 2760 O O . ASP B 1 88 ? -1.943 9.227 9.469 1 98.12 88 ASP B O 1
ATOM 2764 N N . SER B 1 89 ? 0.069 10.148 9.789 1 98.06 89 SER B N 1
ATOM 2765 C CA . SER B 1 89 ? 0.293 10.258 8.352 1 98.06 89 SER B CA 1
ATOM 2766 C C . SER B 1 89 ? 0.295 8.891 7.68 1 98.06 89 SER B C 1
ATOM 2768 O O . SER B 1 89 ? 0.807 7.922 8.242 1 98.06 89 SER B O 1
ATOM 2770 N N . GLY B 1 90 ? -0.278 8.875 6.496 1 97.12 90 GLY B N 1
ATOM 2771 C CA . GLY B 1 90 ? -0.346 7.633 5.746 1 97.12 90 GLY B CA 1
ATOM 2772 C C . GLY B 1 90 ? -1.572 7.539 4.855 1 97.12 90 GLY B C 1
ATOM 2773 O O . GLY B 1 90 ? -2.232 8.547 4.594 1 97.12 90 GLY B O 1
ATOM 2774 N N . ILE B 1 91 ? -1.843 6.348 4.402 1 97.12 91 ILE B N 1
ATOM 2775 C CA . ILE B 1 91 ? -2.959 6.125 3.49 1 97.12 91 ILE B CA 1
ATOM 2776 C C . ILE B 1 91 ? -4.156 5.578 4.262 1 97.12 91 ILE B C 1
ATOM 2778 O O . ILE B 1 91 ? -4.074 4.512 4.879 1 97.12 91 ILE B O 1
ATOM 2782 N N . TYR B 1 92 ? -5.184 6.293 4.258 1 98 92 TYR B N 1
ATOM 2783 C CA . TYR B 1 92 ? -6.461 5.863 4.812 1 98 92 TYR B CA 1
ATOM 2784 C C . TYR B 1 92 ? -7.445 5.512 3.705 1 98 92 TYR B C 1
ATOM 2786 O O . TYR B 1 92 ? -7.516 6.203 2.686 1 98 92 TYR B O 1
ATOM 2794 N N . ALA B 1 93 ? -8.195 4.5 3.885 1 98.19 93 ALA B N 1
ATOM 2795 C CA . ALA B 1 93 ? -9.172 4.102 2.871 1 98.19 93 ALA B CA 1
ATOM 2796 C C . ALA B 1 93 ? -10.547 3.895 3.488 1 98.19 93 ALA B C 1
ATOM 2798 O O . ALA B 1 93 ? -10.672 3.293 4.559 1 98.19 93 ALA B O 1
ATOM 2799 N N . VAL B 1 94 ? -11.477 4.469 2.859 1 98.25 94 VAL B N 1
ATOM 2800 C CA . VAL B 1 94 ? -12.883 4.223 3.182 1 98.25 94 VAL B CA 1
ATOM 2801 C C . VAL B 1 94 ? -13.438 3.139 2.262 1 98.25 94 VAL B C 1
ATOM 2803 O O . VAL B 1 94 ? -13.406 3.281 1.036 1 98.25 94 VAL B O 1
ATOM 2806 N N . ASP B 1 95 ? -13.852 2.064 2.881 1 98.38 95 ASP B N 1
ATOM 2807 C CA . ASP B 1 95 ? -14.273 0.868 2.154 1 98.38 95 ASP B CA 1
ATOM 2808 C C . ASP B 1 95 ? -15.742 0.548 2.426 1 98.38 95 ASP B C 1
ATOM 2810 O O . ASP B 1 95 ? -16.062 -0.181 3.369 1 98.38 95 ASP B O 1
ATOM 2814 N N . SER B 1 96 ? -16.625 1.076 1.583 1 98.31 96 SER B N 1
ATOM 2815 C CA . SER B 1 96 ? -18.078 0.895 1.733 1 98.31 96 SER B CA 1
ATOM 2816 C C . SER B 1 96 ? -18.531 -0.428 1.129 1 98.31 96 SER B C 1
ATOM 2818 O O . SER B 1 96 ? -18.172 -0.754 -0.006 1 98.31 96 SER B O 1
ATOM 2820 N N . LYS B 1 97 ? -19.344 -1.213 1.864 1 98.19 97 LYS B N 1
ATOM 2821 C CA . LYS B 1 97 ? -19.688 -2.566 1.434 1 98.19 97 LYS B CA 1
ATOM 2822 C C . LYS B 1 97 ? -21.188 -2.707 1.195 1 98.19 97 LYS B C 1
ATOM 2824 O O . LYS B 1 97 ? -21.641 -3.711 0.642 1 98.19 97 LYS B O 1
ATOM 2829 N N . LYS B 1 98 ? -21.953 -1.828 1.642 1 96.62 98 LYS B N 1
ATOM 2830 C CA . LYS B 1 98 ? -23.391 -1.845 1.453 1 96.62 98 LYS B CA 1
ATOM 2831 C C . LYS B 1 98 ? -23.906 -0.475 1.019 1 96.62 98 LYS B C 1
ATOM 2833 O O . LYS B 1 98 ? -23.375 0.555 1.431 1 96.62 98 LYS B O 1
ATOM 2838 N N . GLY B 1 99 ? -24.953 -0.441 0.245 1 93.94 99 GLY B N 1
ATOM 2839 C CA . GLY B 1 99 ? -25.359 0.794 -0.407 1 93.94 99 GLY B CA 1
ATOM 2840 C C . GLY B 1 99 ? -24.5 1.147 -1.603 1 93.94 99 GLY B C 1
ATOM 2841 O O . GLY B 1 99 ? -24.312 0.33 -2.506 1 93.94 99 GLY B O 1
ATOM 2842 N N . ARG B 1 100 ? -24.016 2.35 -1.545 1 93.81 100 ARG B N 1
ATOM 2843 C CA . ARG B 1 100 ? -23.016 2.668 -2.559 1 93.81 100 ARG B CA 1
ATOM 2844 C C . ARG B 1 100 ? -21.672 1.99 -2.244 1 93.81 100 ARG B C 1
ATOM 2846 O O . ARG B 1 100 ? -21 2.367 -1.29 1 93.81 100 ARG B O 1
ATOM 2853 N N . ILE B 1 101 ? -21.422 0.99 -3.018 1 95.81 101 ILE B N 1
ATOM 2854 C CA . ILE B 1 101 ? -20.219 0.213 -2.785 1 95.81 101 ILE B CA 1
ATOM 2855 C C . ILE B 1 101 ? -19.031 0.9 -3.453 1 95.81 101 ILE B C 1
ATOM 2857 O O . ILE B 1 101 ? -19.078 1.216 -4.645 1 95.81 101 ILE B O 1
ATOM 2861 N N . PHE B 1 102 ? -17.969 1.193 -2.654 1 96.25 102 PHE B N 1
ATOM 2862 C CA . PHE B 1 102 ? -16.781 1.827 -3.217 1 96.25 102 PHE B CA 1
ATOM 2863 C C . PHE B 1 102 ? -15.586 1.668 -2.283 1 96.25 102 PHE B C 1
ATOM 2865 O O . PHE B 1 102 ? -15.75 1.287 -1.121 1 96.25 102 PHE B O 1
ATOM 2872 N N . LEU B 1 103 ? -14.445 1.85 -2.842 1 96.81 103 LEU B N 1
ATOM 2873 C CA . LEU B 1 103 ? -13.188 1.977 -2.125 1 96.81 103 LEU B CA 1
ATOM 2874 C C . LEU B 1 103 ? -12.492 3.291 -2.471 1 96.81 103 LEU B C 1
ATOM 2876 O O . LEU B 1 103 ? -12.195 3.553 -3.639 1 96.81 103 LEU B O 1
ATOM 2880 N N . SER B 1 104 ? -12.297 4.172 -1.452 1 96.38 104 SER B N 1
ATOM 2881 C CA . SER B 1 104 ? -11.594 5.438 -1.634 1 96.38 104 SER B CA 1
ATOM 2882 C C . SER B 1 104 ? -10.383 5.535 -0.711 1 96.38 104 SER B C 1
ATOM 2884 O O . SER B 1 104 ? -10.5 5.301 0.494 1 96.38 104 SER B O 1
ATOM 2886 N N . ALA B 1 105 ? -9.289 5.898 -1.285 1 96.38 105 ALA B N 1
ATOM 2887 C CA . ALA B 1 105 ? -8.062 6.012 -0.5 1 96.38 105 ALA B CA 1
ATOM 2888 C C . ALA B 1 105 ? -7.559 7.453 -0.479 1 96.38 105 ALA B C 1
ATOM 2890 O O . ALA B 1 105 ? -7.609 8.148 -1.495 1 96.38 105 ALA B O 1
ATOM 2891 N N . TYR B 1 106 ? -7.086 7.902 0.644 1 97.31 106 TYR B N 1
ATOM 2892 C CA . TYR B 1 106 ? -6.582 9.25 0.865 1 97.31 106 TYR B CA 1
ATOM 2893 C C . TYR B 1 106 ? -5.195 9.227 1.492 1 97.31 106 TYR B C 1
ATOM 2895 O O . TYR B 1 106 ? -4.961 8.5 2.465 1 97.31 106 TYR B O 1
ATOM 2903 N N . LYS B 1 107 ? -4.309 9.977 0.948 1 97.69 107 LYS B N 1
ATOM 2904 C CA . LYS B 1 107 ? -3.014 10.164 1.597 1 97.69 107 LYS B CA 1
ATOM 2905 C C . LYS B 1 107 ? -3.057 11.336 2.572 1 97.69 107 LYS B C 1
ATOM 2907 O O . LYS B 1 107 ? -3.16 12.492 2.156 1 97.69 107 LYS B O 1
ATOM 2912 N N . LEU B 1 108 ? -2.945 11.008 3.779 1 97.94 108 LEU B N 1
ATOM 2913 C CA . LEU B 1 108 ? -2.934 12.031 4.82 1 97.94 108 LEU B CA 1
ATOM 2914 C C . LEU B 1 108 ? -1.505 12.383 5.219 1 97.94 108 LEU B C 1
ATOM 2916 O O . LEU B 1 108 ? -0.696 11.492 5.492 1 97.94 108 LEU B O 1
ATOM 2920 N N . THR B 1 109 ? -1.213 13.633 5.129 1 97.81 109 THR B N 1
ATOM 2921 C CA . THR B 1 109 ? 0.048 14.133 5.672 1 97.81 109 THR B CA 1
ATOM 2922 C C . THR B 1 109 ? -0.202 15.078 6.844 1 97.81 109 THR B C 1
ATOM 2924 O O . THR B 1 109 ? -0.902 16.078 6.699 1 97.81 109 THR B O 1
ATOM 2927 N N . VAL B 1 110 ? 0.338 14.688 7.984 1 98 110 VAL B N 1
ATOM 2928 C CA . VAL B 1 110 ? 0.167 15.492 9.188 1 98 110 VAL B CA 1
ATOM 2929 C C . VAL B 1 110 ? 1.457 16.25 9.492 1 98 110 VAL B C 1
ATOM 2931 O O . VAL B 1 110 ? 2.518 15.641 9.656 1 98 110 VAL B O 1
ATOM 2934 N N . TYR B 1 111 ? 1.364 17.594 9.648 1 96.19 111 TYR B N 1
ATOM 2935 C CA . TYR B 1 111 ? 2.514 18.469 9.883 1 96.19 111 TYR B CA 1
ATOM 2936 C C . TYR B 1 111 ? 2.553 18.938 11.328 1 96.19 111 TYR B C 1
ATOM 2938 O O . TYR B 1 111 ? 1.515 19.016 11.992 1 96.19 111 TYR B O 1
ATOM 2946 N N . ASP B 1 112 ? 3.75 19.219 11.75 1 94.81 112 ASP B N 1
ATOM 2947 C CA . ASP B 1 112 ? 3.842 19.922 13.031 1 94.81 112 ASP B CA 1
ATOM 2948 C C . ASP B 1 112 ? 3.186 21.297 12.945 1 94.81 112 ASP B C 1
ATOM 2950 O O . ASP B 1 112 ? 3.23 21.938 11.898 1 94.81 112 ASP B O 1
ATOM 2954 N N . PRO B 1 113 ? 2.584 21.703 14.055 1 94.75 113 PRO B N 1
ATOM 2955 C CA . PRO B 1 113 ? 1.985 23.031 14.031 1 94.75 113 PRO B CA 1
ATOM 2956 C C . PRO B 1 113 ? 2.996 24.125 13.695 1 94.75 113 PRO B C 1
ATOM 2958 O O . PRO B 1 113 ? 4.164 24.031 14.086 1 94.75 113 PRO B O 1
ATOM 2961 N N . VAL B 1 114 ? 2.506 25.078 12.992 1 94.38 114 VAL B N 1
ATOM 2962 C CA . VAL B 1 114 ? 3.367 26.203 12.633 1 94.38 114 VAL B CA 1
ATOM 2963 C C . VAL B 1 114 ? 3.643 27.062 13.859 1 94.38 114 VAL B C 1
ATOM 2965 O O . VAL B 1 114 ? 2.725 27.375 14.625 1 94.38 114 VAL B O 1
ATOM 2968 N N . PRO B 1 115 ? 4.984 27.344 14.062 1 95 115 PRO B N 1
ATOM 2969 C CA . PRO B 1 115 ? 5.262 28.25 15.18 1 95 115 PRO B CA 1
ATOM 2970 C C . PRO B 1 115 ? 4.77 29.672 14.922 1 95 115 PRO B C 1
ATOM 2972 O O . PRO B 1 115 ? 4.762 30.125 13.773 1 95 115 PRO B O 1
ATOM 2975 N N . GLY B 1 116 ? 4.34 30.312 15.984 1 95.94 116 GLY B N 1
ATOM 2976 C CA . GLY B 1 116 ? 3.947 31.703 15.867 1 95.94 116 GLY B CA 1
ATOM 2977 C C . GLY B 1 116 ? 5.121 32.625 15.633 1 95.94 116 GLY B C 1
ATOM 2978 O O . GLY B 1 116 ? 6.051 32.688 16.438 1 95.94 116 GLY B O 1
ATOM 2979 N N . PRO B 1 117 ? 5.078 33.281 14.539 1 97.31 117 PRO B N 1
ATOM 2980 C CA . PRO B 1 117 ? 6.191 34.219 14.312 1 97.31 117 PRO B CA 1
ATOM 2981 C C . PRO B 1 117 ? 6.129 35.438 15.203 1 97.31 117 PRO B C 1
ATOM 2983 O O . PRO B 1 117 ? 5.043 35.844 15.648 1 97.31 117 PRO B O 1
ATOM 2986 N N . ALA B 1 118 ? 7.363 35.969 15.5 1 96.62 118 ALA B N 1
ATOM 2987 C CA . ALA B 1 118 ? 7.527 37.219 16.234 1 96.62 118 ALA B CA 1
ATOM 2988 C C . ALA B 1 118 ? 8.43 38.188 15.461 1 96.62 118 ALA B C 1
ATOM 2990 O O . ALA B 1 118 ? 9.359 37.75 14.773 1 96.62 118 ALA B O 1
ATOM 2991 N N . VAL B 1 119 ? 8.039 39.406 15.609 1 96.88 119 VAL B N 1
ATOM 2992 C CA . VAL B 1 119 ? 8.852 40.406 14.93 1 96.88 119 VAL B CA 1
ATOM 2993 C C . VAL B 1 119 ? 9.523 41.312 15.953 1 96.88 119 VAL B C 1
ATOM 2995 O O . VAL B 1 119 ? 8.883 41.781 16.891 1 96.88 119 VAL B O 1
ATOM 2998 N N . SER B 1 120 ? 10.836 41.438 15.805 1 95.94 120 SER B N 1
ATOM 2999 C CA . SER B 1 120 ? 11.602 42.375 16.641 1 95.94 120 SER B CA 1
ATOM 3000 C C . SER B 1 120 ? 12.336 43.406 15.797 1 95.94 120 SER B C 1
ATOM 3002 O O . SER B 1 120 ? 12.625 43.156 14.625 1 95.94 120 SER B O 1
ATOM 3004 N N . THR B 1 121 ? 12.555 44.5 16.422 1 95.75 121 THR B N 1
ATOM 3005 C CA . THR B 1 121 ? 13.336 45.531 15.773 1 95.75 121 THR B CA 1
ATOM 3006 C C . THR B 1 121 ? 14.82 45.375 16.078 1 95.75 121 THR B C 1
ATOM 3008 O O . THR B 1 121 ? 15.219 45.312 17.25 1 95.75 121 THR B O 1
ATOM 3011 N N . VAL B 1 122 ? 15.555 45.219 15.023 1 95.69 122 VAL B N 1
ATOM 3012 C CA . VAL B 1 122 ? 16.984 45 15.172 1 95.69 122 VAL B CA 1
ATOM 3013 C C . VAL B 1 122 ? 17.688 46.375 15.281 1 95.69 122 VAL B C 1
ATOM 3015 O O . VAL B 1 122 ? 18.547 46.562 16.156 1 95.69 122 VAL B O 1
ATOM 3018 N N . SER B 1 123 ? 17.344 47.312 14.367 1 93.94 123 SER B N 1
ATOM 3019 C CA . SER B 1 123 ? 17.938 48.625 14.383 1 93.94 123 SER B CA 1
ATOM 3020 C C . SER B 1 123 ? 17.031 49.656 13.703 1 93.94 123 SER B C 1
ATOM 3022 O O . SER B 1 123 ? 16.219 49.312 12.852 1 93.94 123 SER B O 1
ATOM 3024 N N . VAL B 1 124 ? 17.203 50.875 14.234 1 92.31 124 VAL B N 1
ATOM 3025 C CA . VAL B 1 124 ? 16.484 52 13.641 1 92.31 124 VAL B CA 1
ATOM 3026 C C . VAL B 1 124 ? 17.469 53.094 13.266 1 92.31 124 VAL B C 1
ATOM 3028 O O . VAL B 1 124 ? 18.297 53.5 14.078 1 92.31 124 VAL B O 1
ATOM 3031 N N . SER B 1 125 ? 17.453 53.375 12.078 1 89.19 125 SER B N 1
ATOM 3032 C CA . SER B 1 125 ? 18.234 54.5 11.586 1 89.19 125 SER B CA 1
ATOM 3033 C C . SER B 1 125 ? 17.312 55.594 11.039 1 89.19 125 SER B C 1
ATOM 3035 O O . SER B 1 125 ? 16.094 55.438 11.039 1 89.19 125 SER B O 1
ATOM 3037 N N . TYR B 1 126 ? 17.922 56.719 10.664 1 86.81 126 TYR B N 1
ATOM 3038 C CA . TYR B 1 126 ? 17.156 57.844 10.125 1 86.81 126 TYR B CA 1
ATOM 3039 C C . TYR B 1 126 ? 16.422 57.438 8.852 1 86.81 126 TYR B C 1
ATOM 3041 O O . TYR B 1 126 ? 15.281 57.844 8.641 1 86.81 126 TYR B O 1
ATOM 3049 N N . ASP B 1 127 ? 17.031 56.594 8.078 1 90.81 127 ASP B N 1
ATOM 3050 C CA . ASP B 1 127 ? 16.5 56.344 6.746 1 90.81 127 ASP B CA 1
ATOM 3051 C C . ASP B 1 127 ? 15.953 54.906 6.645 1 90.81 127 ASP B C 1
ATOM 3053 O O . ASP B 1 127 ? 15.414 54.531 5.609 1 90.81 127 ASP B O 1
ATOM 3057 N N . SER B 1 128 ? 16.188 54.156 7.699 1 94.12 128 SER B N 1
ATOM 3058 C CA . SER B 1 128 ? 15.766 52.75 7.543 1 94.12 128 SER B CA 1
ATOM 3059 C C . SER B 1 128 ? 15.461 52.125 8.891 1 94.12 128 SER B C 1
ATOM 3061 O O . SER B 1 128 ? 15.828 52.656 9.938 1 94.12 128 SER B O 1
ATOM 3063 N N . CYS B 1 129 ? 14.727 51.125 8.82 1 94.94 129 CYS B N 1
ATOM 3064 C CA . CYS B 1 129 ? 14.367 50.312 9.969 1 94.94 129 CYS B CA 1
ATOM 3065 C C . CYS B 1 129 ? 14.625 48.844 9.664 1 94.94 129 CYS B C 1
ATOM 3067 O O . CYS B 1 129 ? 14.164 48.312 8.648 1 94.94 129 CYS B O 1
ATOM 3069 N N . SER B 1 130 ? 15.359 48.125 10.531 1 95.56 130 SER B N 1
ATOM 3070 C CA . SER B 1 130 ? 15.656 46.719 10.352 1 95.56 130 SER B CA 1
ATOM 3071 C C . SER B 1 130 ? 14.82 45.844 11.281 1 95.56 130 SER B C 1
ATOM 3073 O O . SER B 1 130 ? 14.875 46 12.5 1 95.56 130 SER B O 1
ATOM 3075 N N . LEU B 1 131 ? 14.062 45 10.656 1 96.19 131 LEU B N 1
ATOM 3076 C CA . LEU B 1 131 ? 13.18 44.094 11.391 1 96.19 131 LEU B CA 1
ATOM 3077 C C . LEU B 1 131 ? 13.648 42.656 11.281 1 96.19 131 LEU B C 1
ATOM 3079 O O . LEU B 1 131 ? 14.312 42.281 10.305 1 96.19 131 LEU B O 1
ATOM 3083 N N . LEU B 1 132 ? 13.336 41.875 12.297 1 97.06 132 LEU B N 1
ATOM 3084 C CA . LEU B 1 132 ? 13.664 40.438 12.305 1 97.06 132 LEU B CA 1
ATOM 3085 C C . LEU B 1 132 ? 12.445 39.594 12.648 1 97.06 132 LEU B C 1
ATOM 3087 O O . LEU B 1 132 ? 11.836 39.781 13.711 1 97.06 132 LEU B O 1
ATOM 3091 N N . CYS B 1 133 ? 12.055 38.875 11.719 1 97.31 133 CYS B N 1
ATOM 3092 C CA . CYS B 1 133 ? 11.023 37.844 11.953 1 97.31 133 CYS B CA 1
ATOM 3093 C C . CYS B 1 133 ? 11.625 36.562 12.492 1 97.31 133 CYS B C 1
ATOM 3095 O O . CYS B 1 133 ? 12.539 36 11.883 1 97.31 133 CYS B O 1
ATOM 3097 N N . SER B 1 134 ? 11.148 36.094 13.578 1 97.25 134 SER B N 1
ATOM 3098 C CA . SER B 1 134 ? 11.742 34.906 14.18 1 97.25 134 SER B CA 1
ATOM 3099 C C . SER B 1 134 ? 10.672 33.906 14.648 1 97.25 134 SER B C 1
ATOM 3101 O O . SER B 1 134 ? 9.547 34.312 14.953 1 97.25 134 SER B O 1
ATOM 3103 N N . VAL B 1 135 ? 11.078 32.594 14.609 1 97.12 135 VAL B N 1
ATOM 3104 C CA . VAL B 1 135 ? 10.234 31.516 15.102 1 97.12 135 VAL B CA 1
ATOM 3105 C C . VAL B 1 135 ? 11.055 30.594 15.992 1 97.12 135 VAL B C 1
ATOM 3107 O O . VAL B 1 135 ? 12.281 30.562 15.906 1 97.12 135 VAL B O 1
ATOM 3110 N N . ASP B 1 136 ? 10.312 29.938 16.922 1 95 136 ASP B N 1
ATOM 3111 C CA . ASP B 1 136 ? 10.992 29.062 17.875 1 95 136 ASP B CA 1
ATOM 3112 C C . ASP B 1 136 ? 11.461 27.766 17.203 1 95 136 ASP B C 1
ATOM 3114 O O . ASP B 1 136 ? 12.383 27.109 17.688 1 95 136 ASP B O 1
ATOM 3118 N N . GLN B 1 137 ? 10.844 27.359 16.156 1 94.56 137 GLN B N 1
ATOM 3119 C CA . GLN B 1 137 ? 11.219 26.188 15.375 1 94.56 137 GLN B CA 1
ATOM 3120 C C . GLN B 1 137 ? 11.242 26.516 13.883 1 94.56 137 GLN B C 1
ATOM 3122 O O . GLN B 1 137 ? 10.539 27.406 13.422 1 94.56 137 GLN B O 1
ATOM 3127 N N . GLU B 1 138 ? 11.953 25.688 13.164 1 94.19 138 GLU B N 1
ATOM 3128 C CA . GLU B 1 138 ? 12.117 25.969 11.742 1 94.19 138 GLU B CA 1
ATOM 3129 C C . GLU B 1 138 ? 10.781 25.891 11.008 1 94.19 138 GLU B C 1
ATOM 3131 O O . GLU B 1 138 ? 9.953 25.031 11.297 1 94.19 138 GLU B O 1
ATOM 3136 N N . ALA B 1 139 ? 10.617 26.875 10.148 1 95.44 139 ALA B N 1
ATOM 3137 C CA . ALA B 1 139 ? 9.422 26.969 9.32 1 95.44 139 ALA B CA 1
ATOM 3138 C C . ALA B 1 139 ? 9.703 27.766 8.047 1 95.44 139 ALA B C 1
ATOM 3140 O O . ALA B 1 139 ? 10.828 28.219 7.824 1 95.44 139 ALA B O 1
ATOM 3141 N N . THR B 1 140 ? 8.805 27.734 7.168 1 96 140 THR B N 1
ATOM 3142 C CA . THR B 1 140 ? 8.883 28.625 6.016 1 96 140 THR B CA 1
ATOM 3143 C C . THR B 1 140 ? 8.469 30.047 6.406 1 96 140 THR B C 1
ATOM 3145 O O . THR B 1 140 ? 7.371 30.25 6.922 1 96 140 THR B O 1
ATOM 3148 N N . LEU B 1 141 ? 9.297 30.984 6.199 1 97.5 141 LEU B N 1
ATOM 3149 C CA . LEU B 1 141 ? 9.039 32.375 6.5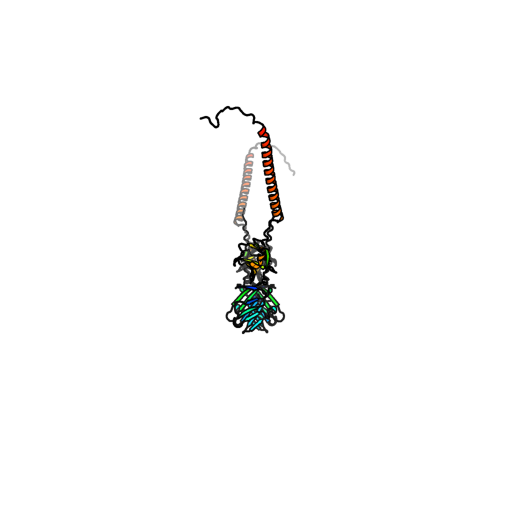66 1 97.5 141 LEU B CA 1
ATOM 3150 C C . LEU B 1 141 ? 8.953 33.25 5.328 1 97.5 141 LEU B C 1
ATOM 3152 O O . LEU B 1 141 ? 9.703 33.062 4.371 1 97.5 141 LEU B O 1
ATOM 3156 N N . CYS B 1 142 ? 8.016 34.188 5.41 1 96.81 142 CYS B N 1
ATOM 3157 C CA . CYS B 1 142 ? 7.863 35.125 4.32 1 96.81 142 CYS B CA 1
ATOM 3158 C C . CYS B 1 142 ? 7.43 36.5 4.848 1 96.81 142 CYS B C 1
ATOM 3160 O O . CYS B 1 142 ? 6.609 36.562 5.766 1 96.81 142 CYS B O 1
ATOM 3162 N N . TRP B 1 143 ? 7.992 37.562 4.227 1 97.12 143 TRP B N 1
ATOM 3163 C CA . TRP B 1 143 ? 7.543 38.938 4.504 1 97.12 143 TRP B CA 1
ATOM 3164 C C . TRP B 1 143 ? 6.547 39.406 3.449 1 97.12 143 TRP B C 1
ATOM 3166 O O . TRP B 1 143 ? 6.723 39.125 2.256 1 97.12 143 TRP B O 1
ATOM 3176 N N . TYR B 1 144 ? 5.574 40.062 3.934 1 96.75 144 TYR B N 1
ATOM 3177 C CA . TYR B 1 144 ? 4.598 40.656 3.043 1 96.75 144 TYR B CA 1
ATOM 3178 C C . TYR B 1 144 ? 4.543 42.188 3.264 1 96.75 144 TYR B C 1
ATOM 3180 O O . TYR B 1 144 ? 4.598 42.656 4.402 1 96.75 144 TYR B O 1
ATOM 3188 N N . ARG B 1 145 ? 4.445 42.875 2.176 1 95.31 145 ARG B N 1
ATOM 3189 C CA . ARG B 1 145 ? 4.16 44.312 2.141 1 95.31 145 ARG B CA 1
ATOM 3190 C C . ARG B 1 145 ? 2.869 44.594 1.376 1 95.31 145 ARG B C 1
ATOM 3192 O O . ARG B 1 145 ? 2.756 44.281 0.194 1 95.31 145 ARG B O 1
ATOM 3199 N N . ASP B 1 146 ? 1.958 45.188 1.993 1 94 146 ASP B N 1
ATOM 3200 C CA . ASP B 1 146 ? 0.671 45.469 1.365 1 94 146 ASP B CA 1
ATOM 3201 C C . ASP B 1 146 ? 0.12 44.25 0.662 1 94 146 ASP B C 1
ATOM 3203 O O . ASP B 1 146 ? -0.258 44.312 -0.51 1 94 146 ASP B O 1
ATOM 3207 N N . GLN B 1 147 ? 0.258 43.125 1.274 1 91.69 147 GLN B N 1
ATOM 3208 C CA . GLN B 1 147 ? -0.323 41.875 0.875 1 91.69 147 GLN B CA 1
ATOM 3209 C C . GLN B 1 147 ? 0.511 41.188 -0.216 1 91.69 147 GLN B C 1
ATOM 3211 O O . GLN B 1 147 ? 0.14 40.125 -0.73 1 91.69 147 GLN B O 1
ATOM 3216 N N . GLU B 1 148 ? 1.613 41.812 -0.603 1 93.5 148 GLU B N 1
ATOM 3217 C CA . GLU B 1 148 ? 2.512 41.219 -1.592 1 93.5 148 GLU B CA 1
ATOM 3218 C C . GLU B 1 148 ? 3.799 40.719 -0.941 1 93.5 148 GLU B C 1
ATOM 3220 O O . GLU B 1 148 ? 4.348 41.375 -0.057 1 93.5 148 GLU B O 1
ATOM 3225 N N . GLU B 1 149 ? 4.18 39.656 -1.416 1 93.5 149 GLU B N 1
ATOM 3226 C CA . GLU B 1 149 ? 5.438 39.125 -0.908 1 93.5 149 GLU B CA 1
ATOM 3227 C C . GLU B 1 149 ? 6.617 40 -1.312 1 93.5 149 GLU B C 1
ATOM 3229 O O . GLU B 1 149 ? 6.723 40.406 -2.469 1 93.5 149 GLU B O 1
ATOM 3234 N N . VAL B 1 150 ? 7.492 40.375 -0.432 1 88.5 150 VAL B N 1
ATOM 3235 C CA . VAL B 1 150 ? 8.555 41.312 -0.735 1 88.5 150 VAL B CA 1
ATOM 3236 C C . VAL B 1 150 ? 9.906 40.625 -0.708 1 88.5 150 VAL B C 1
ATOM 3238 O O . VAL B 1 150 ? 10.891 41.125 -1.256 1 88.5 150 VAL B O 1
ATOM 3241 N N . LEU B 1 151 ? 10.086 39.562 0.033 1 82.12 151 LEU B N 1
ATOM 3242 C CA . LEU B 1 151 ? 11.32 38.781 0.076 1 82.12 151 LEU B CA 1
ATOM 3243 C C . LEU B 1 151 ? 11.062 37.312 -0.323 1 82.12 151 LEU B C 1
ATOM 3245 O O . LEU B 1 151 ? 9.93 36.844 -0.26 1 82.12 151 LEU B O 1
ATOM 3249 N N . ASN B 1 152 ? 12.18 36.812 -0.732 1 84.88 152 ASN B N 1
ATOM 3250 C CA . ASN B 1 152 ? 12.102 35.375 -1.013 1 84.88 152 ASN B CA 1
ATOM 3251 C C . ASN B 1 152 ? 11.758 34.562 0.243 1 84.88 152 ASN B C 1
ATOM 3253 O O . ASN B 1 152 ? 12.227 34.906 1.335 1 84.88 152 ASN B O 1
ATOM 3257 N N . ARG B 1 153 ? 10.961 33.688 -0 1 89.5 153 ARG B N 1
ATOM 3258 C CA . ARG B 1 153 ? 10.594 32.75 1.077 1 89.5 153 ARG B CA 1
ATOM 3259 C C . ARG B 1 153 ? 11.805 31.953 1.547 1 89.5 153 ARG B C 1
ATOM 3261 O O . ARG B 1 153 ? 12.672 31.609 0.748 1 89.5 153 ARG B O 1
ATOM 3268 N N . SER B 1 154 ? 11.859 31.812 2.846 1 89.56 154 SER B N 1
ATOM 3269 C CA . SER B 1 154 ? 12.883 30.953 3.426 1 89.56 154 SER B CA 1
ATOM 3270 C C . SER B 1 154 ? 12.266 29.672 3.996 1 89.56 154 SER B C 1
ATOM 3272 O O . SER B 1 154 ? 11.477 29.734 4.938 1 89.56 154 SER B O 1
ATOM 3274 N N . SER B 1 155 ? 12.758 28.641 3.385 1 91.5 155 SER B N 1
ATOM 3275 C CA . SER B 1 155 ? 12.266 27.359 3.879 1 91.5 155 SER B CA 1
ATOM 3276 C C . SER B 1 155 ? 13.141 26.828 5.012 1 91.5 155 SER B C 1
ATOM 3278 O O . SER B 1 155 ? 14.359 27.016 5 1 91.5 155 SER B O 1
ATOM 3280 N N . HIS B 1 156 ? 12.602 26.375 5.941 1 91.56 156 HIS B N 1
ATOM 3281 C CA . HIS B 1 156 ? 13.273 25.75 7.074 1 91.56 156 HIS B CA 1
ATOM 3282 C C . HIS B 1 156 ? 14.18 26.75 7.789 1 91.56 156 HIS B C 1
ATOM 3284 O O . HIS B 1 156 ? 15.359 26.469 8.016 1 91.56 156 HIS B O 1
ATOM 3290 N N . ALA B 1 157 ? 13.68 27.906 8.008 1 93.25 157 ALA B N 1
ATOM 3291 C CA . ALA B 1 157 ? 14.445 28.953 8.672 1 93.25 157 ALA B CA 1
ATOM 3292 C C . ALA B 1 157 ? 13.859 29.281 10.047 1 93.25 157 ALA B C 1
ATOM 3294 O O . ALA B 1 157 ? 12.68 29.047 10.289 1 93.25 157 ALA B O 1
ATOM 3295 N N . VAL B 1 158 ? 14.781 29.844 10.859 1 96.5 158 VAL B N 1
ATOM 3296 C CA . VAL B 1 158 ? 14.32 30.25 12.18 1 96.5 158 VAL B CA 1
ATOM 3297 C C . VAL B 1 158 ? 14.141 31.766 12.227 1 96.5 158 VAL B C 1
ATOM 3299 O O . VAL B 1 158 ? 13.5 32.281 13.141 1 96.5 158 VAL B O 1
ATOM 3302 N N . SER B 1 159 ? 14.625 32.406 11.297 1 97.12 159 SER B N 1
ATOM 3303 C CA . SER B 1 159 ? 14.453 33.844 11.266 1 97.12 159 SER B CA 1
ATOM 3304 C C . SER B 1 159 ? 14.602 34.375 9.844 1 97.12 159 SER B C 1
ATOM 3306 O O . SER B 1 159 ? 15.172 33.719 8.977 1 97.12 159 SER B O 1
ATOM 3308 N N . LEU B 1 160 ? 14.055 35.469 9.586 1 97.06 160 LEU B N 1
ATOM 3309 C CA . LEU B 1 160 ? 14.109 36.156 8.305 1 97.06 160 LEU B CA 1
ATOM 3310 C C . LEU B 1 160 ? 14.164 37.688 8.508 1 97.06 160 LEU B C 1
ATOM 3312 O O . LEU B 1 160 ? 13.203 38.281 9.016 1 97.06 160 LEU B O 1
ATOM 3316 N N . PRO B 1 161 ? 15.273 38.312 8.102 1 96.75 161 PRO B N 1
ATOM 3317 C CA . PRO B 1 161 ? 15.406 39.75 8.273 1 96.75 161 PRO B CA 1
ATOM 3318 C C . PRO B 1 161 ? 14.75 40.531 7.148 1 96.75 161 PRO B C 1
ATOM 3320 O O . PRO B 1 161 ? 14.609 40.031 6.035 1 96.75 161 PRO B O 1
ATOM 3323 N N . LEU B 1 162 ? 14.367 41.75 7.5 1 96.25 162 LEU B N 1
ATOM 3324 C CA . LEU B 1 162 ? 13.828 42.719 6.539 1 96.25 162 LEU B CA 1
ATOM 3325 C C . LEU B 1 162 ? 14.266 44.125 6.875 1 96.25 162 LEU B C 1
ATOM 3327 O O . LEU B 1 162 ? 14.172 44.562 8.023 1 96.25 162 LEU B O 1
ATOM 3331 N N . THR B 1 163 ? 14.766 44.781 5.953 1 95.44 163 THR B N 1
ATOM 3332 C CA . THR B 1 163 ? 15.078 46.188 6.094 1 95.44 163 THR B CA 1
ATOM 3333 C C . THR B 1 163 ? 14.062 47.062 5.34 1 95.44 163 THR B C 1
ATOM 3335 O O . THR B 1 163 ? 13.836 46.844 4.145 1 95.44 163 THR B O 1
ATOM 3338 N N . VAL B 1 164 ? 13.477 48 6.043 1 94.94 164 VAL B N 1
ATOM 3339 C CA . VAL B 1 164 ? 12.477 48.875 5.449 1 94.94 164 VAL B CA 1
ATOM 3340 C C . VAL B 1 164 ? 13.031 50.281 5.328 1 94.94 164 VAL B C 1
ATOM 3342 O O . VAL B 1 164 ? 13.539 50.844 6.305 1 94.94 164 VAL B O 1
ATOM 3345 N N . LEU B 1 165 ? 12.867 50.75 4.191 1 93.88 165 LEU B N 1
ATOM 3346 C CA . LEU B 1 165 ? 13.289 52.125 3.975 1 93.88 165 LEU B CA 1
ATOM 3347 C C . LEU B 1 165 ? 12.203 53.125 4.41 1 93.88 165 LEU B C 1
ATOM 3349 O O . LEU B 1 165 ? 11.016 52.781 4.387 1 93.88 165 LEU B O 1
ATOM 3353 N N . ARG B 1 166 ? 12.633 54.344 4.723 1 89.94 166 ARG B N 1
ATOM 3354 C CA . ARG B 1 166 ? 11.727 55.344 5.242 1 89.94 166 ARG B CA 1
ATOM 3355 C C . ARG B 1 166 ? 10.586 55.625 4.266 1 89.94 166 ARG B C 1
ATOM 3357 O O . ARG B 1 166 ? 9.445 55.844 4.676 1 89.94 166 ARG B O 1
ATOM 3364 N N . LYS B 1 167 ? 10.836 55.594 2.998 1 90.94 167 LYS B N 1
ATOM 3365 C CA . LYS B 1 167 ? 9.828 55.875 1.979 1 90.94 167 LYS B CA 1
ATOM 3366 C C . LYS B 1 167 ? 8.703 54.844 2.027 1 90.94 167 LYS B C 1
ATOM 3368 O O . LYS B 1 167 ? 7.594 55.094 1.553 1 90.94 167 LYS B O 1
ATOM 3373 N N . ASP B 1 168 ? 9.016 53.781 2.613 1 92.56 168 ASP B N 1
ATOM 3374 C CA . ASP B 1 168 ? 8.055 52.656 2.598 1 92.56 168 ASP B CA 1
ATOM 3375 C C . ASP B 1 168 ? 7.426 52.469 3.975 1 92.56 168 ASP B C 1
ATOM 3377 O O . ASP B 1 168 ? 6.754 51.469 4.215 1 92.56 168 ASP B O 1
ATOM 3381 N N . PHE B 1 169 ? 7.566 53.344 4.875 1 91.12 169 PHE B N 1
ATOM 3382 C CA . PHE B 1 169 ? 7.094 53.219 6.246 1 91.12 169 PHE B CA 1
ATOM 3383 C C . PHE B 1 169 ? 5.57 53.25 6.301 1 91.12 169 PHE B C 1
ATOM 3385 O O . PHE B 1 169 ? 4.969 52.812 7.285 1 91.12 169 PHE B O 1
ATOM 3392 N N . ASN B 1 170 ? 4.953 53.75 5.363 1 90.69 170 ASN B N 1
ATOM 3393 C CA . ASN B 1 170 ? 3.502 53.875 5.371 1 90.69 170 ASN B CA 1
ATOM 3394 C C . ASN B 1 170 ? 2.814 52.594 4.898 1 90.69 170 ASN B C 1
ATOM 3396 O O . ASN B 1 170 ? 1.589 52.5 4.953 1 90.69 170 ASN B O 1
ATOM 3400 N N . SER B 1 171 ? 3.551 51.656 4.477 1 92.56 171 SER B N 1
ATOM 3401 C CA . SER B 1 171 ? 3.002 50.375 4.031 1 92.56 171 SER B CA 1
ATOM 3402 C C . SER B 1 171 ? 2.729 49.469 5.207 1 92.56 171 SER B C 1
ATOM 3404 O O . SER B 1 171 ? 3.225 49.688 6.312 1 92.56 171 SER B O 1
ATOM 3406 N N . SER B 1 172 ? 1.848 48.531 4.973 1 94.69 172 SER B N 1
ATOM 3407 C CA . SER B 1 172 ? 1.59 47.5 5.969 1 94.69 172 SER B CA 1
ATOM 3408 C C . SER B 1 172 ? 2.516 46.312 5.777 1 94.69 172 SER B C 1
ATOM 3410 O O . SER B 1 172 ? 2.715 45.844 4.652 1 94.69 172 SER B O 1
ATOM 3412 N N . TYR B 1 173 ? 3.109 45.906 6.902 1 96.19 173 TYR B N 1
ATOM 3413 C CA . TYR B 1 173 ? 4.016 44.75 6.84 1 96.19 173 TYR B CA 1
ATOM 3414 C C . TYR B 1 173 ? 3.541 43.625 7.75 1 96.19 173 TYR B C 1
ATOM 3416 O O . TYR B 1 173 ? 2.945 43.875 8.797 1 96.19 173 TYR B O 1
ATOM 3424 N N . LYS B 1 174 ? 3.752 42.438 7.32 1 97.25 174 LYS B N 1
ATOM 3425 C CA . LYS B 1 174 ? 3.508 41.25 8.156 1 97.25 174 LYS B CA 1
ATOM 3426 C C . LYS B 1 174 ? 4.508 40.156 7.852 1 97.25 174 LYS B C 1
ATOM 3428 O O . LYS B 1 174 ? 5.012 40.062 6.73 1 97.25 174 LYS B O 1
ATOM 3433 N N . CYS B 1 175 ? 4.793 39.406 8.836 1 97.5 175 CYS B N 1
ATOM 3434 C CA . CYS B 1 175 ? 5.594 38.188 8.719 1 97.5 175 CYS B CA 1
ATOM 3435 C C . CYS B 1 175 ? 4.715 36.938 8.828 1 97.5 175 CYS B C 1
ATOM 3437 O O . CYS B 1 175 ? 3.904 36.844 9.75 1 97.5 175 CYS B O 1
ATOM 3439 N N . VAL B 1 176 ? 4.859 36.031 7.867 1 97.38 176 VAL B N 1
ATOM 3440 C CA . VAL B 1 176 ? 4.023 34.844 7.828 1 97.38 176 VAL B CA 1
ATOM 3441 C C . VAL B 1 176 ? 4.902 33.594 7.953 1 97.38 176 VAL B C 1
ATOM 3443 O O . VAL B 1 176 ? 5.852 33.438 7.188 1 97.38 176 VAL B O 1
ATOM 3446 N N . ALA B 1 177 ? 4.637 32.781 8.961 1 96.94 177 ALA B N 1
ATOM 3447 C CA . ALA B 1 177 ? 5.172 31.438 9.07 1 96.94 177 ALA B CA 1
ATOM 3448 C C . ALA B 1 177 ? 4.168 30.406 8.555 1 96.94 177 ALA B C 1
ATOM 3450 O O . ALA B 1 177 ? 2.982 30.469 8.891 1 96.94 177 ALA B O 1
ATOM 3451 N N . SER B 1 178 ? 4.695 29.422 7.746 1 95.56 178 SER B N 1
ATOM 3452 C CA . SER B 1 178 ? 3.711 28.531 7.148 1 95.56 178 SER B CA 1
ATOM 3453 C C . SER B 1 178 ? 4.281 27.125 6.961 1 95.56 178 SER B C 1
ATOM 3455 O O . SER B 1 178 ? 5.5 26.938 6.973 1 95.56 178 SER B O 1
ATOM 3457 N N . ASN B 1 179 ? 3.393 26.188 6.938 1 94 179 ASN B N 1
ATOM 3458 C CA . ASN B 1 179 ? 3.568 24.859 6.375 1 94 179 ASN B CA 1
ATOM 3459 C C . ASN B 1 179 ? 2.451 24.5 5.391 1 94 179 ASN B C 1
ATOM 3461 O O . ASN B 1 179 ? 1.55 25.312 5.164 1 94 179 ASN B O 1
ATOM 3465 N N . PRO B 1 180 ? 2.555 23.453 4.684 1 94 180 PRO B N 1
ATOM 3466 C CA . PRO B 1 180 ? 1.541 23.172 3.666 1 94 180 PRO B CA 1
ATOM 3467 C C . PRO B 1 180 ? 0.131 23.078 4.246 1 94 180 PRO B C 1
ATOM 3469 O O . PRO B 1 180 ? -0.852 23.203 3.51 1 94 180 PRO B O 1
ATOM 3472 N N . ALA B 1 181 ? -0.059 22.938 5.535 1 95.56 181 ALA B N 1
ATOM 3473 C CA . ALA B 1 181 ? -1.369 22.703 6.137 1 95.56 181 ALA B CA 1
ATOM 3474 C C . ALA B 1 181 ? -1.934 23.984 6.742 1 95.56 181 ALA B C 1
ATOM 3476 O O . ALA B 1 181 ? -3.15 24.125 6.887 1 95.56 181 ALA B O 1
ATOM 3477 N N . GLU B 1 182 ? -1.048 24.875 7.109 1 96 182 GLU B N 1
ATOM 3478 C CA . GLU B 1 182 ? -1.537 26.062 7.793 1 96 182 GLU B CA 1
ATOM 3479 C C . GLU B 1 182 ? -0.502 27.188 7.754 1 96 182 GLU B C 1
ATOM 3481 O O . GLU B 1 182 ? 0.617 26.984 7.281 1 96 182 GLU B O 1
ATOM 3486 N N . ASN B 1 183 ? -0.934 28.422 8.18 1 96.38 183 ASN B N 1
ATOM 3487 C CA . ASN B 1 183 ? -0.029 29.547 8.359 1 96.38 183 ASN B CA 1
ATOM 3488 C C . ASN B 1 183 ? -0.417 30.391 9.57 1 96.38 183 ASN B C 1
ATOM 3490 O O . ASN B 1 183 ? -1.549 30.312 10.047 1 96.38 183 ASN B O 1
ATOM 3494 N N . LYS B 1 184 ? 0.597 31.078 10.117 1 97.12 184 LYS B N 1
ATOM 3495 C CA . LYS B 1 184 ? 0.438 32.062 11.18 1 97.12 184 LYS B CA 1
ATOM 3496 C C . LYS B 1 184 ? 1.12 33.375 10.82 1 97.12 184 LYS B C 1
ATOM 3498 O O . LYS B 1 184 ? 2.154 33.375 10.141 1 97.12 184 LYS B O 1
ATOM 3503 N N . THR B 1 185 ? 0.51 34.406 11.32 1 97.31 185 THR B N 1
ATOM 3504 C CA . THR B 1 185 ? 0.969 35.719 10.859 1 97.31 185 THR B CA 1
ATOM 3505 C C . THR B 1 185 ? 1.265 36.625 12.047 1 97.31 185 THR B C 1
ATOM 3507 O O . THR B 1 185 ? 0.569 36.594 13.062 1 97.31 185 THR B O 1
ATOM 3510 N N . ALA B 1 186 ? 2.342 37.406 11.945 1 97.12 186 ALA B N 1
ATOM 3511 C CA . ALA B 1 186 ? 2.643 38.531 12.852 1 97.12 186 ALA B CA 1
ATOM 3512 C C . ALA B 1 186 ? 2.584 39.844 12.125 1 97.12 186 ALA B C 1
ATOM 3514 O O . ALA B 1 186 ? 3.355 40.094 11.195 1 97.12 186 ALA B O 1
ATOM 3515 N N . GLN B 1 187 ? 1.755 40.656 12.57 1 96.25 187 GLN B N 1
ATOM 3516 C CA . GLN B 1 187 ? 1.634 41.969 11.977 1 96.25 187 GLN B CA 1
ATOM 3517 C C . GLN B 1 187 ? 2.686 42.938 12.547 1 96.25 187 GLN B C 1
ATOM 3519 O O . GLN B 1 187 ? 3.045 42.844 13.719 1 96.25 187 GLN B O 1
ATOM 3524 N N . VAL B 1 188 ? 3.088 43.812 11.711 1 95.19 188 VAL B N 1
ATOM 3525 C CA . VAL B 1 188 ? 4.055 44.812 12.141 1 95.19 188 VAL B CA 1
ATOM 3526 C C . VAL B 1 188 ? 3.371 46.188 12.25 1 95.19 188 VAL B C 1
ATOM 3528 O O . VAL B 1 188 ? 2.674 46.625 11.32 1 95.19 188 VAL B O 1
ATOM 3531 N N . HIS B 1 189 ? 3.578 46.781 13.359 1 90.38 189 HIS B N 1
ATOM 3532 C CA . HIS B 1 189 ? 3.188 48.188 13.531 1 90.38 189 HIS B CA 1
ATOM 3533 C C . HIS B 1 189 ? 4.387 49.125 13.375 1 90.38 189 HIS B C 1
ATOM 3535 O O . HIS B 1 189 ? 5.16 49.281 14.32 1 90.38 189 HIS B O 1
ATOM 3541 N N . MET B 1 190 ? 4.473 49.688 12.266 1 89.62 190 MET B N 1
ATOM 3542 C CA . MET B 1 190 ? 5.66 50.469 11.898 1 89.62 190 MET B CA 1
ATOM 3543 C C . MET B 1 190 ? 5.863 51.656 12.844 1 89.62 190 MET B C 1
ATOM 3545 O O . MET B 1 190 ? 6.996 52 13.172 1 89.62 190 MET B O 1
ATOM 3549 N N . GLU B 1 191 ? 4.824 52.25 13.289 1 87.19 191 GLU B N 1
ATOM 3550 C CA . GLU B 1 191 ? 4.902 53.406 14.18 1 87.19 191 GLU B CA 1
ATOM 3551 C C . GLU B 1 191 ? 5.57 53.031 15.5 1 87.19 191 GLU B C 1
ATOM 3553 O O . GLU B 1 191 ? 6.367 53.812 16.031 1 87.19 191 GLU B O 1
ATOM 3558 N N . THR B 1 192 ? 5.262 51.938 15.992 1 86.88 192 THR B N 1
ATOM 3559 C CA . THR B 1 192 ? 5.793 51.5 17.281 1 86.88 192 THR B CA 1
ATOM 3560 C C . THR B 1 192 ? 7.145 50.812 17.109 1 86.88 192 THR B C 1
ATOM 3562 O O . THR B 1 192 ? 8.055 51 17.922 1 86.88 192 THR B O 1
ATOM 3565 N N . SER B 1 193 ? 7.332 50.125 16.031 1 89.56 193 SER B N 1
ATOM 3566 C CA . SER B 1 193 ? 8.539 49.344 15.82 1 89.56 193 SER B CA 1
ATOM 3567 C C . SER B 1 193 ? 9.688 50.219 15.305 1 89.56 193 SER B C 1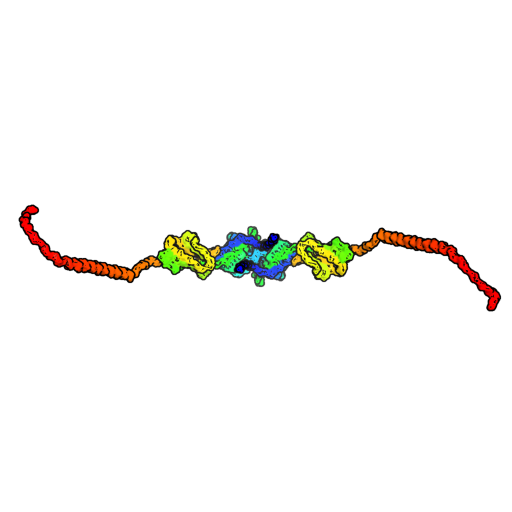
ATOM 3569 O O . SER B 1 193 ? 10.852 49.906 15.586 1 89.56 193 SER B O 1
ATOM 3571 N N . CYS B 1 194 ? 9.438 51.312 14.617 1 87.88 194 CYS B N 1
ATOM 3572 C CA . CYS B 1 194 ? 10.477 52.125 14 1 87.88 194 CYS B CA 1
ATOM 3573 C C . CYS B 1 194 ? 10.398 53.562 14.469 1 87.88 194 CYS B C 1
ATOM 3575 O O . CYS B 1 194 ? 10.852 54.469 13.766 1 87.88 194 CYS B O 1
ATOM 3577 N N . SER B 1 195 ? 9.883 53.969 15.648 1 80.12 195 SER B N 1
ATOM 3578 C CA . SER B 1 195 ? 9.75 55.344 16.141 1 80.12 195 SER B CA 1
ATOM 3579 C C . SER B 1 195 ? 11.094 55.906 16.578 1 80.12 195 SER B C 1
ATOM 3581 O O . SER B 1 195 ? 11.281 57.125 16.625 1 80.12 195 SER B O 1
ATOM 3583 N N . GLY B 1 196 ? 12.125 55.281 16.969 1 62.03 196 GLY B N 1
ATOM 3584 C CA . GLY B 1 196 ? 13.273 55.844 17.656 1 62.03 196 GLY B CA 1
ATOM 3585 C C . GLY B 1 196 ? 13.938 56.969 16.875 1 62.03 196 GLY B C 1
ATOM 3586 O O . GLY B 1 196 ? 14.867 57.594 17.375 1 62.03 196 GLY B O 1
ATOM 3587 N N . THR B 1 197 ? 13.828 57.031 15.594 1 53.88 197 THR B N 1
ATOM 3588 C CA . THR B 1 197 ? 14.789 57.938 14.961 1 53.88 197 THR B CA 1
ATOM 3589 C C . THR B 1 197 ? 14.453 59.375 15.289 1 53.88 197 THR B C 1
ATOM 3591 O O . THR B 1 197 ? 15.156 60.312 14.852 1 53.88 197 THR B O 1
ATOM 3594 N N . SER B 1 198 ? 13.242 59.719 15.68 1 48.28 198 SER B N 1
ATOM 3595 C CA . SER B 1 198 ? 13.234 61.188 15.578 1 48.28 198 SER B CA 1
ATOM 3596 C C . SER B 1 198 ? 14.344 61.781 16.438 1 48.28 198 SER B C 1
ATOM 3598 O O . SER B 1 198 ? 14.336 63 16.688 1 48.28 198 SER B O 1
ATOM 3600 N N . LYS B 1 199 ? 15.055 61.062 17.219 1 46.53 199 LYS B N 1
ATOM 3601 C CA . LYS B 1 199 ? 16.109 61.906 17.781 1 46.53 199 LYS B CA 1
ATOM 3602 C C . LYS B 1 199 ? 17.016 62.469 16.688 1 46.53 199 LYS B C 1
ATOM 3604 O O . LYS B 1 199 ? 17.703 61.719 16.016 1 46.53 199 LYS B O 1
ATOM 3609 N N . HIS B 1 200 ? 16.562 63.438 15.961 1 42.53 200 HIS B N 1
ATOM 3610 C CA . HIS B 1 200 ? 17.484 64.312 15.297 1 42.53 200 HIS B CA 1
ATOM 3611 C C . HIS B 1 200 ? 18.797 64.438 16.078 1 42.53 200 HIS B C 1
ATOM 3613 O O . HIS B 1 200 ? 18.828 65.125 17.125 1 42.53 200 HIS B O 1
ATOM 3619 N N . GLN B 1 201 ? 19.516 63.5 16.406 1 40.84 201 GLN B N 1
ATOM 3620 C CA . GLN B 1 201 ? 20.859 63.906 16.781 1 40.84 201 GLN B CA 1
ATOM 3621 C C . GLN B 1 201 ? 21.406 65 15.859 1 40.84 201 GLN B C 1
ATOM 3623 O O . GLN B 1 201 ? 21.75 64.688 14.711 1 40.84 201 GLN B O 1
ATOM 3628 N N . GLY B 1 202 ? 20.734 66.125 15.664 1 41.5 202 GLY B N 1
ATOM 3629 C CA . GLY B 1 202 ? 21.406 67.312 15.109 1 41.5 202 GLY B CA 1
ATOM 3630 C C . GLY B 1 202 ? 22.891 67.312 15.398 1 41.5 202 GLY B C 1
ATOM 3631 O O . GLY B 1 202 ? 23.297 67.312 16.562 1 41.5 202 GLY B O 1
ATOM 3632 N N . GLN B 1 203 ? 23.656 66.562 14.625 1 43.47 203 GLN B N 1
ATOM 3633 C CA . GLN B 1 203 ? 25.109 66.75 14.625 1 43.47 203 GLN B CA 1
ATOM 3634 C C . GLN B 1 203 ? 25.5 68.188 14.875 1 43.47 203 GLN B C 1
ATOM 3636 O O . GLN B 1 203 ? 25.344 69.062 14 1 43.47 203 GLN B O 1
ATOM 3641 N N . ASP B 1 204 ? 25.156 68.75 15.984 1 46.38 204 ASP B N 1
ATOM 3642 C CA . ASP B 1 204 ? 25.75 70.062 16.391 1 46.38 204 ASP B CA 1
ATOM 3643 C C . ASP B 1 204 ? 27.219 70.125 15.992 1 46.38 204 ASP B C 1
ATOM 3645 O O . ASP B 1 204 ? 27.969 69.125 16.188 1 46.38 204 ASP B O 1
ATOM 3649 N N . MET B 1 205 ? 27.453 70.75 14.844 1 51.97 205 MET B N 1
ATOM 3650 C CA . MET B 1 205 ? 28.844 71.062 14.555 1 51.97 205 MET B CA 1
ATOM 3651 C C . MET B 1 205 ? 29.672 71.125 15.844 1 51.97 205 MET B C 1
ATOM 3653 O O . MET B 1 205 ? 29.203 71.688 16.844 1 51.97 205 MET B O 1
ATOM 3657 N N . ASP B 1 206 ? 30.562 70.25 15.969 1 58.22 206 ASP B N 1
ATOM 3658 C CA . ASP B 1 206 ? 31.438 70.25 17.125 1 58.22 206 ASP B CA 1
ATOM 3659 C C . ASP B 1 206 ? 31.766 71.625 17.609 1 58.22 206 ASP B C 1
ATOM 3661 O O . ASP B 1 206 ? 32.219 72.5 16.844 1 58.22 206 ASP B O 1
ATOM 3665 N N . PRO B 1 207 ? 31.234 72.062 18.719 1 62.47 207 PRO B N 1
ATOM 3666 C CA . PRO B 1 207 ? 31.484 73.375 19.25 1 62.47 207 PRO B CA 1
ATOM 3667 C C . PRO B 1 207 ? 32.938 73.812 19.172 1 62.47 207 PRO B C 1
ATOM 3669 O O . PRO B 1 207 ? 33.25 75 19.047 1 62.47 207 PRO B O 1
ATOM 3672 N N . ARG B 1 208 ? 33.844 72.812 19.094 1 68.25 208 ARG B N 1
ATOM 3673 C CA . ARG B 1 208 ? 35.25 73.125 18.984 1 68.25 208 ARG B CA 1
ATOM 3674 C C . ARG B 1 208 ? 35.594 73.688 17.609 1 68.25 208 ARG B C 1
ATOM 3676 O O . ARG B 1 208 ? 36.438 74.562 17.5 1 68.25 208 ARG B O 1
ATOM 3683 N N . LEU B 1 209 ? 34.906 73.062 16.594 1 69.12 209 LEU B N 1
ATOM 3684 C CA . LEU B 1 209 ? 35.188 73.562 15.234 1 69.12 209 LEU B CA 1
ATOM 3685 C C . LEU B 1 209 ? 34.625 75 15.055 1 69.12 209 LEU B C 1
ATOM 3687 O O . LEU B 1 209 ? 35.281 75.812 14.414 1 69.12 209 LEU B O 1
ATOM 3691 N N . ARG B 1 210 ? 33.5 75.375 15.664 1 73.12 210 ARG B N 1
ATOM 3692 C CA . ARG B 1 210 ? 32.969 76.75 15.586 1 73.12 210 ARG B CA 1
ATOM 3693 C C . ARG B 1 210 ? 33.875 77.688 16.312 1 73.12 210 ARG B C 1
ATOM 3695 O O . ARG B 1 210 ? 34.156 78.812 15.812 1 73.12 210 ARG B O 1
ATOM 3702 N N . ILE B 1 211 ? 34.531 77.312 17.516 1 73.81 211 ILE B N 1
ATOM 3703 C CA . ILE B 1 211 ? 35.469 78.188 18.25 1 73.81 211 ILE B CA 1
ATOM 3704 C C . ILE B 1 211 ? 36.75 78.375 17.453 1 73.81 211 ILE B C 1
ATOM 3706 O O . ILE B 1 211 ? 37.281 79.438 17.344 1 73.81 211 ILE B O 1
ATOM 3710 N N . GLY B 1 212 ? 37.312 77.188 16.719 1 73.31 212 GLY B N 1
ATOM 3711 C CA . GLY B 1 212 ? 38.469 77.375 15.859 1 73.31 212 GLY B CA 1
ATOM 3712 C C . GLY B 1 212 ? 38.281 78.312 14.727 1 73.31 212 GLY B C 1
ATOM 3713 O O . GLY B 1 212 ? 39.156 79.125 14.43 1 73.31 212 GLY B O 1
ATOM 3714 N N . LEU B 1 213 ? 37.094 78.375 14.18 1 79.38 213 LEU B N 1
ATOM 3715 C CA . LEU B 1 213 ? 36.781 79.312 13.07 1 79.38 213 LEU B CA 1
ATOM 3716 C C . LEU B 1 213 ? 36.719 80.75 13.555 1 79.38 213 LEU B C 1
ATOM 3718 O O . LEU B 1 213 ? 37.219 81.688 12.891 1 79.38 213 LEU B O 1
ATOM 3722 N N . TYR B 1 214 ? 36.156 81 14.789 1 80.69 214 TYR B N 1
ATOM 3723 C CA . TYR B 1 214 ? 36.125 82.375 15.336 1 80.69 214 TYR B CA 1
ATOM 3724 C C . TYR B 1 214 ? 37.531 82.875 15.672 1 80.69 214 TYR B C 1
ATOM 3726 O O . TYR B 1 214 ? 37.844 84 15.406 1 80.69 214 TYR B O 1
ATOM 3734 N N . VAL B 1 215 ? 38.5 82 16.141 1 81.5 215 VAL B N 1
ATOM 3735 C CA . VAL B 1 215 ? 39.875 82.375 16.469 1 81.5 215 VAL B CA 1
ATOM 3736 C C . VAL B 1 215 ? 40.656 82.688 15.18 1 81.5 215 VAL B C 1
ATOM 3738 O O . VAL B 1 215 ? 41.375 83.688 15.109 1 81.5 215 VAL B O 1
ATOM 3741 N N . LEU B 1 216 ? 40.438 81.938 14.109 1 84.56 216 LEU B N 1
ATOM 3742 C CA . LEU B 1 216 ? 41.094 82.125 12.828 1 84.56 216 LEU B CA 1
ATOM 3743 C C . LEU B 1 216 ? 40.625 83.438 12.211 1 84.56 216 LEU B C 1
ATOM 3745 O O . LEU B 1 216 ? 41.469 84.25 11.711 1 84.56 216 LEU B O 1
ATOM 3749 N N . MET B 1 217 ? 39.344 83.812 12.305 1 82.38 217 MET B N 1
ATOM 3750 C CA . MET B 1 217 ? 38.844 85.062 11.797 1 82.38 217 MET B CA 1
ATOM 3751 C C . MET B 1 217 ? 39.406 86.25 12.594 1 82.38 217 MET B C 1
ATOM 3753 O O . MET B 1 217 ? 39.719 87.312 12.031 1 82.38 217 MET B O 1
ATOM 3757 N N . SER B 1 218 ? 39.625 86.188 13.938 1 83.88 218 SER B N 1
ATOM 3758 C CA . SER B 1 218 ? 40.188 87.188 14.773 1 83.88 218 SER B CA 1
ATOM 3759 C C . SER B 1 218 ? 41.688 87.438 14.453 1 83.88 218 SER B C 1
ATOM 3761 O O . SER B 1 218 ? 42.125 88.562 14.352 1 83.88 218 SER B O 1
ATOM 3763 N N . ILE B 1 219 ? 42.469 86.375 14.188 1 85 219 ILE B N 1
ATOM 3764 C CA . ILE B 1 219 ? 43.875 86.438 13.828 1 85 219 ILE B CA 1
ATOM 3765 C C . ILE B 1 219 ? 44.031 87.125 12.461 1 85 219 ILE B C 1
ATOM 3767 O O . ILE B 1 219 ? 44.875 88 12.273 1 85 219 ILE B O 1
ATOM 3771 N N . LEU B 1 220 ? 43.094 86.812 11.539 1 85.94 220 LEU B N 1
ATOM 3772 C CA . LEU B 1 220 ? 43.094 87.438 10.211 1 85.94 220 LEU B CA 1
ATOM 3773 C C . LEU B 1 220 ? 42.781 88.875 10.289 1 85.94 220 LEU B C 1
ATOM 3775 O O . LEU B 1 220 ? 43.438 89.688 9.617 1 85.94 220 LEU B O 1
ATOM 3779 N N . THR B 1 221 ? 41.906 89.375 11.156 1 85.5 221 THR B N 1
ATOM 3780 C CA . THR B 1 221 ? 41.594 90.812 11.32 1 85.5 221 THR B CA 1
ATOM 3781 C C . THR B 1 221 ? 42.75 91.562 11.93 1 85.5 221 THR B C 1
ATOM 3783 O O . THR B 1 221 ? 43.094 92.625 11.492 1 85.5 221 THR B O 1
ATOM 3786 N N . VAL B 1 222 ? 43.5 90.938 12.906 1 87.38 222 VAL B N 1
ATOM 3787 C CA . VAL B 1 222 ? 44.656 91.562 13.531 1 87.38 222 VAL B CA 1
ATOM 3788 C C . VAL B 1 222 ? 45.781 91.688 12.516 1 87.38 222 VAL B C 1
ATOM 3790 O O . VAL B 1 222 ? 46.469 92.688 12.422 1 87.38 222 VAL B O 1
ATOM 3793 N N . ALA B 1 223 ? 46 90.688 11.633 1 85.75 223 ALA B N 1
ATOM 3794 C CA . ALA B 1 223 ? 47.031 90.688 10.609 1 85.75 223 ALA B CA 1
ATOM 3795 C C . ALA B 1 223 ? 46.75 91.812 9.562 1 85.75 223 ALA B C 1
ATOM 3797 O O . ALA B 1 223 ? 47.656 92.5 9.117 1 85.75 223 ALA B O 1
ATOM 3798 N N . ILE B 1 224 ? 45.469 92 9.266 1 85.88 224 ILE B N 1
ATOM 3799 C CA . ILE B 1 224 ? 45.094 93 8.297 1 85.88 224 ILE B CA 1
ATOM 3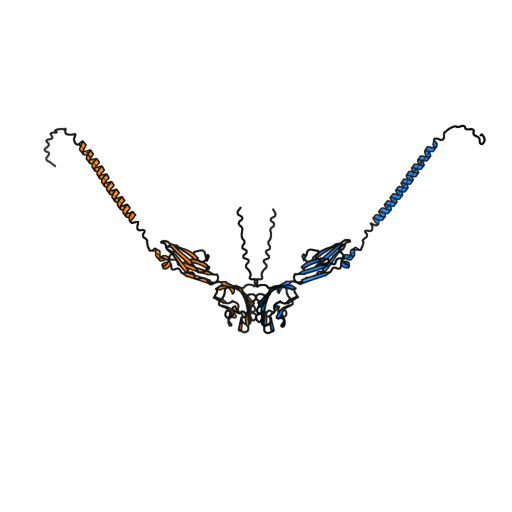800 C C . ILE B 1 224 ? 45.312 94.438 8.898 1 85.88 224 ILE B C 1
ATOM 3802 O O . ILE B 1 224 ? 45.875 95.312 8.25 1 85.88 224 ILE B O 1
ATOM 3806 N N . VAL B 1 225 ? 45 94.625 10.195 1 86.38 225 VAL B N 1
ATOM 3807 C CA . VAL B 1 225 ? 45.219 95.938 10.867 1 86.38 225 VAL B CA 1
ATOM 3808 C C . VAL B 1 225 ? 46.688 96.25 10.961 1 86.38 225 VAL B C 1
ATOM 3810 O O . VAL B 1 225 ? 47.125 97.312 10.68 1 86.38 225 VAL B O 1
ATOM 3813 N N . LEU B 1 226 ? 47.562 95.25 11.18 1 85.5 226 LEU B N 1
ATOM 3814 C CA . LEU B 1 226 ? 49 95.438 11.273 1 85.5 226 LEU B CA 1
ATOM 3815 C C . LEU B 1 226 ? 49.594 95.75 9.906 1 85.5 226 LEU B C 1
ATOM 3817 O O . LEU B 1 226 ? 50.469 96.562 9.773 1 85.5 226 LEU B O 1
ATOM 3821 N N . PHE B 1 227 ? 49 95.125 8.898 1 85.31 227 PHE B N 1
ATOM 3822 C CA . PHE B 1 227 ? 49.438 95.375 7.531 1 85.31 227 PHE B CA 1
ATOM 3823 C C . PHE B 1 227 ? 49.094 96.75 7.086 1 85.31 227 PHE B C 1
ATOM 3825 O O . PHE B 1 227 ? 49.938 97.5 6.531 1 85.31 227 PHE B O 1
ATOM 3832 N N . VAL B 1 228 ? 47.938 97.25 7.406 1 83.88 228 VAL B N 1
ATOM 3833 C CA . VAL B 1 228 ? 47.562 98.625 7.066 1 83.88 228 VAL B CA 1
ATOM 3834 C C . VAL B 1 228 ? 48.406 99.625 7.852 1 83.88 228 VAL B C 1
ATOM 3836 O O . VAL B 1 228 ? 48.875 100.562 7.293 1 83.88 228 VAL B O 1
ATOM 3839 N N . PHE B 1 229 ? 48.75 99.312 9.141 1 83.31 229 PHE B N 1
ATOM 3840 C CA . PHE B 1 229 ? 49.594 100.188 9.969 1 83.31 229 PHE B CA 1
ATOM 3841 C C . PHE B 1 229 ? 51 100.25 9.398 1 83.31 229 PHE B C 1
ATOM 3843 O O . PHE B 1 229 ? 51.594 101.312 9.32 1 83.31 229 PHE B O 1
ATOM 3850 N N . PHE B 1 230 ? 51.469 99.125 8.852 1 84.62 230 PHE B N 1
ATOM 3851 C CA . PHE B 1 230 ? 52.812 99.062 8.266 1 84.62 230 PHE B CA 1
ATOM 3852 C C . PHE B 1 230 ? 52.844 99.812 6.945 1 84.62 230 PHE B C 1
ATOM 3854 O O . PHE B 1 230 ? 53.812 100.562 6.668 1 84.62 230 PHE B O 1
ATOM 3861 N N . VAL B 1 231 ? 51.781 99.812 6.191 1 84.25 231 VAL B N 1
ATOM 3862 C CA . VAL B 1 231 ? 51.75 100.562 4.922 1 84.25 231 VAL B CA 1
ATOM 3863 C C . VAL B 1 231 ? 51.625 102.062 5.18 1 84.25 231 VAL B C 1
ATOM 3865 O O . VAL B 1 231 ? 52.281 102.875 4.531 1 84.25 231 VAL B O 1
ATOM 3868 N N . ILE B 1 232 ? 50.875 102.5 6.27 1 83.25 232 ILE B N 1
ATOM 3869 C CA . ILE B 1 232 ? 50.719 103.875 6.586 1 83.25 232 ILE B CA 1
ATOM 3870 C C . ILE B 1 232 ? 52.031 104.438 7.156 1 83.25 232 ILE B C 1
ATOM 3872 O O . ILE B 1 232 ? 52.469 105.5 6.781 1 83.25 232 ILE B O 1
ATOM 3876 N N . LYS B 1 233 ? 52.781 103.625 7.988 1 82.62 233 LYS B N 1
ATOM 3877 C CA . LYS B 1 233 ? 54.062 104.062 8.547 1 82.62 233 LYS B CA 1
ATOM 3878 C C . LYS B 1 233 ? 55.125 104.125 7.465 1 82.62 233 LYS B C 1
ATOM 3880 O O . LYS B 1 233 ? 55.938 105.062 7.465 1 82.62 233 LYS B O 1
ATOM 3885 N N . ARG B 1 234 ? 55 103.312 6.445 1 79.69 234 ARG B N 1
ATOM 3886 C CA . ARG B 1 234 ? 55.969 103.312 5.355 1 79.69 234 ARG B CA 1
ATOM 3887 C C . ARG B 1 234 ? 55.719 104.5 4.438 1 79.69 234 ARG B C 1
ATOM 3889 O O . ARG B 1 234 ? 56.656 105.188 3.955 1 79.69 234 ARG B O 1
ATOM 3896 N N . ARG B 1 235 ? 54.438 104.938 4.32 1 77.62 235 ARG B N 1
ATOM 3897 C CA . ARG B 1 235 ? 54.094 106.062 3.477 1 77.62 235 ARG B CA 1
ATOM 3898 C C . ARG B 1 235 ? 54.375 107.375 4.199 1 77.62 235 ARG B C 1
ATOM 3900 O O . ARG B 1 235 ? 54.75 108.375 3.57 1 77.62 235 ARG B O 1
ATOM 3907 N N . TYR B 1 236 ? 54.375 107.5 5.551 1 76.69 236 TYR B N 1
ATOM 3908 C CA . TYR B 1 236 ? 54.656 108.688 6.297 1 76.69 236 TYR B CA 1
ATOM 3909 C C . TYR B 1 236 ? 56.125 108.938 6.453 1 76.69 236 TYR B C 1
ATOM 3911 O O . TYR B 1 236 ? 56.594 110.062 6.473 1 76.69 236 TYR B O 1
ATOM 3919 N N . VAL B 1 237 ? 57 107.938 6.531 1 71.62 237 VAL B N 1
ATOM 3920 C CA . VAL B 1 237 ? 58.438 108.125 6.684 1 71.62 237 VAL B CA 1
ATOM 3921 C C . VAL B 1 237 ? 59.031 108.625 5.355 1 71.62 237 VAL B C 1
ATOM 3923 O O . VAL B 1 237 ? 59.938 109.438 5.34 1 71.62 237 VAL B O 1
ATOM 3926 N N . ASP B 1 238 ? 58.5 108.25 4.195 1 64.19 238 ASP B N 1
ATOM 3927 C CA . ASP B 1 238 ? 59.094 108.688 2.93 1 64.19 238 ASP B CA 1
ATOM 3928 C C . ASP B 1 238 ? 58.719 110.125 2.621 1 64.19 238 ASP B C 1
ATOM 3930 O O . ASP B 1 238 ? 59.406 110.812 1.847 1 64.19 238 ASP B O 1
ATOM 3934 N N . GLN B 1 239 ? 57.562 110.688 3.102 1 59.53 239 GLN B N 1
ATOM 3935 C CA . GLN B 1 239 ? 57.25 112.062 2.723 1 59.53 239 GLN B CA 1
ATOM 3936 C C . GLN B 1 239 ? 58.094 113.062 3.5 1 59.53 239 GLN B C 1
ATOM 3938 O O . GLN B 1 239 ? 58.188 114.25 3.125 1 59.53 239 GLN B O 1
ATOM 3943 N N . GLN B 1 240 ? 58.562 112.812 4.758 1 55.03 240 GLN B N 1
ATOM 3944 C CA . GLN B 1 240 ? 59.25 113.938 5.457 1 55.03 240 GLN B CA 1
ATOM 3945 C C . GLN B 1 240 ? 60.594 114.25 4.816 1 55.03 240 GLN B C 1
ATOM 3947 O O . GLN B 1 240 ? 61.219 115.25 5.129 1 55.03 240 GLN B O 1
ATOM 3952 N N . THR B 1 241 ? 61.281 113.312 4.145 1 51.19 241 THR B N 1
ATOM 3953 C CA . THR B 1 241 ? 62.656 113.688 3.771 1 51.19 241 THR B CA 1
ATOM 3954 C C . THR B 1 241 ? 62.625 114.75 2.637 1 51.19 241 THR B C 1
ATOM 3956 O O . THR B 1 241 ? 63.656 115.312 2.314 1 51.19 241 THR B O 1
ATOM 3959 N N . THR B 1 242 ? 61.562 114.75 1.822 1 45.84 242 THR B N 1
ATOM 3960 C CA . THR B 1 242 ? 61.844 115.562 0.638 1 45.84 242 THR B CA 1
ATOM 3961 C C . THR B 1 242 ? 61.656 117.062 0.929 1 45.84 242 THR B C 1
ATOM 3963 O O . THR B 1 242 ? 61.656 117.875 0.012 1 45.84 242 THR B O 1
ATOM 3966 N N . THR B 1 243 ? 61.125 117.438 2.236 1 42.62 243 THR B N 1
ATOM 3967 C CA . THR B 1 243 ? 60.719 118.812 2.299 1 42.62 243 THR B CA 1
ATOM 3968 C C . THR B 1 243 ? 61.938 119.75 2.113 1 42.62 243 THR B C 1
ATOM 3970 O O . THR B 1 243 ? 61.812 120.875 1.783 1 42.62 243 THR B O 1
ATOM 3973 N N . THR B 1 244 ? 63.125 119.25 2.678 1 40.81 244 THR B N 1
ATOM 3974 C CA . THR B 1 244 ? 63.906 120.375 3.133 1 40.81 244 THR B CA 1
ATOM 3975 C C . THR B 1 244 ? 64.438 121.25 1.948 1 40.81 244 THR B C 1
ATOM 3977 O O . THR B 1 244 ? 65.125 122.25 2.129 1 40.81 244 THR B O 1
ATOM 3980 N N . ARG B 1 245 ? 64.562 120.562 0.756 1 31.92 245 ARG B N 1
ATOM 3981 C CA . ARG B 1 245 ? 65.562 121.312 0.054 1 31.92 245 ARG B CA 1
ATOM 3982 C C . ARG B 1 245 ? 65.062 122.688 -0.299 1 31.92 245 ARG B C 1
ATOM 3984 O O . ARG B 1 245 ? 65.875 123.625 -0.347 1 31.92 245 ARG B O 1
ATOM 3991 N N . GLN B 1 246 ? 63.844 122.75 -0.833 1 32.44 246 GLN B N 1
ATOM 3992 C CA . GLN B 1 246 ? 63.844 123.75 -1.92 1 32.44 246 GLN B CA 1
ATOM 3993 C C . GLN B 1 246 ? 63.656 125.125 -1.39 1 32.44 246 GLN B C 1
ATOM 3995 O O . GLN B 1 246 ? 62.531 125.5 -1.029 1 32.44 246 GLN B O 1
ATOM 4000 N N . THR B 1 247 ? 64.312 125.562 -0.282 1 33.25 247 THR B N 1
ATOM 4001 C CA . THR B 1 247 ? 64.188 126.938 0.278 1 33.25 247 THR B CA 1
ATOM 4002 C C . THR B 1 247 ? 64.125 128 -0.83 1 33.25 247 THR B C 1
ATOM 4004 O O . THR B 1 247 ? 63.5 129 -0.704 1 33.25 247 THR B O 1
ATOM 4007 N N . GLN B 1 248 ? 65.062 128 -1.861 1 31.28 248 GLN B N 1
ATOM 4008 C CA . GLN B 1 248 ? 65.688 129.375 -2.1 1 31.28 248 GLN B CA 1
ATOM 4009 C C . GLN B 1 248 ? 64.75 130.25 -2.834 1 31.28 248 GLN B C 1
ATOM 4011 O O . GLN B 1 248 ? 65.125 131.375 -3.068 1 31.28 248 GLN B O 1
ATOM 4016 N N . GLY B 1 249 ? 63.688 129.75 -3.459 1 27.12 249 GLY B N 1
ATOM 4017 C CA . GLY B 1 249 ? 63.438 130.625 -4.586 1 27.12 249 GLY B CA 1
ATOM 4018 C C . GLY B 1 249 ? 62.969 132 -4.172 1 27.12 249 GLY B C 1
ATOM 4019 O O . GLY B 1 249 ? 62.625 132.25 -3.008 1 27.12 249 GLY B O 1
ATOM 4020 N N . ARG B 1 250 ? 62.438 132.75 -5.219 1 30.62 250 ARG B N 1
ATOM 4021 C CA . ARG B 1 250 ? 62.375 134 -5.812 1 30.62 250 ARG B CA 1
ATOM 4022 C C . ARG B 1 250 ? 61.281 134.875 -5.16 1 30.62 250 ARG B C 1
ATOM 4024 O O . ARG B 1 250 ? 60.219 134.375 -4.793 1 30.62 250 ARG B O 1
ATOM 4031 N N . LEU B 1 251 ? 61.531 136.125 -4.809 1 31.84 251 LEU B N 1
ATOM 4032 C CA . LEU B 1 251 ? 61.031 137.375 -4.27 1 31.84 251 LEU B CA 1
ATOM 4033 C C . LEU B 1 251 ? 59.844 137.875 -5.082 1 31.84 251 LEU B C 1
ATOM 4035 O O . LEU B 1 251 ? 59.281 138.875 -4.777 1 31.84 251 LEU B O 1
ATOM 4039 N N . PRO B 1 252 ? 58.938 137 -5.695 1 30.58 252 PRO B N 1
ATOM 4040 C CA . PRO B 1 252 ? 58.219 137.875 -6.609 1 30.58 252 PRO B CA 1
ATOM 4041 C C . PRO B 1 252 ? 57.344 138.875 -5.883 1 30.58 252 PRO B C 1
ATOM 4043 O O . PRO B 1 252 ? 56.938 138.625 -4.742 1 30.58 252 PRO B O 1
ATOM 4046 N N . GLY B 1 253 ? 57.219 140.125 -6.262 1 30.16 253 GLY B N 1
ATOM 4047 C CA . GLY B 1 253 ? 56.75 141.5 -6.09 1 30.16 253 GLY B CA 1
ATOM 4048 C C . GLY B 1 253 ? 55.25 141.625 -6.188 1 30.16 253 GLY B C 1
ATOM 4049 O O . GLY B 1 253 ? 54.719 142.75 -6.121 1 30.16 253 GLY B O 1
ATOM 4050 N N . SER B 1 254 ? 54.469 140.625 -6.457 1 28.34 254 SER B N 1
ATOM 4051 C CA . SER B 1 254 ? 53.188 141.125 -7.035 1 28.34 254 SER B CA 1
ATOM 4052 C C . SER B 1 254 ? 52.375 141.875 -6 1 28.34 254 SER B C 1
ATOM 4054 O O . SER B 1 254 ? 52.281 141.375 -4.84 1 28.34 254 SER B O 1
ATOM 4056 N N . ARG B 1 255 ? 52 143.125 -6.211 1 30.5 255 ARG B N 1
ATOM 4057 C CA . ARG B 1 255 ? 51.188 144.25 -5.684 1 30.5 255 ARG B CA 1
ATOM 4058 C C . ARG B 1 255 ? 49.75 143.75 -5.48 1 30.5 255 ARG B C 1
ATOM 4060 O O . ARG B 1 255 ? 49.062 144.25 -4.594 1 30.5 255 ARG B O 1
ATOM 4067 N N . ARG B 1 256 ? 49.031 142.875 -6.312 1 28.08 256 ARG B N 1
ATOM 4068 C CA . ARG B 1 256 ? 47.781 143.375 -6.824 1 28.08 256 ARG B CA 1
ATOM 4069 C C . ARG B 1 256 ? 46.688 143.375 -5.746 1 28.08 256 ARG B C 1
ATOM 4071 O O . ARG B 1 256 ? 46.625 142.375 -4.973 1 28.08 256 ARG B O 1
ATOM 4078 N N . ARG B 1 257 ? 46.062 144.5 -5.387 1 28.38 257 ARG B N 1
ATOM 4079 C CA . ARG B 1 257 ? 44.969 144.875 -4.492 1 28.38 257 ARG B CA 1
ATOM 4080 C C . ARG B 1 257 ? 43.688 144.125 -4.855 1 28.38 257 ARG B C 1
ATOM 4082 O O . ARG B 1 257 ? 42.656 144.25 -4.16 1 28.38 257 ARG B O 1
ATOM 4089 N N . CYS B 1 258 ? 43.562 143.125 -5.66 1 25.83 258 CYS B N 1
ATOM 4090 C CA . CYS B 1 258 ? 42.25 143 -6.285 1 25.83 258 CYS B CA 1
ATOM 4091 C C . CYS B 1 258 ? 41.156 142.75 -5.254 1 25.83 258 CYS B C 1
ATOM 4093 O O . CYS B 1 258 ? 41.312 141.875 -4.402 1 25.83 258 CYS B O 1
ATOM 4095 N N . ASN B 1 259 ? 40.125 143.5 -5.203 1 27.27 259 ASN B N 1
ATOM 4096 C CA . ASN B 1 259 ? 38.844 143.875 -4.586 1 27.27 259 ASN B CA 1
ATOM 4097 C C . ASN B 1 259 ? 37.906 142.625 -4.637 1 27.27 259 ASN B C 1
ATOM 4099 O O . ASN B 1 259 ? 37.281 142.25 -3.625 1 27.27 259 ASN B O 1
ATOM 4103 N N . LEU B 1 260 ? 37.25 142.25 -6 1 24.25 260 LEU B N 1
ATOM 4104 C CA . LEU B 1 260 ? 35.875 142.125 -6.504 1 24.25 260 LEU B CA 1
ATOM 4105 C C . LEU B 1 260 ? 35.312 140.75 -6.324 1 24.25 260 LEU B C 1
ATOM 4107 O O . LEU B 1 260 ? 34.156 140.5 -6.73 1 24.25 260 LEU B O 1
ATOM 4111 N N . TYR B 1 261 ? 35.594 139.625 -5.922 1 25.81 261 TYR B N 1
ATOM 4112 C CA . TYR B 1 261 ? 34.594 138.625 -6.109 1 25.81 261 TYR B CA 1
ATOM 4113 C C . TYR B 1 261 ? 33.406 138.875 -5.176 1 25.81 261 TYR B C 1
ATOM 4115 O O . TYR B 1 261 ? 33.594 139.25 -4.016 1 25.81 261 TYR B O 1
#

Sequence (522 aa):
MEARIFIICVLVMRLSAEDLKEKLKASVGGNITLPDPVMELGFLNYGTKTVAMVNNGKIDIYVDIYRNRIHWNKNSGLFTITQLQRNDSGIYAVDSKKGRIFLSAYKLTVYDPVPGPAVSTVSVSYDSCSLLCSVDQEATLCWYRDQEEVLNRSSHAVSLPLTVLRKDFNSSYKCVASNPAENKTAQVHMETSCSGTSKHQGQDMDPRLRIGLYVLMSILTVAIVLFVFFVIKRRYVDQQTTTTRQTQGRLPGSRRRCNLYMEARIFIICVLVMRLSAEDLKEKLKASVGGNITLPDPVMELGFLNYGTKTVAMVNNGKIDIYVDIYRNRIHWNKNSGLFTITQLQRNDSGIYAVDSKKGRIFLSAYKLTVYDPVPGPAVSTVSVSYDSCSLLCSVDQEATLCWYRDQEEVLNRSSHAVSLPLTVLRKDFNSSYKCVASNPAENKTAQVHMETSCSGTSKHQGQDMDPRLRIGLYVLMSILTVAIVLFVFFVIKRRYVDQQTTTTRQTQGRLPGSRRRCNLY

Foldseek 3Di:
DPPPPPPPPPPPPPPVPPVQPEEAEEEAQAKDKDDDAAAAWWFKDFVVRTQWIHHHQDIDGDDVVQVVQWDADNVRRIIMGGRDDQVVFGKIWIAHDPDPGDIHIYGYGYHYDWFAKDKAWPDEDPFKTKIKIFGPFFFWKFKDWQNHTDDDIDHRDGMDMDMGTPVRLPIWMKMWTDDPHDIHIDTDDSCVRHVPPVPCPVPPPPVVVVVVVVVVVVVVVVVVVVVVVVVVVVVVVVVVPPVPPDPPDDDDDDDDDVPDD/DPPPPPPPPPPPPPPVPPVAPEEAEEEAQAKDKDDDAAAAWWFKDFVVRTQWIHHHQDIDGDDDVQVVQWDADNVRRIIMGGRDDQVVFGKIWIAHDPDPGDIHIYGYGYHYDWFAKDKAWPDEEPFKTKIKIFGPFFFWKFKDWQNHTDDDIDHRDGMDMDMGTPVRLPIWMKMWTDDPHDIHIDTDDSCVRHVPPVPPPVPPPPPVVVVVVVVVVVVVVVVVVVVVVVVVVVVVVVVVVVPPPDPDDDDDDDPDPDDDD

Solvent-accessible surface area (backbone atoms only — not comparable to full-atom values): 29751 Å² total; per-residue (Å²): 136,85,80,79,80,79,77,78,77,74,77,70,73,72,68,77,62,69,73,61,71,43,81,43,68,32,35,44,62,35,65,49,68,51,88,66,54,40,75,40,25,25,34,38,16,51,45,50,39,70,38,31,38,36,50,82,81,40,78,46,73,65,40,74,92,44,59,92,26,59,43,73,40,79,86,72,16,30,43,33,42,39,65,34,43,59,84,66,38,43,46,37,21,42,33,21,65,34,84,75,64,47,77,47,31,32,39,36,45,40,37,77,65,64,46,68,37,42,76,46,67,76,46,64,45,87,58,33,31,30,35,36,34,34,34,90,46,69,28,30,38,36,41,28,45,72,88,35,74,73,49,80,68,36,72,69,31,44,58,51,77,47,76,42,45,55,91,55,56,85,55,50,40,34,36,35,19,33,52,99,58,50,71,32,73,26,77,54,54,53,70,76,64,50,48,75,35,73,65,65,71,65,76,61,68,50,66,66,57,55,50,50,50,54,50,50,51,50,52,52,51,52,50,49,53,52,47,53,50,51,51,52,52,54,55,56,60,59,59,63,64,62,68,65,67,71,70,74,70,88,78,89,74,84,70,66,57,93,76,65,132,134,84,79,79,78,79,78,78,76,75,76,70,73,75,68,79,61,69,72,61,72,45,80,43,70,32,35,43,62,34,66,50,66,50,90,65,54,38,74,42,26,27,35,38,14,51,45,50,40,70,38,32,38,36,51,83,83,41,78,48,74,66,40,73,92,42,59,92,26,60,45,74,39,79,85,73,15,29,43,32,42,40,65,34,42,59,85,65,39,41,45,38,20,42,34,22,65,36,84,74,64,48,78,46,32,32,42,36,46,40,38,75,63,63,44,68,37,42,76,44,68,75,46,65,45,85,59,33,32,32,36,34,32,34,35,92,48,68,29,30,38,34,40,27,45,73,88,34,74,72,50,79,69,36,72,69,30,44,59,52,76,47,76,43,45,54,93,53,54,84,56,50,39,34,35,36,19,34,52,100,58,49,72,31,73,26,77,54,56,54,70,77,65,51,51,78,36,74,63,68,72,68,77,64,70,54,66,64,60,59,51,52,51,54,52,52,54,52,54,52,52,53,53,51,53,51,50,52,53,52,51,52,53,55,57,55,62,64,60,65,68,69,62,71,68,81,65,79,78,80,78,81,74,84,76,82,78,85,82,79,129